Protein AF-0000000079456625 (afdb_homodimer)

Solvent-accessible surface area (backbone atoms only — not comparable to full-atom values): 26636 Å² total; per-residue (Å²): 117,60,45,57,27,48,70,64,16,75,39,22,35,48,51,42,49,51,48,19,64,70,66,73,43,62,55,61,53,44,72,55,70,43,52,71,72,56,46,63,36,53,63,43,32,47,42,50,47,46,52,52,39,74,46,69,61,66,36,60,27,72,75,76,33,35,52,49,25,33,34,73,30,51,20,27,50,67,66,59,39,49,49,50,40,38,49,42,23,48,32,45,49,52,29,21,72,74,46,73,23,23,32,31,41,36,40,84,46,70,61,59,65,57,54,51,50,55,27,66,68,44,76,92,39,49,37,39,67,15,31,39,50,24,84,21,35,37,30,32,12,18,31,52,68,24,44,53,52,43,47,52,51,39,44,74,71,64,48,83,38,67,41,77,52,98,57,71,27,21,61,20,16,73,72,25,47,69,20,31,57,57,42,34,55,55,56,70,73,48,80,61,38,65,18,38,23,35,37,38,39,40,61,74,27,43,75,39,60,46,42,69,59,48,49,53,46,59,43,47,32,45,46,26,36,32,32,47,37,57,26,52,51,42,42,40,74,72,61,51,53,70,40,58,39,63,25,85,74,61,66,64,42,58,30,47,36,64,60,34,75,81,47,44,61,15,40,71,118,59,45,56,28,47,70,67,18,74,40,22,37,48,52,44,50,52,48,20,64,71,68,72,44,65,55,62,52,42,73,54,71,43,51,71,74,57,46,63,37,52,64,42,33,47,42,50,47,47,52,52,40,73,46,69,63,66,36,60,27,73,74,75,35,35,52,48,25,33,33,73,31,50,21,28,50,67,69,59,40,48,50,50,39,39,49,42,23,47,31,46,50,52,29,22,70,76,46,72,23,21,33,30,40,35,41,82,45,72,60,58,65,58,53,50,49,54,28,65,66,45,78,92,40,50,37,39,69,15,32,41,50,22,83,22,34,38,28,34,11,17,31,52,69,25,47,51,52,43,47,53,52,37,44,75,71,64,49,83,38,67,42,76,50,98,56,71,27,21,60,21,16,74,72,24,47,68,20,31,58,59,44,34,56,54,55,71,74,47,80,62,37,63,18,39,24,36,37,40,38,39,61,72,27,42,76,40,60,45,43,70,59,48,49,53,46,59,43,47,32,44,46,26,35,32,31,48,36,56,26,52,50,44,42,40,74,74,62,53,55,71,39,58,38,64,25,85,74,60,64,65,42,58,29,46,37,64,62,34,75,82,46,43,61,15,39,73

Structure (mmCIF, N/CA/C/O backbone):
data_AF-0000000079456625-model_v1
#
loop_
_entity.id
_entity.type
_entity.pdbx_description
1 polymer 'Malonyl-CoA:ACP transacylase (MAT) domain-containing protein'
#
loop_
_atom_site.group_PDB
_atom_site.id
_atom_site.type_symbol
_atom_site.label_atom_id
_atom_site.label_alt_id
_atom_site.label_comp_id
_atom_site.label_asym_id
_atom_site.label_entity_id
_atom_site.label_seq_id
_atom_site.pdbx_PDB_ins_code
_atom_site.Cartn_x
_atom_site.Cartn_y
_atom_site.Cartn_z
_atom_site.occupancy
_atom_site.B_iso_or_equiv
_atom_site.auth_seq_id
_atom_site.auth_comp_id
_atom_site.auth_asym_id
_atom_site.auth_atom_id
_atom_site.pdbx_PDB_model_num
ATOM 1 N N . MET A 1 1 ? 2.395 -11.305 13.055 1 36.78 1 MET A N 1
ATOM 2 C CA . MET A 1 1 ? 1.818 -10.086 12.492 1 36.78 1 MET A CA 1
ATOM 3 C C . MET A 1 1 ? 0.295 -10.117 12.555 1 36.78 1 MET A C 1
ATOM 5 O O . MET A 1 1 ? -0.342 -9.117 12.891 1 36.78 1 MET A O 1
ATOM 9 N N . GLY A 1 2 ? -0.293 -11.281 12.305 1 46.41 2 GLY A N 1
ATOM 10 C CA . GLY A 1 2 ? -1.729 -11.516 12.312 1 46.41 2 GLY A CA 1
ATOM 11 C C . GLY A 1 2 ? -2.326 -11.539 13.703 1 46.41 2 GLY A C 1
ATOM 12 O O . GLY A 1 2 ? -3.527 -11.32 13.875 1 46.41 2 GLY A O 1
ATOM 13 N N . LYS A 1 3 ? -1.415 -11.82 14.602 1 50.12 3 LYS A N 1
ATOM 14 C CA . LYS A 1 3 ? -1.952 -12.023 15.945 1 50.12 3 LYS A CA 1
ATOM 15 C C . LYS A 1 3 ? -2.506 -10.719 16.516 1 50.12 3 LYS A C 1
ATOM 17 O O . LYS A 1 3 ? -3.564 -10.711 17.141 1 50.12 3 LYS A O 1
ATOM 22 N N . ASP A 1 4 ? -1.736 -9.789 16.219 1 48.97 4 ASP A N 1
ATOM 23 C CA . ASP A 1 4 ? -2.129 -8.531 16.844 1 48.97 4 ASP A CA 1
ATOM 24 C C . ASP A 1 4 ? -3.406 -7.98 16.203 1 48.97 4 ASP A C 1
ATOM 26 O O . ASP A 1 4 ? -4.234 -7.379 16.891 1 48.97 4 ASP A O 1
ATOM 30 N N . LEU A 1 5 ? -3.588 -8.211 14.977 1 51.62 5 LEU A N 1
ATOM 31 C CA . LEU A 1 5 ? -4.84 -7.812 14.336 1 51.62 5 LEU A CA 1
ATOM 32 C C . LEU A 1 5 ? -6.023 -8.523 14.977 1 51.62 5 LEU A C 1
ATOM 34 O O . LEU A 1 5 ? -7.086 -7.926 15.164 1 51.62 5 LEU A O 1
ATOM 38 N N . TYR A 1 6 ? -5.715 -9.805 15.281 1 54.44 6 TYR A N 1
ATOM 39 C CA . TYR A 1 6 ? -6.766 -10.625 15.867 1 54.44 6 TYR A CA 1
ATOM 40 C C . TYR A 1 6 ? -7.137 -10.133 17.25 1 54.44 6 TYR A C 1
ATOM 42 O O . TYR A 1 6 ? -8.32 -10.086 17.609 1 54.44 6 TYR A O 1
ATOM 50 N N . ASP A 1 7 ? -6.168 -9.734 17.844 1 53.56 7 ASP A N 1
ATOM 51 C CA . ASP A 1 7 ? -6.43 -9.352 19.234 1 53.56 7 ASP A CA 1
ATOM 52 C C . ASP A 1 7 ? -6.953 -7.918 19.328 1 53.56 7 ASP A C 1
ATOM 54 O O . ASP A 1 7 ? -7.652 -7.566 20.266 1 53.56 7 ASP A O 1
ATOM 58 N N . ALA A 1 8 ? -6.562 -7.168 18.328 1 48.84 8 ALA A N 1
ATOM 59 C CA . ALA A 1 8 ? -6.691 -5.742 18.609 1 48.84 8 ALA A CA 1
ATOM 60 C C . ALA A 1 8 ? -8.078 -5.227 18.219 1 48.84 8 ALA A C 1
ATOM 62 O O . ALA A 1 8 ? -8.586 -4.277 18.828 1 48.84 8 ALA A O 1
ATOM 63 N N . SER A 1 9 ? -8.758 -5.777 17.078 1 57.72 9 SER A N 1
ATOM 64 C CA . SER A 1 9 ? -9.977 -5.062 16.703 1 57.72 9 SER A CA 1
ATOM 65 C C . SER A 1 9 ? -11.125 -6.035 16.438 1 57.72 9 SER A C 1
ATOM 67 O O . SER A 1 9 ? -10.898 -7.168 16.016 1 57.72 9 SER A O 1
ATOM 69 N N . ALA A 1 10 ? -12.266 -5.684 16.969 1 59.28 10 ALA A N 1
ATOM 70 C CA . ALA A 1 10 ? -13.492 -6.426 16.688 1 59.28 10 ALA A CA 1
ATOM 71 C C . ALA A 1 10 ? -13.633 -6.738 15.203 1 59.28 10 ALA A C 1
ATOM 73 O O . ALA A 1 10 ? -14.008 -7.852 14.828 1 59.28 10 ALA A O 1
ATOM 74 N N . LEU A 1 11 ? -13.234 -5.836 14.406 1 59.5 11 LEU A N 1
ATOM 75 C CA . LEU A 1 11 ? -13.375 -6.004 12.961 1 59.5 11 LEU A CA 1
ATOM 76 C C . LEU A 1 11 ? -12.336 -6.988 12.43 1 59.5 11 LEU A C 1
ATOM 78 O O . LEU A 1 11 ? -12.633 -7.789 11.539 1 59.5 11 LEU A O 1
ATOM 82 N N . GLY A 1 12 ? -11.211 -6.812 13.062 1 66 12 GLY A N 1
ATOM 83 C CA . GLY A 1 12 ? -10.234 -7.836 12.711 1 66 12 GLY A CA 1
ATOM 84 C C . GLY A 1 12 ? -10.703 -9.242 13.039 1 66 12 GLY A C 1
ATOM 85 O O . GLY A 1 12 ? -10.539 -10.164 12.234 1 66 12 GLY A O 1
ATOM 86 N N . GLN A 1 13 ? -11.344 -9.242 14.109 1 71.5 13 GLN A N 1
ATOM 87 C CA . GLN A 1 13 ? -11.883 -10.531 14.531 1 71.5 13 GLN A CA 1
ATOM 88 C C . GLN A 1 13 ? -12.984 -11.008 13.578 1 71.5 13 GLN A C 1
ATOM 90 O O . GLN A 1 13 ? -13.047 -12.188 13.242 1 71.5 13 GLN A O 1
ATOM 95 N N . GLU A 1 14 ? -13.781 -10.078 13.18 1 75.69 14 GLU A N 1
ATOM 96 C CA . GLU A 1 14 ? -14.867 -10.414 12.258 1 75.69 14 GLU A CA 1
ATOM 97 C C . GLU A 1 14 ? -14.32 -10.891 10.914 1 75.69 14 GLU A C 1
ATOM 99 O O . GLU A 1 14 ? -14.859 -11.82 10.312 1 75.69 14 GLU A O 1
ATOM 104 N N . LEU A 1 15 ? -13.328 -10.234 10.547 1 76.06 15 LEU A N 1
ATOM 105 C CA . LEU A 1 15 ? -12.703 -10.609 9.281 1 76.06 15 LEU A CA 1
ATOM 106 C C . LEU A 1 15 ? -12.164 -12.039 9.352 1 76.06 15 LEU A C 1
ATOM 108 O O . LEU A 1 15 ? -12.383 -12.828 8.43 1 76.06 15 LEU A O 1
ATOM 112 N N . PHE A 1 16 ? -11.539 -12.32 10.43 1 81.25 16 PHE A N 1
ATOM 113 C CA . PHE A 1 16 ? -10.969 -13.656 10.555 1 81.25 16 PHE A CA 1
ATOM 114 C C . PHE A 1 16 ? -12.062 -14.695 10.781 1 81.25 16 PHE A C 1
ATOM 116 O O . PHE A 1 16 ? -11.945 -15.836 10.328 1 81.25 16 PHE A O 1
ATOM 123 N N . GLN A 1 17 ? -13.062 -14.273 11.453 1 84.31 17 GLN A N 1
ATOM 124 C CA . GLN A 1 17 ? -14.188 -15.188 11.617 1 84.31 17 GLN A CA 1
ATOM 125 C C . GLN A 1 17 ? -14.82 -15.531 10.266 1 84.31 17 GLN A C 1
ATOM 127 O O . GLN A 1 17 ? -15.102 -16.703 9.992 1 84.31 17 GLN A O 1
ATOM 132 N N . LYS A 1 18 ? -15.008 -14.547 9.516 1 84.75 18 LYS A N 1
ATOM 133 C CA . LYS A 1 18 ? -15.531 -14.773 8.172 1 84.75 18 LYS A CA 1
ATOM 134 C C . LYS A 1 18 ? -14.578 -15.633 7.348 1 84.75 18 LYS A C 1
ATOM 136 O O . LYS A 1 18 ? -15.023 -16.516 6.605 1 84.75 18 LYS A O 1
ATOM 141 N N . ALA A 1 19 ? -13.312 -15.305 7.496 1 88.62 19 ALA A N 1
ATOM 142 C CA . ALA A 1 19 ? -12.305 -16.094 6.793 1 88.62 19 ALA A CA 1
ATOM 143 C C . ALA A 1 19 ? -12.359 -17.562 7.223 1 88.62 19 ALA A C 1
ATOM 145 O O . ALA A 1 19 ? -12.305 -18.453 6.383 1 88.62 19 ALA A O 1
ATOM 146 N N . ASN A 1 20 ? -12.523 -17.75 8.477 1 90.06 20 ASN A N 1
ATOM 147 C CA . ASN A 1 20 ? -12.617 -19.109 9.008 1 90.06 20 ASN A CA 1
ATOM 148 C C . ASN A 1 20 ? -13.844 -19.828 8.461 1 90.06 20 ASN A C 1
ATOM 150 O O . ASN A 1 20 ? -13.781 -21.016 8.148 1 90.06 20 ASN A O 1
ATOM 154 N N . GLU A 1 21 ? -14.891 -19.172 8.352 1 90.88 21 GLU A N 1
ATOM 155 C CA . GLU A 1 21 ? -16.109 -19.734 7.801 1 90.88 21 GLU A CA 1
ATOM 156 C C . GLU A 1 21 ? -15.922 -20.141 6.34 1 90.88 21 GLU A C 1
ATOM 158 O O . GLU A 1 21 ? -16.344 -21.219 5.926 1 90.88 21 GLU A O 1
ATOM 163 N N . ILE A 1 22 ? -15.32 -19.328 5.672 1 89.75 22 ILE A N 1
ATOM 164 C CA . ILE A 1 22 ? -15.086 -19.562 4.25 1 89.75 22 ILE A CA 1
ATOM 165 C C . ILE A 1 22 ? -14.133 -20.734 4.074 1 89.75 22 ILE A C 1
ATOM 167 O O . ILE A 1 22 ? -14.344 -21.594 3.219 1 89.75 22 ILE A O 1
ATOM 171 N N . LEU A 1 23 ? -13.078 -20.797 4.891 1 91.56 23 LEU A N 1
ATOM 172 C CA . LEU A 1 23 ? -11.992 -21.766 4.711 1 91.56 23 LEU A CA 1
ATOM 173 C C . LEU A 1 23 ? -12.336 -23.094 5.355 1 91.56 23 LEU A C 1
ATOM 175 O O . LEU A 1 23 ? -11.789 -24.141 4.969 1 91.56 23 LEU A O 1
ATOM 179 N N . GLY A 1 24 ? -13.164 -23.078 6.355 1 90.5 24 GLY A N 1
ATOM 180 C CA . GLY A 1 24 ? -13.547 -24.297 7.051 1 90.5 24 GLY A CA 1
ATOM 181 C C . GLY A 1 24 ? -12.555 -24.703 8.125 1 90.5 24 GLY A C 1
ATOM 182 O O . GLY A 1 24 ? -12.609 -25.828 8.641 1 90.5 24 GLY A O 1
ATOM 183 N N . PHE A 1 25 ? -11.578 -23.891 8.336 1 89.81 25 PHE A N 1
ATOM 184 C CA . PHE A 1 25 ? -10.641 -24.078 9.438 1 89.81 25 PHE A CA 1
ATOM 185 C C . PHE A 1 25 ? -10.195 -22.734 10.016 1 89.81 25 PHE A C 1
ATOM 187 O O . PHE A 1 25 ? -10.461 -21.688 9.438 1 89.81 25 PHE A O 1
ATOM 194 N N . ASP A 1 26 ? -9.578 -22.828 11.133 1 89.06 26 ASP A N 1
ATOM 195 C CA . ASP A 1 26 ? -9.18 -21.609 11.836 1 89.06 26 ASP A CA 1
ATOM 196 C C . ASP A 1 26 ? -7.852 -21.078 11.297 1 89.06 26 ASP A C 1
ATOM 198 O O . ASP A 1 26 ? -6.789 -21.359 11.852 1 89.06 26 ASP A O 1
ATOM 202 N N . ILE A 1 27 ? -7.953 -20.219 10.359 1 89.38 27 ILE A N 1
ATOM 203 C CA . ILE A 1 27 ? -6.766 -19.688 9.711 1 89.38 27 ILE A CA 1
ATOM 204 C C . ILE A 1 27 ? -6.039 -18.734 10.664 1 89.38 27 ILE A C 1
ATOM 206 O O . ILE A 1 27 ? -4.809 -18.656 10.641 1 89.38 27 ILE A O 1
ATOM 210 N N . ALA A 1 28 ? -6.82 -18.094 11.477 1 82.5 28 ALA A N 1
ATOM 211 C CA . ALA A 1 28 ? -6.215 -17.172 12.43 1 82.5 28 ALA A CA 1
ATOM 212 C C . ALA A 1 28 ? -5.277 -17.922 13.391 1 82.5 28 ALA A C 1
ATOM 214 O O . ALA A 1 28 ? -4.148 -17.484 13.617 1 82.5 28 ALA A O 1
ATOM 215 N N . ASP A 1 29 ? -5.715 -19.016 13.82 1 85.38 29 ASP A N 1
ATOM 216 C CA . ASP A 1 29 ? -4.91 -19.828 14.734 1 85.38 29 ASP A CA 1
ATOM 217 C C . ASP A 1 29 ? -3.631 -20.312 14.062 1 85.38 29 ASP A C 1
ATOM 219 O O . ASP A 1 29 ? -2.557 -20.281 14.664 1 85.38 29 ASP A O 1
ATOM 223 N N . ILE A 1 30 ? -3.754 -20.703 12.875 1 85.62 30 ILE A N 1
ATOM 224 C CA . ILE A 1 30 ? -2.605 -21.234 12.148 1 85.62 30 ILE A CA 1
ATOM 225 C C . ILE A 1 30 ? -1.615 -20.109 11.852 1 85.62 30 ILE A C 1
ATOM 227 O O . ILE A 1 30 ? -0.406 -20.281 12.023 1 85.62 30 ILE A O 1
ATOM 231 N N . MET A 1 31 ? -2.1 -18.969 11.445 1 80.38 31 MET A N 1
ATOM 232 C CA . MET A 1 31 ? -1.248 -17.828 11.094 1 80.38 31 MET A CA 1
ATOM 233 C C . MET A 1 31 ? -0.504 -17.312 12.32 1 80.38 31 MET A C 1
ATOM 235 O O . MET A 1 31 ? 0.641 -16.859 12.211 1 80.38 31 MET A O 1
ATOM 239 N N . PHE A 1 32 ? -1.131 -17.469 13.453 1 75.25 32 PHE A N 1
ATOM 240 C CA . PHE A 1 32 ? -0.565 -16.797 14.617 1 75.25 32 PHE A CA 1
ATOM 241 C C . PHE A 1 32 ? 0.108 -17.797 15.547 1 75.25 32 PHE A C 1
ATOM 243 O O . PHE A 1 32 ? 1.044 -17.453 16.266 1 75.25 32 PHE A O 1
ATOM 250 N N . ASN A 1 33 ? -0.355 -19.031 15.539 1 79.62 33 ASN A N 1
ATOM 251 C CA . ASN A 1 33 ? 0.141 -20.016 16.5 1 79.62 33 ASN A CA 1
ATOM 252 C C . ASN A 1 33 ? 0.655 -21.281 15.805 1 79.62 33 ASN A C 1
ATOM 254 O O . ASN A 1 33 ? 1.167 -22.188 16.453 1 79.62 33 ASN A O 1
ATOM 258 N N . GLY A 1 34 ? 0.507 -21.281 14.523 1 82.31 34 GLY A N 1
ATOM 259 C CA . GLY A 1 34 ? 0.875 -22.5 13.797 1 82.31 34 GLY A CA 1
ATOM 260 C C . GLY A 1 34 ? 2.371 -22.625 13.586 1 82.31 34 GLY A C 1
ATOM 261 O O . GLY A 1 34 ? 3.121 -21.672 13.789 1 82.31 34 GLY A O 1
ATOM 262 N N . THR A 1 35 ? 2.793 -23.797 13.258 1 85.62 35 THR A N 1
ATOM 263 C CA . THR A 1 35 ? 4.191 -24.078 12.945 1 85.62 35 THR A CA 1
ATOM 264 C C . THR A 1 35 ? 4.504 -23.703 11.5 1 85.62 35 THR A C 1
ATOM 266 O O . THR A 1 35 ? 3.594 -23.5 10.695 1 85.62 35 THR A O 1
ATOM 269 N N . ASP A 1 36 ? 5.73 -23.641 11.18 1 81.81 36 ASP A N 1
ATOM 270 C CA . ASP A 1 36 ? 6.16 -23.406 9.805 1 81.81 36 ASP A CA 1
ATOM 271 C C . ASP A 1 36 ? 5.625 -24.484 8.875 1 81.81 36 ASP A C 1
ATOM 273 O O . ASP A 1 36 ? 5.289 -24.219 7.723 1 81.81 36 ASP A O 1
ATOM 277 N N . GLU A 1 37 ? 5.617 -25.641 9.414 1 84.5 37 GLU A N 1
ATOM 278 C CA . GLU A 1 37 ? 5.125 -26.766 8.617 1 84.5 37 GLU A CA 1
ATOM 279 C C . GLU A 1 37 ? 3.645 -26.594 8.281 1 84.5 37 GLU A C 1
ATOM 281 O O . GLU A 1 37 ? 3.217 -26.906 7.168 1 84.5 37 GLU A O 1
ATOM 286 N N . ASP A 1 38 ? 2.904 -26.062 9.242 1 85.81 38 ASP A N 1
ATOM 287 C CA . ASP A 1 38 ? 1.486 -25.797 9.016 1 85.81 38 ASP A CA 1
ATOM 288 C C . ASP A 1 38 ? 1.289 -24.734 7.945 1 85.81 38 ASP A C 1
ATOM 290 O O . ASP A 1 38 ? 0.388 -24.844 7.113 1 85.81 38 ASP A O 1
ATOM 294 N N . LEU A 1 39 ? 2.172 -23.781 7.996 1 83.44 39 LEU A N 1
ATOM 295 C CA . LEU A 1 39 ? 2.039 -22.625 7.113 1 83.44 39 LEU A CA 1
ATOM 296 C C . LEU A 1 39 ? 2.498 -22.969 5.699 1 83.44 39 LEU A C 1
ATOM 298 O O . LEU A 1 39 ? 2.133 -22.281 4.738 1 83.44 39 LEU A O 1
ATOM 302 N N . LYS A 1 40 ? 3.199 -24.078 5.582 1 81.38 40 LYS A N 1
ATOM 303 C CA . LYS A 1 40 ? 3.746 -24.438 4.277 1 81.38 40 LYS A CA 1
ATOM 304 C C . LYS A 1 40 ? 2.719 -25.203 3.443 1 81.38 40 LYS A C 1
ATOM 306 O O . LYS A 1 40 ? 2.861 -25.312 2.223 1 81.38 40 LYS A O 1
ATOM 311 N N . LYS A 1 41 ? 1.712 -25.703 4.145 1 84.44 41 LYS A N 1
ATOM 312 C CA . LYS A 1 41 ? 0.647 -26.359 3.389 1 84.44 41 LYS A CA 1
ATOM 313 C C . LYS A 1 41 ? -0.035 -25.375 2.439 1 84.44 41 LYS A C 1
ATOM 315 O O . LYS A 1 41 ? -0.425 -24.281 2.846 1 84.44 41 LYS A O 1
ATOM 320 N N . THR A 1 42 ? -0.191 -25.812 1.197 1 82.69 42 THR A N 1
ATOM 321 C CA . THR A 1 42 ? -0.708 -24.938 0.151 1 82.69 42 THR A CA 1
ATOM 322 C C . THR A 1 42 ? -2.102 -24.422 0.511 1 82.69 42 THR A C 1
ATOM 324 O O . THR A 1 42 ? -2.42 -23.25 0.282 1 82.69 42 THR A O 1
ATOM 327 N N . GLU A 1 43 ? -2.875 -25.281 1.151 1 87.75 43 GLU A N 1
ATOM 328 C CA . GLU A 1 43 ? -4.246 -24.922 1.502 1 87.75 43 GLU A CA 1
ATOM 329 C C . GLU A 1 43 ? -4.273 -23.844 2.576 1 87.75 43 GLU A C 1
ATOM 331 O O . GLU A 1 43 ? -5.273 -23.141 2.732 1 87.75 43 GLU A O 1
ATOM 336 N N . VAL A 1 44 ? -3.141 -23.656 3.26 1 87.62 44 VAL A N 1
ATOM 337 C CA . VAL A 1 44 ? -3.029 -22.672 4.316 1 87.62 44 VAL A CA 1
ATOM 338 C C . VAL A 1 44 ? -2.266 -21.453 3.803 1 87.62 44 VAL A C 1
ATOM 340 O O . VAL A 1 44 ? -2.682 -20.312 4.023 1 87.62 44 VAL A O 1
ATOM 343 N N . THR A 1 45 ? -1.208 -21.672 3.068 1 87.44 45 THR A N 1
ATOM 344 C CA . THR A 1 45 ? -0.286 -20.625 2.654 1 87.44 45 THR A CA 1
ATOM 345 C C . THR A 1 45 ? -0.983 -19.625 1.738 1 87.44 45 THR A C 1
ATOM 347 O O . THR A 1 45 ? -0.836 -18.406 1.907 1 87.44 45 THR A O 1
ATOM 350 N N . GLN A 1 46 ? -1.717 -20.125 0.854 1 91.25 46 GLN A N 1
ATOM 351 C CA . GLN A 1 46 ? -2.299 -19.219 -0.129 1 91.25 46 GLN A CA 1
ATOM 352 C C . GLN A 1 46 ? -3.326 -18.281 0.516 1 91.25 46 GLN A C 1
ATOM 354 O O . GLN A 1 46 ? -3.211 -17.062 0.424 1 91.25 46 GLN A O 1
ATOM 359 N N . PRO A 1 47 ? -4.289 -18.812 1.327 1 92 47 PRO A N 1
ATOM 360 C CA . PRO A 1 47 ? -5.211 -17.906 2.016 1 92 47 PRO A CA 1
ATOM 361 C C . PRO A 1 47 ? -4.504 -16.984 2.998 1 92 47 PRO A C 1
ATOM 363 O O . PRO A 1 47 ? -4.883 -15.82 3.135 1 92 47 PRO A O 1
ATOM 366 N N . ALA A 1 48 ? -3.506 -17.5 3.619 1 86.12 48 ALA A N 1
ATOM 367 C CA . ALA A 1 48 ? -2.779 -16.672 4.586 1 86.12 48 ALA A CA 1
ATOM 368 C C . ALA A 1 48 ? -2.1 -15.492 3.898 1 86.12 48 ALA A C 1
ATOM 370 O O . ALA A 1 48 ? -2.193 -14.359 4.371 1 86.12 48 ALA A O 1
ATOM 371 N N . VAL A 1 49 ? -1.459 -15.766 2.816 1 84.62 49 VAL A N 1
ATOM 372 C CA . VAL A 1 49 ? -0.784 -14.727 2.049 1 84.62 49 VAL A CA 1
ATOM 373 C C . VAL A 1 49 ? -1.811 -13.734 1.506 1 84.62 49 VAL A C 1
ATOM 375 O O . VAL A 1 49 ? -1.586 -12.523 1.53 1 84.62 49 VAL A O 1
ATOM 378 N N . PHE A 1 50 ? -2.922 -14.195 1.073 1 89.38 50 PHE A N 1
ATOM 379 C CA . PHE A 1 50 ? -3.99 -13.352 0.555 1 89.38 50 PHE A CA 1
ATOM 380 C C . PHE A 1 50 ? -4.516 -12.414 1.638 1 89.38 50 PHE A C 1
ATOM 382 O O . PHE A 1 50 ? -4.641 -11.203 1.415 1 89.38 50 PHE A O 1
ATOM 389 N N . ILE A 1 51 ? -4.797 -12.992 2.803 1 82.56 51 ILE A N 1
ATOM 390 C CA . ILE A 1 51 ? -5.328 -12.203 3.91 1 82.56 51 ILE A CA 1
ATOM 391 C C . ILE A 1 51 ? -4.301 -11.156 4.336 1 82.56 51 ILE A C 1
ATOM 393 O O . ILE A 1 51 ? -4.637 -9.984 4.5 1 82.56 51 ILE A O 1
ATOM 397 N N . HIS A 1 52 ? -3.141 -11.562 4.391 1 76.38 52 HIS A N 1
ATOM 398 C CA . HIS A 1 52 ? -2.068 -10.672 4.805 1 76.38 52 HIS A CA 1
ATOM 399 C C . HIS A 1 52 ? -1.868 -9.539 3.797 1 76.38 52 HIS A C 1
ATOM 401 O O . HIS A 1 52 ? -1.566 -8.406 4.176 1 76.38 52 HIS A O 1
ATOM 407 N N . SER A 1 53 ? -1.993 -9.875 2.598 1 78.06 53 SER A N 1
ATOM 408 C CA . SER A 1 53 ? -1.751 -8.914 1.524 1 78.06 53 SER A CA 1
ATOM 409 C C . SER A 1 53 ? -2.859 -7.871 1.455 1 78.06 53 SER A C 1
ATOM 411 O O . SER A 1 53 ? -2.67 -6.793 0.89 1 78.06 53 SER A O 1
ATOM 413 N N . ASN A 1 54 ? -3.951 -8.117 2.074 1 77.69 54 ASN A N 1
ATOM 414 C CA . ASN A 1 54 ? -5.102 -7.234 1.901 1 77.69 54 ASN A CA 1
ATOM 415 C C . ASN A 1 54 ? -5.508 -6.574 3.217 1 77.69 54 ASN A C 1
ATOM 417 O O . ASN A 1 54 ? -6.465 -5.801 3.262 1 77.69 54 ASN A O 1
ATOM 421 N N . THR A 1 55 ? -4.738 -6.867 4.223 1 75.12 55 THR A N 1
ATOM 422 C CA . THR A 1 55 ? -5.137 -6.348 5.523 1 75.12 55 THR A CA 1
ATOM 423 C C . THR A 1 55 ? -3.971 -5.633 6.199 1 75.12 55 THR A C 1
ATOM 425 O O . THR A 1 55 ? -3.064 -6.281 6.73 1 75.12 55 THR A O 1
ATOM 428 N N . PRO A 1 56 ? -4.066 -4.242 6.195 1 79.19 56 PRO A N 1
ATOM 429 C CA . PRO A 1 56 ? -3.027 -3.561 6.969 1 79.19 56 PRO A CA 1
ATOM 430 C C . PRO A 1 56 ? -3.08 -3.904 8.453 1 79.19 56 PRO A C 1
ATOM 432 O O . PRO A 1 56 ? -4.16 -4.137 9 1 79.19 56 PRO A O 1
ATOM 435 N N . GLN A 1 57 ? -1.863 -3.895 9.039 1 78.12 57 GLN A N 1
ATOM 436 C CA . GLN A 1 57 ? -1.803 -4.219 10.461 1 78.12 57 GLN A CA 1
ATOM 437 C C . GLN A 1 57 ? -1.842 -2.955 11.312 1 78.12 57 GLN A C 1
ATOM 439 O O . GLN A 1 57 ? -2.305 -2.984 12.453 1 78.12 57 GLN A O 1
ATOM 444 N N . MET A 1 58 ? -1.233 -1.903 10.789 1 85.56 58 MET A N 1
ATOM 445 C CA . MET A 1 58 ? -1.189 -0.572 11.391 1 85.56 58 MET A CA 1
ATOM 446 C C . MET A 1 58 ? -1.305 0.51 10.32 1 85.56 58 MET A C 1
ATOM 448 O O . MET A 1 58 ? -0.844 0.326 9.188 1 85.56 58 MET A O 1
ATOM 452 N N . VAL A 1 59 ? -1.994 1.556 10.695 1 90.75 59 VAL A N 1
ATOM 453 C CA . VAL A 1 59 ? -2.012 2.668 9.75 1 90.75 59 VAL A CA 1
ATOM 454 C C . VAL A 1 59 ? -1.705 3.973 10.484 1 90.75 59 VAL A C 1
ATOM 456 O O . VAL A 1 59 ? -1.94 4.086 11.688 1 90.75 59 VAL A O 1
ATOM 459 N N . ALA A 1 60 ? -1.1 4.848 9.805 1 93.25 60 ALA A N 1
ATOM 460 C CA . ALA A 1 60 ? -0.856 6.219 10.242 1 93.25 60 ALA A CA 1
ATOM 461 C C . ALA A 1 60 ? -0.797 7.172 9.055 1 93.25 60 ALA A C 1
ATOM 463 O O . ALA A 1 60 ? -0.577 6.746 7.918 1 93.25 60 ALA A O 1
ATOM 464 N N . GLY A 1 61 ? -1.088 8.422 9.336 1 93.38 61 GLY A N 1
ATOM 465 C CA . GLY A 1 61 ? -1 9.453 8.312 1 93.38 61 GLY A CA 1
ATOM 466 C C . GLY A 1 61 ? -0.582 10.805 8.867 1 93.38 61 GLY A C 1
ATOM 467 O O . GLY A 1 61 ? -1.054 11.219 9.93 1 93.38 61 GLY A O 1
ATOM 468 N N . HIS A 1 62 ? 0.318 11.453 8.148 1 93 62 HIS A N 1
ATOM 469 C CA . HIS A 1 62 ? 0.82 12.766 8.539 1 93 62 HIS A CA 1
ATOM 470 C C . HIS A 1 62 ? -0.19 13.859 8.219 1 93 62 HIS A C 1
ATOM 472 O O . HIS A 1 62 ? -0.473 14.125 7.047 1 93 62 HIS A O 1
ATOM 478 N N . SER A 1 63 ? -0.623 14.523 9.25 1 94.88 63 SER A N 1
ATOM 479 C CA . SER A 1 63 ? -1.552 15.641 9.094 1 94.88 63 SER A CA 1
ATOM 480 C C . SER A 1 63 ? -2.756 15.242 8.25 1 94.88 63 SER A C 1
ATOM 482 O O . SER A 1 63 ? -3.584 14.43 8.68 1 94.88 63 SER A O 1
ATOM 484 N N . LEU A 1 64 ? -2.799 15.695 6.988 1 92.62 64 LEU A N 1
ATOM 485 C CA . LEU A 1 64 ? -3.879 15.367 6.062 1 92.62 64 LEU A CA 1
ATOM 486 C C . LEU A 1 64 ? -3.977 13.859 5.852 1 92.62 64 LEU A C 1
ATOM 488 O O . LEU A 1 64 ? -5.074 13.32 5.695 1 92.62 64 LEU A O 1
ATOM 492 N N . GLY A 1 65 ? -2.877 13.172 5.93 1 93.62 65 GLY A N 1
ATOM 493 C CA . GLY A 1 65 ? -2.795 11.742 5.668 1 93.62 65 GLY A CA 1
ATOM 494 C C . GLY A 1 65 ? -3.566 10.906 6.668 1 93.62 65 GLY A C 1
ATOM 495 O O . GLY A 1 65 ? -3.859 9.734 6.414 1 93.62 65 GLY A O 1
ATOM 496 N N . GLU A 1 66 ? -3.844 11.492 7.785 1 95.62 66 GLU A N 1
ATOM 497 C CA . GLU A 1 66 ? -4.59 10.75 8.797 1 95.62 66 GLU A CA 1
ATOM 498 C C . GLU A 1 66 ? -5.969 10.352 8.281 1 95.62 66 GLU A C 1
ATOM 500 O O . GLU A 1 66 ? -6.484 9.281 8.625 1 95.62 66 GLU A O 1
ATOM 505 N N . PHE A 1 67 ? -6.562 11.18 7.426 1 96.12 67 PHE A N 1
ATOM 506 C CA . PHE A 1 67 ? -7.844 10.836 6.812 1 96.12 67 PHE A CA 1
ATOM 507 C C . PHE A 1 67 ? -7.695 9.648 5.871 1 96.12 67 PHE A C 1
ATOM 509 O O . PHE A 1 67 ? -8.555 8.766 5.844 1 96.12 67 PHE A O 1
ATOM 516 N N . SER A 1 68 ? -6.621 9.648 5.152 1 92.25 68 SER A N 1
ATOM 517 C CA . SER A 1 68 ? -6.352 8.516 4.281 1 92.25 68 SER A CA 1
ATOM 518 C C . SER A 1 68 ? -6.129 7.238 5.086 1 92.25 68 SER A C 1
ATOM 520 O O . SER A 1 68 ? -6.566 6.16 4.688 1 92.25 68 SER A O 1
ATOM 522 N N . ALA A 1 69 ? -5.449 7.391 6.176 1 93.5 69 ALA A N 1
ATOM 523 C CA . ALA A 1 69 ? -5.211 6.246 7.051 1 93.5 69 ALA A CA 1
ATOM 524 C C . ALA A 1 69 ? -6.523 5.668 7.57 1 93.5 69 ALA A C 1
ATOM 526 O O . ALA A 1 69 ? -6.688 4.449 7.652 1 93.5 69 ALA A O 1
ATOM 527 N N . LEU A 1 70 ? -7.453 6.527 7.855 1 95.56 70 LEU A N 1
ATOM 528 C CA . LEU A 1 70 ? -8.734 6.102 8.406 1 95.56 70 LEU A CA 1
ATOM 529 C C . LEU A 1 70 ? -9.578 5.414 7.34 1 95.56 70 LEU A C 1
ATOM 531 O O . LEU A 1 70 ? -10.375 4.52 7.652 1 95.56 70 LEU A O 1
ATOM 535 N N . VAL A 1 71 ? -9.406 5.797 6.102 1 90.62 71 VAL A N 1
ATOM 536 C CA . VAL A 1 71 ? -10.07 5.09 5.012 1 90.62 71 VAL A CA 1
ATOM 537 C C . VAL A 1 71 ? -9.422 3.717 4.82 1 90.62 71 VAL A C 1
ATOM 539 O O . VAL A 1 71 ? -10.125 2.715 4.652 1 90.62 71 VAL A O 1
ATOM 542 N N . ALA A 1 72 ? -8.141 3.67 4.922 1 85.62 72 ALA A N 1
ATOM 543 C CA . ALA A 1 72 ? -7.391 2.438 4.699 1 85.62 72 ALA A CA 1
ATOM 544 C C . ALA A 1 72 ? -7.758 1.375 5.73 1 85.62 72 ALA A C 1
ATOM 546 O O . ALA A 1 72 ? -7.781 0.181 5.418 1 85.62 72 ALA A O 1
ATOM 547 N N . ASN A 1 73 ? -7.992 1.814 6.93 1 87.88 73 ASN A N 1
ATOM 548 C CA . ASN A 1 73 ? -8.352 0.819 7.934 1 87.88 73 ASN A CA 1
ATOM 549 C C . ASN A 1 73 ? -9.867 0.684 8.07 1 87.88 73 ASN A C 1
ATOM 551 O O . ASN A 1 73 ? -10.359 0.194 9.086 1 87.88 73 ASN A O 1
ATOM 555 N N . GLU A 1 74 ? -10.594 1.366 7.168 1 84.38 74 GLU A N 1
ATOM 556 C CA . GLU A 1 74 ? -12.023 1.194 6.965 1 84.38 74 GLU A CA 1
ATOM 557 C C . GLU A 1 74 ? -12.828 1.863 8.078 1 84.38 74 GLU A C 1
ATOM 559 O O . GLU A 1 74 ? -14.016 1.572 8.258 1 84.38 74 GLU A O 1
ATOM 564 N N . CYS A 1 75 ? -12.195 2.668 8.836 1 92.44 75 CYS A N 1
ATOM 565 C CA . CYS A 1 75 ? -12.891 3.436 9.859 1 92.44 75 CYS A CA 1
ATOM 566 C C . CYS A 1 75 ? -13.781 4.5 9.234 1 92.44 75 CYS A C 1
ATOM 568 O O . CYS A 1 75 ? -14.836 4.828 9.781 1 92.44 75 CYS A O 1
ATOM 570 N N . LEU A 1 76 ? -13.352 5.004 8.133 1 94.38 76 LEU A N 1
ATOM 571 C CA . LEU A 1 76 ? -14.047 6.008 7.336 1 94.38 76 LEU A CA 1
ATOM 572 C C . LEU A 1 76 ? -14.242 5.527 5.902 1 94.38 76 LEU A C 1
ATOM 574 O O . LEU A 1 76 ? -13.336 4.926 5.316 1 94.38 76 LEU A O 1
ATOM 578 N N . SER A 1 77 ? -15.453 5.816 5.355 1 89.75 77 SER A N 1
ATOM 579 C CA . SER A 1 77 ? -15.625 5.543 3.934 1 89.75 77 SER A CA 1
ATOM 580 C C . SER A 1 77 ? -14.852 6.551 3.086 1 89.75 77 SER A C 1
ATOM 582 O O . SER A 1 77 ? -14.555 7.656 3.545 1 89.75 77 SER A O 1
ATOM 584 N N . PHE A 1 78 ? -14.57 6.156 1.889 1 87.62 78 PHE A N 1
ATOM 585 C CA . PHE A 1 78 ? -13.906 7.07 0.968 1 87.62 78 PHE A CA 1
ATOM 586 C C . PHE A 1 78 ? -14.727 8.344 0.78 1 87.62 78 PHE A C 1
ATOM 588 O O . PHE A 1 78 ? -14.188 9.445 0.827 1 87.62 78 PHE A O 1
ATOM 595 N N . GLU A 1 79 ? -15.977 8.219 0.618 1 89 79 GLU A N 1
ATOM 596 C CA . GLU A 1 79 ? -16.859 9.352 0.376 1 89 79 GLU A CA 1
ATOM 597 C C . GLU A 1 79 ? -16.891 10.297 1.576 1 89 79 GLU A C 1
ATOM 599 O O . GLU A 1 79 ? -16.766 11.516 1.421 1 89 79 GLU A O 1
ATOM 604 N N . ASP A 1 80 ? -17.062 9.719 2.725 1 94.69 80 ASP A N 1
ATOM 605 C CA . ASP A 1 80 ? -17.078 10.547 3.93 1 94.69 80 ASP A CA 1
ATOM 606 C C . ASP A 1 80 ? -15.727 11.219 4.16 1 94.69 80 ASP A C 1
ATOM 608 O O . ASP A 1 80 ? -15.672 12.375 4.574 1 94.69 80 ASP A O 1
ATOM 612 N N . GLY A 1 81 ? -14.641 10.43 3.877 1 96 81 GLY A N 1
ATOM 613 C CA . GLY A 1 81 ? -13.312 11.016 3.969 1 96 81 GLY A CA 1
ATOM 614 C C . GLY A 1 81 ? -13.125 12.211 3.049 1 96 81 GLY A C 1
ATOM 615 O O . GLY A 1 81 ? -12.602 13.242 3.465 1 96 81 GLY A O 1
ATOM 616 N N . LEU A 1 82 ? -13.609 12.055 1.889 1 94.19 82 LEU A N 1
ATOM 617 C CA . LEU A 1 82 ? -13.469 13.125 0.913 1 94.19 82 LEU A CA 1
ATOM 618 C C . LEU A 1 82 ? -14.266 14.359 1.342 1 94.19 82 LEU A C 1
ATOM 620 O O . LEU A 1 82 ? -13.789 15.484 1.204 1 94.19 82 LEU A O 1
ATOM 624 N N . LYS A 1 83 ? -15.438 14.172 1.842 1 95.69 83 LYS A N 1
ATOM 625 C CA . LYS A 1 83 ? -16.25 15.273 2.34 1 95.69 83 LYS A CA 1
ATOM 626 C C . LYS A 1 83 ? -15.547 16.016 3.471 1 95.69 83 LYS A C 1
ATOM 628 O O . LYS A 1 83 ? -15.5 17.25 3.48 1 95.69 83 LYS A O 1
ATOM 633 N N . LEU A 1 84 ? -15 15.273 4.355 1 97.19 84 LEU A N 1
ATOM 634 C CA . LEU A 1 84 ? -14.328 15.867 5.504 1 97.19 84 LEU A CA 1
ATOM 635 C C . LEU A 1 84 ? -13.07 16.609 5.07 1 97.19 84 LEU A C 1
ATOM 637 O O . LEU A 1 84 ? -12.789 17.703 5.57 1 97.19 84 LEU A O 1
ATOM 641 N N . VAL A 1 85 ? -12.336 16 4.141 1 96.56 85 VAL A N 1
ATOM 642 C CA . VAL A 1 85 ? -11.109 16.625 3.65 1 96.56 85 VAL A CA 1
ATOM 643 C C . VAL A 1 85 ? -11.438 17.922 2.912 1 96.56 85 VAL A C 1
ATOM 645 O O . VAL A 1 85 ? -10.711 18.906 3.021 1 96.56 85 VAL A O 1
ATOM 648 N N . SER A 1 86 ? -12.516 17.906 2.191 1 95.31 86 SER A N 1
ATOM 649 C CA . SER A 1 86 ? -12.977 19.109 1.503 1 95.31 86 SER A CA 1
ATOM 650 C C . SER A 1 86 ? -13.328 20.203 2.494 1 95.31 86 SER A C 1
ATOM 652 O O . SER A 1 86 ? -12.914 21.359 2.324 1 95.31 86 SER A O 1
ATOM 654 N N . LEU A 1 87 ? -14.047 19.891 3.453 1 95.88 87 LEU A N 1
ATOM 655 C CA . LEU A 1 87 ? -14.43 20.859 4.484 1 95.88 87 LEU A CA 1
ATOM 656 C C . LEU A 1 87 ? -13.203 21.344 5.246 1 95.88 87 LEU A C 1
ATOM 658 O O . LEU A 1 87 ? -13.109 22.531 5.586 1 95.88 87 LEU A O 1
ATOM 662 N N . ARG A 1 88 ? -12.328 20.438 5.52 1 96.5 88 ARG A N 1
ATOM 663 C CA . ARG A 1 88 ? -11.078 20.797 6.184 1 96.5 88 ARG A CA 1
ATOM 664 C C . ARG A 1 88 ? -10.312 21.844 5.395 1 96.5 88 ARG A C 1
ATOM 666 O O . ARG A 1 88 ? -9.852 22.844 5.961 1 96.5 88 ARG A O 1
ATOM 673 N N . ALA A 1 89 ? -10.195 21.578 4.156 1 93.75 89 ALA A N 1
ATOM 674 C CA . ALA A 1 89 ? -9.461 22.5 3.287 1 93.75 89 ALA A CA 1
ATOM 675 C C . ALA A 1 89 ? -10.094 23.891 3.301 1 93.75 89 ALA A C 1
ATOM 677 O O . ALA A 1 89 ? -9.383 24.891 3.428 1 93.75 89 ALA A O 1
ATOM 678 N N . LYS A 1 90 ? -11.344 23.953 3.182 1 93.94 90 LYS A N 1
ATOM 679 C CA . LYS A 1 90 ? -12.07 25.219 3.158 1 93.94 90 LYS A CA 1
ATOM 680 C C . LYS A 1 90 ? -11.969 25.938 4.504 1 93.94 90 LYS A C 1
ATOM 682 O O . LYS A 1 90 ? -11.742 27.141 4.555 1 93.94 90 LYS A O 1
ATOM 687 N N . ALA A 1 91 ? -12.156 25.219 5.543 1 95.5 91 ALA A N 1
ATOM 688 C CA . ALA A 1 91 ? -12.086 25.781 6.887 1 95.5 91 ALA A CA 1
ATOM 689 C C . ALA A 1 91 ? -10.688 26.344 7.172 1 95.5 91 ALA A C 1
ATOM 691 O O . ALA A 1 91 ? -10.555 27.422 7.75 1 95.5 91 ALA A O 1
ATOM 692 N N . MET A 1 92 ? -9.68 25.625 6.785 1 94.75 92 MET A N 1
ATOM 693 C CA . MET A 1 92 ? -8.305 26.062 7 1 94.75 92 MET A CA 1
ATOM 694 C C . MET A 1 92 ? -8.008 27.328 6.195 1 94.75 92 MET A C 1
ATOM 696 O O . MET A 1 92 ? -7.355 28.25 6.695 1 94.75 92 MET A O 1
ATOM 700 N N . GLN A 1 93 ? -8.484 27.312 5.004 1 92.06 93 GLN A N 1
ATOM 701 C CA . GLN A 1 93 ? -8.281 28.5 4.176 1 92.06 93 GLN A CA 1
ATOM 702 C C . GLN A 1 93 ? -8.945 29.734 4.797 1 92.06 93 GLN A C 1
ATOM 704 O O . GLN A 1 93 ? -8.359 30.812 4.82 1 92.06 93 GLN A O 1
ATOM 709 N N . LYS A 1 94 ? -10.125 29.562 5.238 1 94 94 LYS A N 1
ATOM 710 C CA . LYS A 1 94 ? -10.836 30.656 5.898 1 94 94 LYS A CA 1
ATOM 711 C C . LYS A 1 94 ? -10.062 31.172 7.105 1 94 94 LYS A C 1
ATOM 713 O O . LYS A 1 94 ? -9.984 32.375 7.332 1 94 94 LYS A O 1
ATOM 718 N N . ALA A 1 95 ? -9.547 30.281 7.875 1 94.25 95 ALA A N 1
ATOM 719 C CA . ALA A 1 95 ? -8.75 30.656 9.039 1 94.25 95 ALA A CA 1
ATOM 720 C C . ALA A 1 95 ? -7.516 31.453 8.633 1 94.25 95 ALA A C 1
ATOM 722 O O . ALA A 1 95 ? -7.141 32.438 9.297 1 94.25 95 ALA A O 1
ATOM 723 N N . CYS A 1 96 ? -6.887 31.047 7.555 1 92.56 96 CYS A N 1
ATOM 724 C CA . CYS A 1 96 ? -5.707 31.734 7.051 1 92.56 96 CYS A CA 1
ATOM 725 C C . CYS A 1 96 ? -6.055 33.125 6.578 1 92.56 96 CYS A C 1
ATOM 727 O O . CYS A 1 96 ? -5.262 34.062 6.738 1 92.56 96 CYS A O 1
ATOM 729 N N . ASP A 1 97 ? -7.215 33.25 6.023 1 92.94 97 ASP A N 1
ATOM 730 C CA . ASP A 1 97 ? -7.664 34.562 5.527 1 92.94 97 ASP A CA 1
ATOM 731 C C . ASP A 1 97 ? -7.992 35.5 6.684 1 92.94 97 ASP A C 1
ATOM 733 O O . ASP A 1 97 ? -7.801 36.719 6.574 1 92.94 97 ASP A O 1
ATOM 737 N N . LEU A 1 98 ? -8.492 34.969 7.695 1 92.88 98 LEU A N 1
ATOM 738 C CA . LEU A 1 98 ? -8.898 35.75 8.859 1 92.88 98 LEU A CA 1
ATOM 739 C C . LEU A 1 98 ? -7.684 36.312 9.586 1 92.88 98 LEU A C 1
ATOM 741 O O . LEU A 1 98 ? -7.719 37.438 10.07 1 92.88 98 LEU A O 1
ATOM 745 N N . GLN A 1 99 ? -6.688 35.469 9.727 1 92.69 99 GLN A N 1
ATOM 746 C CA . GLN A 1 99 ? -5.492 35.875 10.453 1 92.69 99 GLN A CA 1
ATOM 747 C C . GLN A 1 99 ? -4.227 35.406 9.734 1 92.69 99 GLN A C 1
ATOM 749 O O . GLN A 1 99 ? -3.842 34.25 9.828 1 92.69 99 GLN A O 1
ATOM 754 N N . PRO A 1 100 ? -3.555 36.375 9.109 1 93.31 100 PRO A N 1
ATOM 755 C CA . PRO A 1 100 ? -2.297 36 8.461 1 93.31 100 PRO A CA 1
ATOM 756 C C . PRO A 1 100 ? -1.312 35.344 9.422 1 93.31 100 PRO A C 1
ATOM 758 O O . PRO A 1 100 ? -1.118 35.812 10.547 1 93.31 100 PRO A O 1
ATOM 761 N N . SER A 1 101 ? -0.781 34.25 9.078 1 97.12 101 SER A N 1
ATOM 762 C CA . SER A 1 101 ? 0.124 33.438 9.875 1 97.12 101 SER A CA 1
ATOM 763 C C . SER A 1 101 ? 0.999 32.562 8.992 1 97.12 101 SER A C 1
ATOM 765 O O . SER A 1 101 ? 0.866 32.562 7.77 1 97.12 101 SER A O 1
ATOM 767 N N . THR A 1 102 ? 2.025 31.859 9.625 1 97.38 102 THR A N 1
ATOM 768 C CA . THR A 1 102 ? 2.955 31.078 8.805 1 97.38 102 THR A CA 1
ATOM 769 C C . THR A 1 102 ? 3.656 30.016 9.648 1 97.38 102 THR A C 1
ATOM 771 O O . THR A 1 102 ? 3.287 29.797 10.797 1 97.38 102 THR A O 1
ATOM 774 N N . MET A 1 103 ? 4.574 29.344 8.969 1 97.31 103 MET A N 1
ATOM 775 C CA . MET A 1 103 ? 5.355 28.297 9.609 1 97.31 103 MET A CA 1
ATOM 776 C C . MET A 1 103 ? 6.836 28.438 9.258 1 97.31 103 MET A C 1
ATOM 778 O O . MET A 1 103 ? 7.191 29.109 8.297 1 97.31 103 MET A O 1
ATOM 782 N N . ALA A 1 104 ? 7.629 27.797 10.023 1 97.81 104 ALA A N 1
ATOM 783 C CA . ALA A 1 104 ? 9.062 27.734 9.766 1 97.81 104 ALA A CA 1
ATOM 784 C C . ALA A 1 104 ? 9.641 26.375 10.148 1 97.81 104 ALA A C 1
ATOM 786 O O . ALA A 1 104 ? 9.242 25.797 11.156 1 97.81 104 ALA A O 1
ATOM 787 N N . ALA A 1 105 ? 10.57 25.922 9.328 1 96.62 105 ALA A N 1
ATOM 788 C CA . ALA A 1 105 ? 11.266 24.672 9.609 1 96.62 105 ALA A CA 1
ATOM 789 C C . ALA A 1 105 ? 12.578 24.922 10.344 1 96.62 105 ALA A C 1
ATOM 791 O O . ALA A 1 105 ? 13.391 25.734 9.906 1 96.62 105 ALA A O 1
ATOM 792 N N . VAL A 1 106 ? 12.734 24.359 11.461 1 96.94 106 VAL A N 1
ATOM 793 C CA . VAL A 1 106 ? 14 24.328 12.18 1 96.94 106 VAL A CA 1
ATOM 794 C C . VAL A 1 106 ? 14.758 23.047 11.828 1 96.94 106 VAL A C 1
ATOM 796 O O . VAL A 1 106 ? 14.336 21.953 12.195 1 96.94 106 VAL A O 1
ATOM 799 N N . LEU A 1 107 ? 15.875 23.188 11.195 1 93.44 107 LEU A N 1
ATOM 800 C CA . LEU A 1 107 ? 16.562 22.047 10.594 1 93.44 107 LEU A CA 1
ATOM 801 C C . LEU A 1 107 ? 17.891 21.797 11.289 1 93.44 107 LEU A C 1
ATOM 803 O O . LEU A 1 107 ? 18.531 22.719 11.797 1 93.44 107 LEU A O 1
ATOM 807 N N . ARG A 1 108 ? 18.281 20.547 11.281 1 90.94 108 ARG A N 1
ATOM 808 C CA . ARG A 1 108 ? 19.578 20.094 11.742 1 90.94 108 ARG A CA 1
ATOM 809 C C . ARG A 1 108 ? 19.828 20.516 13.188 1 90.94 108 ARG A C 1
ATOM 811 O O . ARG A 1 108 ? 20.922 20.969 13.531 1 90.94 108 ARG A O 1
ATOM 818 N N . TYR A 1 109 ? 18.812 20.531 13.953 1 90.88 109 TYR A N 1
ATOM 819 C CA . TYR A 1 109 ? 18.906 20.859 15.367 1 90.88 109 TYR A CA 1
ATOM 820 C C . TYR A 1 109 ? 18.188 19.812 16.219 1 90.88 109 TYR A C 1
ATOM 822 O O . TYR A 1 109 ? 16.984 19.594 16.062 1 90.88 109 TYR A O 1
ATOM 830 N N . GLN A 1 110 ? 18.859 19.312 17.188 1 88.88 110 GLN A N 1
ATOM 831 C CA . GLN A 1 110 ? 18.391 18.109 17.875 1 88.88 110 GLN A CA 1
ATOM 832 C C . GLN A 1 110 ? 17.672 18.469 19.172 1 88.88 110 GLN A C 1
ATOM 834 O O . GLN A 1 110 ? 16.859 17.672 19.656 1 88.88 110 GLN A O 1
ATOM 839 N N . ASP A 1 111 ? 17.953 19.531 19.688 1 93.5 111 ASP A N 1
ATOM 840 C CA . ASP A 1 111 ? 17.391 19.875 20.984 1 93.5 111 ASP A CA 1
ATOM 841 C C . ASP A 1 111 ? 15.977 20.438 20.844 1 93.5 111 ASP A C 1
ATOM 843 O O . ASP A 1 111 ? 15.766 21.656 20.938 1 93.5 111 ASP A O 1
ATOM 847 N N . GLU A 1 112 ? 15.016 19.594 20.719 1 95.12 112 GLU A N 1
ATOM 848 C CA . GLU A 1 112 ? 13.617 19.984 20.547 1 95.12 112 GLU A CA 1
ATOM 849 C C . GLU A 1 112 ? 13.109 20.75 21.766 1 95.12 112 GLU A C 1
ATOM 851 O O . GLU A 1 112 ? 12.289 21.656 21.625 1 95.12 112 GLU A O 1
ATOM 856 N N . LYS A 1 113 ? 13.602 20.391 22.922 1 96.12 113 LYS A N 1
ATOM 857 C CA . LYS A 1 113 ? 13.195 21.062 24.156 1 96.12 113 LYS A CA 1
ATOM 858 C C . LYS A 1 113 ? 13.586 22.531 24.141 1 96.12 113 LYS A C 1
ATOM 860 O O . LYS A 1 113 ? 12.852 23.391 24.656 1 96.12 113 LYS A O 1
ATOM 865 N N . GLN A 1 114 ? 14.703 22.797 23.688 1 96.38 114 GLN A N 1
ATOM 866 C CA . GLN A 1 114 ? 15.125 24.188 23.578 1 96.38 114 GLN A CA 1
ATOM 867 C C . GLN A 1 114 ? 14.219 24.984 22.641 1 96.38 114 GLN A C 1
ATOM 869 O O . GLN A 1 114 ? 13.883 26.141 22.906 1 96.38 114 GLN A O 1
ATOM 874 N N . ILE A 1 115 ? 13.875 24.344 21.516 1 97.12 115 ILE A N 1
ATOM 875 C CA . ILE A 1 115 ? 12.969 24.984 20.578 1 97.12 115 ILE A CA 1
ATOM 876 C C . ILE A 1 115 ? 11.641 25.281 21.266 1 97.12 115 ILE A C 1
ATOM 878 O O . ILE A 1 115 ? 11.094 26.375 21.141 1 97.12 115 ILE A O 1
ATOM 882 N N . GLU A 1 116 ? 11.148 24.328 21.984 1 97.75 116 GLU A N 1
ATOM 883 C CA . GLU A 1 116 ? 9.906 24.5 22.734 1 97.75 116 GLU A CA 1
ATOM 884 C C . GLU A 1 116 ? 10 25.672 23.703 1 97.75 116 GLU A C 1
ATOM 886 O O . GLU A 1 116 ? 9.07 26.469 23.812 1 97.75 116 GLU A O 1
ATOM 891 N N . THR A 1 117 ? 11.109 25.734 24.375 1 97.56 117 THR A N 1
ATOM 892 C CA . THR A 1 117 ? 11.336 26.766 25.375 1 97.56 117 THR A CA 1
ATOM 893 C C . THR A 1 117 ? 11.344 28.156 24.719 1 97.56 117 THR A C 1
ATOM 895 O O . THR A 1 117 ? 10.711 29.078 25.219 1 97.56 117 THR A O 1
ATOM 898 N N . ILE A 1 118 ? 12.016 28.25 23.656 1 97.38 118 ILE A N 1
ATOM 899 C CA . ILE A 1 118 ? 12.109 29.516 22.938 1 97.38 118 ILE A CA 1
ATOM 900 C C . ILE A 1 118 ? 10.719 29.953 22.469 1 97.38 118 ILE A C 1
ATOM 902 O O . ILE A 1 118 ? 10.352 31.125 22.609 1 97.38 118 ILE A O 1
ATOM 906 N N . CYS A 1 119 ? 9.984 29.047 21.922 1 97.94 119 CYS A N 1
ATOM 907 C CA . CYS A 1 119 ? 8.625 29.359 21.5 1 97.94 119 CYS A CA 1
ATOM 908 C C . CYS A 1 119 ? 7.777 29.828 22.688 1 97.94 119 CYS A C 1
ATOM 910 O O . CYS A 1 119 ? 7.035 30.797 22.578 1 97.94 119 CYS A O 1
ATOM 912 N N . ALA A 1 120 ? 7.918 29.188 23.812 1 97.31 120 ALA A N 1
ATOM 913 C CA . ALA A 1 120 ? 7.113 29.469 25 1 97.31 120 ALA A CA 1
ATOM 914 C C . ALA A 1 120 ? 7.461 30.828 25.578 1 97.31 120 ALA A C 1
ATOM 916 O O . ALA A 1 120 ? 6.621 31.469 26.219 1 97.31 120 ALA A O 1
ATOM 917 N N . GLU A 1 121 ? 8.617 31.297 25.359 1 96.94 121 GLU A N 1
ATOM 918 C CA . GLU A 1 121 ? 9.086 32.562 25.906 1 96.94 121 GLU A CA 1
ATOM 919 C C . GLU A 1 121 ? 8.477 33.75 25.156 1 96.94 121 GLU A C 1
ATOM 921 O O . GLU A 1 121 ? 8.469 34.875 25.672 1 96.94 121 GLU A O 1
ATOM 926 N N . ILE A 1 122 ? 8.078 33.438 23.984 1 97.12 122 ILE A N 1
ATOM 927 C CA . ILE A 1 122 ? 7.441 34.5 23.203 1 97.12 122 ILE A CA 1
ATOM 928 C C . ILE A 1 122 ? 5.996 34.656 23.672 1 97.12 122 ILE A C 1
ATOM 930 O O . ILE A 1 122 ? 5.129 33.875 23.328 1 97.12 122 ILE A O 1
ATOM 934 N N . LYS A 1 123 ? 5.68 35.75 24.359 1 95.94 123 LYS A N 1
ATOM 935 C CA . LYS A 1 123 ? 4.383 35.906 25.016 1 95.94 123 LYS A CA 1
ATOM 936 C C . LYS A 1 123 ? 3.486 36.875 24.234 1 95.94 123 LYS A C 1
ATOM 938 O O . LYS A 1 123 ? 2.26 36.812 24.359 1 95.94 123 LYS A O 1
ATOM 943 N N . GLU A 1 124 ? 4.055 37.719 23.438 1 95.81 124 GLU A N 1
ATOM 944 C CA . GLU A 1 124 ? 3.303 38.75 22.734 1 95.81 124 GLU A CA 1
ATOM 945 C C . GLU A 1 124 ? 2.691 38.188 21.453 1 95.81 124 GLU A C 1
ATOM 947 O O . GLU A 1 124 ? 1.819 38.844 20.859 1 95.81 124 GLU A O 1
ATOM 952 N N . GLU A 1 125 ? 3.172 37.094 20.969 1 97.38 125 GLU A N 1
ATOM 953 C CA . GLU A 1 125 ? 2.723 36.438 19.734 1 97.38 125 GLU A CA 1
ATOM 954 C C . GLU A 1 125 ? 2.51 34.938 19.938 1 97.38 125 GLU A C 1
ATOM 956 O O . GLU A 1 125 ? 3.014 34.375 20.906 1 97.38 125 GLU A O 1
ATOM 961 N N . VAL A 1 126 ? 1.792 34.406 19.062 1 97.25 126 VAL A N 1
ATOM 962 C CA . VAL A 1 126 ? 1.59 32.969 19.094 1 97.25 126 VAL A CA 1
ATOM 963 C C . VAL A 1 126 ? 2.672 32.281 18.266 1 97.25 126 VAL A C 1
ATOM 965 O O . VAL A 1 126 ? 2.855 32.594 17.094 1 97.25 126 VAL A O 1
ATOM 968 N N . VAL A 1 127 ? 3.42 31.375 18.891 1 98.06 127 VAL A N 1
ATOM 969 C CA . VAL A 1 127 ? 4.371 30.484 18.234 1 98.06 127 VAL A CA 1
ATOM 970 C C . VAL A 1 127 ? 4.441 29.156 18.984 1 98.06 127 VAL A C 1
ATOM 972 O O . VAL A 1 127 ? 4.66 29.141 20.203 1 98.06 127 VAL A O 1
ATOM 975 N N . VAL A 1 128 ? 4.215 28.094 18.25 1 98.38 128 VAL A N 1
ATOM 976 C CA . VAL A 1 128 ? 4.227 26.781 18.891 1 98.38 128 VAL A CA 1
ATOM 977 C C . VAL A 1 128 ? 4.871 25.75 17.969 1 98.38 128 VAL A C 1
ATOM 979 O O . VAL A 1 128 ? 4.895 25.938 16.75 1 98.38 128 VAL A O 1
ATOM 982 N N . PRO A 1 129 ? 5.418 24.641 18.547 1 98.38 129 PRO A N 1
ATOM 983 C CA . PRO A 1 129 ? 5.766 23.516 17.672 1 98.38 129 PRO A CA 1
ATOM 984 C C . PRO A 1 129 ? 4.555 22.922 16.953 1 98.38 129 PRO A C 1
ATOM 986 O O . PRO A 1 129 ? 3.49 22.766 17.547 1 98.38 129 PRO A O 1
ATOM 989 N N . ALA A 1 130 ? 4.758 22.672 15.695 1 98.19 130 ALA A N 1
ATOM 990 C CA . ALA A 1 130 ? 3.643 22.219 14.875 1 98.19 130 ALA A CA 1
ATOM 991 C C . ALA A 1 130 ? 3.857 20.766 14.414 1 98.19 130 ALA A C 1
ATOM 993 O O . ALA A 1 130 ? 2.908 19.984 14.344 1 98.19 130 ALA A O 1
ATOM 994 N N . ASN A 1 131 ? 5.059 20.391 13.984 1 96.88 131 ASN A N 1
ATOM 995 C CA . ASN A 1 131 ? 5.375 19.062 13.484 1 96.88 131 ASN A CA 1
ATOM 996 C C . ASN A 1 131 ? 6.703 18.562 14.039 1 96.88 131 ASN A C 1
ATOM 998 O O . ASN A 1 131 ? 7.758 19.125 13.734 1 96.88 131 ASN A O 1
ATOM 1002 N N . TYR A 1 132 ? 6.625 17.594 14.828 1 97.12 132 TYR A N 1
ATOM 1003 C CA . TYR A 1 132 ? 7.816 16.812 15.172 1 97.12 132 TYR A CA 1
ATOM 1004 C C . TYR A 1 132 ? 8.102 15.758 14.117 1 97.12 132 TYR A C 1
ATOM 1006 O O . TYR A 1 132 ? 7.738 14.586 14.297 1 97.12 132 TYR A O 1
ATOM 1014 N N . ASN A 1 133 ? 8.797 16.109 13.102 1 93.81 133 ASN A N 1
ATOM 1015 C CA . ASN A 1 133 ? 8.875 15.273 11.906 1 93.81 133 ASN A CA 1
ATOM 1016 C C . ASN A 1 133 ? 9.891 14.148 12.086 1 93.81 133 ASN A C 1
ATOM 1018 O O . ASN A 1 133 ? 9.625 13.008 11.703 1 93.81 133 ASN A O 1
ATOM 1022 N N . CYS A 1 134 ? 11.055 14.398 12.516 1 91.38 134 CYS A N 1
ATOM 1023 C CA . CYS A 1 134 ? 12.141 13.484 12.844 1 91.38 134 CYS A CA 1
ATOM 1024 C C . CYS A 1 134 ? 13.211 14.18 13.68 1 91.38 134 CYS A C 1
ATOM 1026 O O . CYS A 1 134 ? 13.188 15.406 13.836 1 91.38 134 CYS A O 1
ATOM 1028 N N . PRO A 1 135 ? 14.094 13.32 14.273 1 89.56 135 PRO A N 1
ATOM 1029 C CA . PRO A 1 135 ? 15.195 13.984 14.969 1 89.56 135 PRO A CA 1
ATOM 1030 C C . PRO A 1 135 ? 15.93 14.992 14.078 1 89.56 135 PRO A C 1
ATOM 1032 O O . PRO A 1 135 ? 16.359 14.641 12.977 1 89.56 135 PRO A O 1
ATOM 1035 N N . GLY A 1 136 ? 15.93 16.25 14.516 1 91.31 136 GLY A N 1
ATOM 1036 C CA . GLY A 1 136 ? 16.656 17.25 13.773 1 91.31 136 GLY A CA 1
ATOM 1037 C C . GLY A 1 136 ? 15.773 18.094 12.883 1 91.31 136 GLY A C 1
ATOM 1038 O O . GLY A 1 136 ? 16.234 19.062 12.258 1 91.31 136 GLY A O 1
ATOM 1039 N N . GLN A 1 137 ? 14.531 17.781 12.805 1 93.06 137 GLN A N 1
ATOM 1040 C CA . GLN A 1 137 ? 13.602 18.547 11.984 1 93.06 137 GLN A CA 1
ATOM 1041 C C . GLN A 1 137 ? 12.297 18.812 12.727 1 93.06 137 GLN A C 1
ATOM 1043 O O . GLN A 1 137 ? 11.453 17.922 12.844 1 93.06 137 GLN A O 1
ATOM 1048 N N . LEU A 1 138 ? 12.148 20 13.141 1 96.88 138 LEU A N 1
ATOM 1049 C CA . LEU A 1 138 ? 10.945 20.484 13.812 1 96.88 138 LEU A CA 1
ATOM 1050 C C . LEU A 1 138 ? 10.359 21.688 13.086 1 96.88 138 LEU A C 1
ATOM 1052 O O . LEU A 1 138 ? 11.094 22.578 12.664 1 96.88 138 LEU A O 1
ATOM 1056 N N . VAL A 1 139 ? 9.07 21.656 12.836 1 97.56 139 VAL A N 1
ATOM 1057 C CA . VAL A 1 139 ? 8.391 22.797 12.25 1 97.56 139 VAL A CA 1
ATOM 1058 C C . VAL A 1 139 ? 7.637 23.562 13.328 1 97.56 139 VAL A C 1
ATOM 1060 O O . VAL A 1 139 ? 6.996 22.969 14.195 1 97.56 139 VAL A O 1
ATOM 1063 N N . ILE A 1 140 ? 7.742 24.844 13.305 1 98.38 140 ILE A N 1
ATOM 1064 C CA . ILE A 1 140 ? 6.988 25.703 14.211 1 98.38 140 ILE A CA 1
ATOM 1065 C C . ILE A 1 140 ? 5.965 26.516 13.422 1 98.38 140 ILE A C 1
ATOM 1067 O O . ILE A 1 140 ? 6.148 26.766 12.227 1 98.38 140 ILE A O 1
ATOM 1071 N N . SER A 1 141 ? 4.883 26.844 14.07 1 98.62 141 SER A N 1
ATOM 1072 C CA . SER A 1 141 ? 3.82 27.625 13.438 1 98.62 141 SER A CA 1
ATOM 1073 C C . SER A 1 141 ? 3.297 28.703 14.375 1 98.62 141 SER A C 1
ATOM 1075 O O . SER A 1 141 ? 3.373 28.562 15.602 1 98.62 141 SER A O 1
ATOM 1077 N N . GLY A 1 142 ? 2.82 29.859 13.758 1 98.25 142 GLY A N 1
ATOM 1078 C CA . GLY A 1 142 ? 2.322 30.984 14.531 1 98.25 142 GLY A CA 1
ATOM 1079 C C . GLY A 1 142 ? 2.086 32.219 13.688 1 98.25 142 GLY A C 1
ATOM 1080 O O . GLY A 1 142 ? 1.944 32.125 12.461 1 98.25 142 GLY A O 1
ATOM 1081 N N . SER A 1 143 ? 1.889 33.344 14.414 1 97.69 143 SER A N 1
ATOM 1082 C CA . SER A 1 143 ? 1.789 34.625 13.703 1 97.69 143 SER A CA 1
ATOM 1083 C C . SER A 1 143 ? 3.074 34.938 12.945 1 97.69 143 SER A C 1
ATOM 1085 O O . SER A 1 143 ? 4.148 34.438 13.305 1 97.69 143 SER A O 1
ATOM 1087 N N . VAL A 1 144 ? 2.906 35.719 11.914 1 97.5 144 VAL A N 1
ATOM 1088 C CA . VAL A 1 144 ? 4.078 36.094 11.125 1 97.5 144 VAL A CA 1
ATOM 1089 C C . VAL A 1 144 ? 5.117 36.75 12.031 1 97.5 144 VAL A C 1
ATOM 1091 O O . VAL A 1 144 ? 6.297 36.375 12 1 97.5 144 VAL A O 1
ATOM 1094 N N . ALA A 1 145 ? 4.688 37.656 12.828 1 97.44 145 ALA A N 1
ATOM 1095 C CA . ALA A 1 145 ? 5.578 38.344 13.758 1 97.44 145 ALA A CA 1
ATOM 1096 C C . ALA A 1 145 ? 6.199 37.344 14.742 1 97.44 145 ALA A C 1
ATOM 1098 O O . ALA A 1 145 ? 7.387 37.469 15.07 1 97.44 145 ALA A O 1
ATOM 1099 N N . GLY A 1 146 ? 5.395 36.469 15.227 1 97.69 146 GLY A N 1
ATOM 1100 C CA . GLY A 1 146 ? 5.891 35.469 16.156 1 97.69 146 GLY A CA 1
ATOM 1101 C C . GLY A 1 146 ? 6.969 34.594 15.547 1 97.69 146 GLY A C 1
ATOM 1102 O O . GLY A 1 146 ? 7.984 34.312 16.188 1 97.69 146 GLY A O 1
ATOM 1103 N N . ILE A 1 147 ? 6.758 34.156 14.359 1 98.31 147 ILE A N 1
ATOM 1104 C CA . ILE A 1 147 ? 7.715 33.312 13.664 1 98.31 147 ILE A CA 1
ATOM 1105 C C . ILE A 1 147 ? 9.016 34.062 13.438 1 98.31 147 ILE A C 1
ATOM 1107 O O . ILE A 1 147 ? 10.109 33.5 13.609 1 98.31 147 ILE A O 1
ATOM 1111 N N . ASP A 1 148 ? 8.922 35.312 13.086 1 97.69 148 ASP A N 1
ATOM 1112 C CA . ASP A 1 148 ? 10.117 36.125 12.891 1 97.69 148 ASP A CA 1
ATOM 1113 C C . ASP A 1 148 ? 10.914 36.25 14.188 1 97.69 148 ASP A C 1
ATOM 1115 O O . ASP A 1 148 ? 12.141 36.125 14.18 1 97.69 148 ASP A O 1
ATOM 1119 N N . ILE A 1 149 ? 10.258 36.531 15.25 1 97.88 149 ILE A N 1
ATOM 1120 C CA . ILE A 1 149 ? 10.906 36.625 16.547 1 97.88 149 ILE A CA 1
ATOM 1121 C C . ILE A 1 149 ? 11.562 35.312 16.922 1 97.88 149 ILE A C 1
ATOM 1123 O O . ILE A 1 149 ? 12.695 35.281 17.406 1 97.88 149 ILE A O 1
ATOM 1127 N N . ALA A 1 150 ? 10.852 34.219 16.688 1 98.12 150 ALA A N 1
ATOM 1128 C CA . ALA A 1 150 ? 11.359 32.906 17.016 1 98.12 150 ALA A CA 1
ATOM 1129 C C . ALA A 1 150 ? 12.633 32.594 16.219 1 98.12 150 ALA A C 1
ATOM 1131 O O . ALA A 1 150 ? 13.594 32.062 16.766 1 98.12 150 ALA A O 1
ATOM 1132 N N . ILE A 1 151 ? 12.578 32.875 14.945 1 97.75 151 ILE A N 1
ATOM 1133 C CA . ILE A 1 151 ? 13.727 32.625 14.094 1 97.75 151 ILE A CA 1
ATOM 1134 C C . ILE A 1 151 ? 14.945 33.375 14.617 1 97.75 151 ILE A C 1
ATOM 1136 O O . ILE A 1 151 ? 16.047 32.812 14.703 1 97.75 151 ILE A O 1
ATOM 1140 N N . ASP A 1 152 ? 14.781 34.562 14.984 1 97.12 152 ASP A N 1
ATOM 1141 C CA . ASP A 1 152 ? 15.867 35.375 15.523 1 97.12 152 ASP A CA 1
ATOM 1142 C C . ASP A 1 152 ? 16.406 34.781 16.828 1 97.12 152 ASP A C 1
ATOM 1144 O O . ASP A 1 152 ? 17.609 34.688 17.016 1 97.12 152 ASP A O 1
ATOM 1148 N N . LYS A 1 153 ? 15.523 34.469 17.688 1 97.12 153 LYS A N 1
ATOM 1149 C CA . LYS A 1 153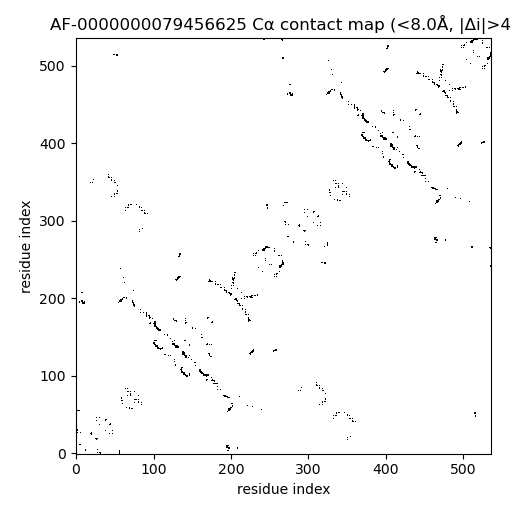 ? 15.922 33.875 18.969 1 97.12 153 LYS A CA 1
ATOM 1150 C C . LYS A 1 153 ? 16.641 32.562 18.766 1 97.12 153 LYS A C 1
ATOM 1152 O O . LYS A 1 153 ? 17.578 32.219 19.5 1 97.12 153 LYS A O 1
ATOM 1157 N N . LEU A 1 154 ? 16.109 31.75 17.875 1 97.06 154 LEU A N 1
ATOM 1158 C CA . LEU A 1 154 ? 16.734 30.469 17.578 1 97.06 154 LEU A CA 1
ATOM 1159 C C . LEU A 1 154 ? 18.156 30.672 17.047 1 97.06 154 LEU A C 1
ATOM 1161 O O . LEU A 1 154 ? 19.062 29.938 17.406 1 97.06 154 LEU A O 1
ATOM 1165 N N . LYS A 1 155 ? 18.281 31.625 16.203 1 95.44 155 LYS A N 1
ATOM 1166 C CA . LYS A 1 155 ? 19.609 31.953 15.695 1 95.44 155 LYS A CA 1
ATOM 1167 C C . LYS A 1 155 ? 20.547 32.344 16.828 1 95.44 155 LYS A C 1
ATOM 1169 O O . LYS A 1 155 ? 21.703 31.891 16.859 1 95.44 155 LYS A O 1
ATOM 1174 N N . GLU A 1 156 ? 20.094 33.094 17.656 1 95.56 156 GLU A N 1
ATOM 1175 C CA . GLU A 1 156 ? 20.891 33.5 18.812 1 95.56 156 GLU A CA 1
ATOM 1176 C C . GLU A 1 156 ? 21.266 32.312 19.688 1 95.56 156 GLU A C 1
ATOM 1178 O O . GLU A 1 156 ? 22.328 32.312 20.312 1 95.56 156 GLU A O 1
ATOM 1183 N N . ALA A 1 157 ? 20.375 31.391 19.688 1 93.75 157 ALA A N 1
ATOM 1184 C CA . ALA A 1 157 ? 20.578 30.203 20.531 1 93.75 157 ALA A CA 1
ATOM 1185 C C . ALA A 1 157 ? 21.484 29.188 19.844 1 93.75 157 ALA A C 1
ATOM 1187 O O . ALA A 1 157 ? 21.812 28.156 20.406 1 93.75 157 ALA A O 1
ATOM 1188 N N . GLY A 1 158 ? 21.812 29.406 18.594 1 91.88 158 GLY A N 1
ATOM 1189 C CA . GLY A 1 158 ? 22.781 28.562 17.922 1 91.88 158 GLY A CA 1
ATOM 1190 C C . GLY A 1 158 ? 22.156 27.641 16.891 1 91.88 158 GLY A C 1
ATOM 1191 O O . GLY A 1 158 ? 22.828 26.766 16.328 1 91.88 158 GLY A O 1
ATOM 1192 N N . VAL A 1 159 ? 20.891 27.859 16.734 1 88.62 159 VAL A N 1
ATOM 1193 C CA . VAL A 1 159 ? 20.25 27.109 15.672 1 88.62 159 VAL A CA 1
ATOM 1194 C C . VAL A 1 159 ? 20.734 27.625 14.312 1 88.62 159 VAL A C 1
ATOM 1196 O O . VAL A 1 159 ? 20.625 28.812 14.016 1 88.62 159 VAL A O 1
ATOM 1199 N N . GLY A 1 160 ? 21.219 26.766 13.508 1 83 160 GLY A N 1
ATOM 1200 C CA . GLY A 1 160 ? 21.844 27.156 12.25 1 83 160 GLY A CA 1
ATOM 1201 C C . GLY A 1 160 ? 20.828 27.391 11.141 1 83 160 GLY A C 1
ATOM 1202 O O . GLY A 1 160 ? 21.109 28.109 10.18 1 83 160 GLY A O 1
ATOM 1203 N N . ARG A 1 161 ? 19.766 26.672 11.203 1 89.75 161 ARG A N 1
ATOM 1204 C CA . ARG A 1 161 ? 18.891 26.781 10.039 1 89.75 161 ARG A CA 1
ATOM 1205 C C . ARG A 1 161 ? 17.422 26.766 10.461 1 89.75 161 ARG A C 1
ATOM 1207 O O . ARG A 1 161 ? 16.922 25.75 10.945 1 89.75 161 ARG A O 1
ATOM 1214 N N . ALA A 1 162 ? 16.875 27.891 10.375 1 94.69 162 ALA A N 1
ATOM 1215 C CA . ALA A 1 162 ? 15.43 28.078 10.508 1 94.69 162 ALA A CA 1
ATOM 1216 C C . ALA A 1 162 ? 14.859 28.828 9.305 1 94.69 162 ALA A C 1
ATOM 1218 O O . ALA A 1 162 ? 15.25 29.953 9.016 1 94.69 162 ALA A O 1
ATOM 1219 N N . LEU A 1 163 ? 13.883 28.188 8.602 1 95.88 163 LEU A N 1
ATOM 1220 C CA . LEU A 1 163 ? 13.422 28.719 7.324 1 95.88 163 LEU A CA 1
ATOM 1221 C C . LEU A 1 163 ? 11.906 28.828 7.297 1 95.88 163 LEU A C 1
ATOM 1223 O O . LEU A 1 163 ? 11.203 27.875 7.629 1 95.88 163 LEU A O 1
ATOM 1227 N N . LYS A 1 164 ? 11.469 30 6.883 1 95.94 164 LYS A N 1
ATOM 1228 C CA . LYS A 1 164 ? 10.031 30.172 6.68 1 95.94 164 LYS A CA 1
ATOM 1229 C C . LYS A 1 164 ? 9.539 29.297 5.523 1 95.94 164 LYS A C 1
ATOM 1231 O O . LYS A 1 164 ? 10.203 29.188 4.492 1 95.94 164 LYS A O 1
ATOM 1236 N N . LEU A 1 165 ? 8.461 28.656 5.746 1 92.69 165 LEU A N 1
ATOM 1237 C CA . LEU A 1 165 ? 7.879 27.797 4.727 1 92.69 165 LEU A CA 1
ATOM 1238 C C . LEU A 1 165 ? 6.887 28.562 3.861 1 92.69 165 LEU A C 1
ATOM 1240 O O . LEU A 1 165 ? 6.34 29.578 4.289 1 92.69 165 LEU A O 1
ATOM 1244 N N . GLN A 1 166 ? 6.742 28.078 2.674 1 87.12 166 GLN A N 1
ATOM 1245 C CA . GLN A 1 166 ? 5.762 28.656 1.763 1 87.12 166 GLN A CA 1
ATOM 1246 C C . GLN A 1 166 ? 4.383 28.031 1.968 1 87.12 166 GLN A C 1
ATOM 1248 O O . GLN A 1 166 ? 3.93 27.234 1.146 1 87.12 166 GLN A O 1
ATOM 1253 N N . VAL A 1 167 ? 3.74 28.438 3.004 1 88 167 VAL A N 1
ATOM 1254 C CA . VAL A 1 167 ? 2.424 27.906 3.352 1 88 167 VAL A CA 1
ATOM 1255 C C . VAL A 1 167 ? 1.46 29.062 3.613 1 88 167 VAL A C 1
ATOM 1257 O O . VAL A 1 167 ? 1.885 30.219 3.787 1 88 167 VAL A O 1
ATOM 1260 N N . GLY A 1 168 ? 0.212 28.719 3.652 1 85.44 168 GLY A N 1
ATOM 1261 C CA . GLY A 1 168 ? -0.806 29.766 3.732 1 85.44 168 GLY A CA 1
ATOM 1262 C C . GLY A 1 168 ? -1.171 30.125 5.156 1 85.44 168 GLY A C 1
ATOM 1263 O O . GLY A 1 168 ? -1.937 31.062 5.383 1 85.44 168 GLY A O 1
ATOM 1264 N N . GLY A 1 169 ? -0.604 29.406 6.113 1 93.12 169 GLY A N 1
ATOM 1265 C CA . GLY A 1 169 ? -0.998 29.703 7.48 1 93.12 169 GLY A CA 1
ATOM 1266 C C . GLY A 1 169 ? -0.265 28.859 8.508 1 93.12 169 GLY A C 1
ATOM 1267 O O . GLY A 1 169 ? 0.654 28.109 8.164 1 93.12 169 GLY A O 1
ATOM 1268 N N . ALA A 1 170 ? -0.7 29.141 9.781 1 96.56 170 ALA A N 1
ATOM 1269 C CA . ALA A 1 170 ? -0.089 28.453 10.922 1 96.56 170 ALA A CA 1
ATOM 1270 C C . ALA A 1 170 ? -0.816 27.156 11.234 1 96.56 170 ALA A C 1
ATOM 1272 O O . ALA A 1 170 ? -1.464 27.031 12.273 1 96.56 170 ALA A O 1
ATOM 1273 N N . PHE A 1 171 ? -0.592 26.188 10.398 1 95.12 171 PHE A N 1
ATOM 1274 C CA . PHE A 1 171 ? -1.228 24.891 10.602 1 95.12 171 PHE A CA 1
ATOM 1275 C C . PHE A 1 171 ? -0.716 24.219 11.867 1 95.12 171 PHE A C 1
ATOM 1277 O O . PHE A 1 171 ? 0.437 24.422 12.258 1 95.12 171 PHE A O 1
ATOM 1284 N N . HIS A 1 172 ? -1.683 23.438 12.516 1 97.31 172 HIS A N 1
ATOM 1285 C CA . HIS A 1 172 ? -1.365 22.719 13.742 1 97.31 172 HIS A CA 1
ATOM 1286 C C . HIS A 1 172 ? -0.941 23.672 14.852 1 97.31 172 HIS A C 1
ATOM 1288 O O . HIS A 1 172 ? 0.053 23.438 15.539 1 97.31 172 HIS A O 1
ATOM 1294 N N . SER A 1 173 ? -1.604 24.828 14.961 1 97.56 173 SER A N 1
ATOM 1295 C CA . SER A 1 173 ? -1.444 25.812 16.016 1 97.56 173 SER A CA 1
ATOM 1296 C C . SER A 1 173 ? -2.797 26.312 16.516 1 97.56 173 SER A C 1
ATOM 1298 O O . SER A 1 173 ? -3.83 26.047 15.898 1 97.56 173 SER A O 1
ATOM 1300 N N . PRO A 1 174 ? -2.76 27.047 17.656 1 96.75 174 PRO A N 1
ATOM 1301 C CA . PRO A 1 174 ? -4.008 27.625 18.172 1 96.75 174 PRO A CA 1
ATOM 1302 C C . PRO A 1 174 ? -4.699 28.547 17.172 1 96.75 174 PRO A C 1
ATOM 1304 O O . PRO A 1 174 ? -5.91 28.766 17.266 1 96.75 174 PRO A O 1
ATOM 1307 N N . LEU A 1 175 ? -4.051 29.062 16.203 1 96.94 175 LEU A N 1
ATOM 1308 C CA . LEU A 1 175 ? -4.617 29.984 15.242 1 96.94 175 LEU A CA 1
ATOM 1309 C C . LEU A 1 175 ? -5.551 29.266 14.273 1 96.94 175 LEU A C 1
ATOM 1311 O O . LEU A 1 175 ? -6.309 29.906 13.539 1 96.94 175 LEU A O 1
ATOM 1315 N N . MET A 1 176 ? -5.562 27.953 14.328 1 97.12 176 MET A N 1
ATOM 1316 C CA . MET A 1 176 ? -6.457 27.141 13.508 1 97.12 176 MET A CA 1
ATOM 1317 C C . MET A 1 176 ? -7.742 26.812 14.258 1 97.12 176 MET A C 1
ATOM 1319 O O . MET A 1 176 ? -8.562 26.031 13.781 1 97.12 176 MET A O 1
ATOM 1323 N N . ALA A 1 177 ? -8.008 27.453 15.391 1 97.06 177 ALA A N 1
ATOM 1324 C CA . ALA A 1 177 ? -9.164 27.172 16.234 1 97.06 177 ALA A CA 1
ATOM 1325 C C . ALA A 1 177 ? -10.469 27.359 15.461 1 97.06 177 ALA A C 1
ATOM 1327 O O . ALA A 1 177 ? -11.383 26.547 15.57 1 97.06 177 ALA A O 1
ATOM 1328 N N . PRO A 1 178 ? -10.617 28.438 14.656 1 96.69 178 PRO A N 1
ATOM 1329 C CA . PRO A 1 178 ? -11.852 28.562 13.883 1 96.69 178 PRO A CA 1
ATOM 1330 C C . PRO A 1 178 ? -12.078 27.391 12.938 1 96.69 178 PRO A C 1
ATOM 1332 O O . PRO A 1 178 ? -13.219 26.938 12.758 1 96.69 178 PRO A O 1
ATOM 1335 N N . ALA A 1 179 ? -11.047 26.906 12.297 1 96.44 179 ALA A N 1
ATOM 1336 C CA . ALA A 1 179 ? -11.148 25.766 11.398 1 96.44 179 ALA A CA 1
ATOM 1337 C C . ALA A 1 179 ? -11.531 24.5 12.164 1 96.44 179 ALA A C 1
ATOM 1339 O O . ALA A 1 179 ? -12.344 23.703 11.688 1 96.44 179 ALA A O 1
ATOM 1340 N N . ARG A 1 180 ? -10.953 24.328 13.289 1 97.62 180 ARG A N 1
ATOM 1341 C CA . ARG A 1 180 ? -11.25 23.172 14.125 1 97.62 180 ARG A CA 1
ATOM 1342 C C . ARG A 1 180 ? -12.734 23.125 14.492 1 97.62 180 ARG A C 1
ATOM 1344 O O . ARG A 1 180 ? -13.352 22.062 14.461 1 97.62 180 ARG A O 1
ATOM 1351 N N . GLU A 1 181 ? -13.258 24.234 14.867 1 96.81 181 GLU A N 1
ATOM 1352 C CA . GLU A 1 181 ? -14.656 24.297 15.273 1 96.81 181 GLU A CA 1
ATOM 1353 C C . GLU A 1 181 ? -15.586 23.875 14.141 1 96.81 181 GLU A C 1
ATOM 1355 O O . GLU A 1 181 ? -16.531 23.109 14.344 1 96.81 181 GLU A O 1
ATOM 1360 N N . GLU A 1 182 ? -15.305 24.344 13.008 1 95.75 182 GLU A N 1
ATOM 1361 C CA . GLU A 1 182 ? -16.109 23.984 11.836 1 95.75 182 GLU A CA 1
ATOM 1362 C C . GLU A 1 182 ? -15.969 22.5 11.508 1 95.75 182 GLU A C 1
ATOM 1364 O O . GLU A 1 182 ? -16.969 21.844 11.203 1 95.75 182 GLU A O 1
ATOM 1369 N N . LEU A 1 183 ? -14.781 22.031 11.516 1 97.38 183 LEU A N 1
ATOM 1370 C CA . LEU A 1 183 ? -14.523 20.641 11.18 1 97.38 183 LEU A CA 1
ATOM 1371 C C . LEU A 1 183 ? -15.094 19.703 12.242 1 97.38 183 LEU A C 1
ATOM 1373 O O . LEU A 1 183 ? -15.555 18.609 11.938 1 97.38 183 LEU A O 1
ATOM 1377 N N . ALA A 1 184 ? -15.102 20.203 13.484 1 97.81 184 ALA A N 1
ATOM 1378 C CA . ALA A 1 184 ? -15.602 19.391 14.602 1 97.81 184 ALA A CA 1
ATOM 1379 C C . ALA A 1 184 ? -17.062 19.016 14.391 1 97.81 184 ALA A C 1
ATOM 1381 O O . ALA A 1 184 ? -17.453 17.875 14.641 1 97.81 184 ALA A O 1
ATOM 1382 N N . LYS A 1 185 ? -17.812 19.891 13.977 1 96.56 185 LYS A N 1
ATOM 1383 C CA . LYS A 1 185 ? -19.234 19.625 13.711 1 96.56 185 LYS A CA 1
ATOM 1384 C C . LYS A 1 185 ? -19.406 18.562 12.633 1 96.56 185 LYS A C 1
ATOM 1386 O O . LYS A 1 185 ? -20.203 17.625 12.797 1 96.56 185 LYS A O 1
ATOM 1391 N N . ALA A 1 186 ? -18.672 18.688 11.594 1 96.94 186 ALA A N 1
ATOM 1392 C CA . ALA A 1 186 ? -18.766 17.75 10.477 1 96.94 186 ALA A CA 1
ATOM 1393 C C . ALA A 1 186 ? -18.312 16.359 10.898 1 96.94 186 ALA A C 1
ATOM 1395 O O . ALA A 1 186 ? -18.922 15.359 10.531 1 96.94 186 ALA A O 1
ATOM 1396 N N . ILE A 1 187 ? -17.234 16.281 11.633 1 98 187 ILE A N 1
ATOM 1397 C CA . ILE A 1 187 ? -16.688 15 12.086 1 98 187 ILE A CA 1
ATOM 1398 C C . ILE A 1 187 ? -17.703 14.32 13.008 1 98 187 ILE A C 1
ATOM 1400 O O . ILE A 1 187 ? -17.953 13.117 12.891 1 98 187 ILE A O 1
ATOM 1404 N N . THR A 1 188 ? -18.266 15.109 13.867 1 96.88 188 THR A N 1
ATOM 1405 C CA . THR A 1 188 ? -19.25 14.578 14.805 1 96.88 188 THR A CA 1
ATOM 1406 C C . THR A 1 188 ? -20.438 13.984 14.055 1 96.88 188 THR A C 1
ATOM 1408 O O . THR A 1 188 ? -21 12.961 14.461 1 96.88 188 THR A O 1
ATOM 1411 N N . ASP A 1 189 ? -20.812 14.523 12.961 1 96.75 189 ASP A N 1
ATOM 1412 C CA . ASP A 1 189 ? -22 14.125 12.211 1 96.75 189 ASP A CA 1
ATOM 1413 C C . ASP A 1 189 ? -21.672 12.977 11.25 1 96.75 189 ASP A C 1
ATOM 1415 O O . ASP A 1 189 ? -22.578 12.414 10.625 1 96.75 189 ASP A O 1
ATOM 1419 N N . THR A 1 190 ? -20.469 12.617 11.117 1 97.5 190 THR A N 1
ATOM 1420 C CA . THR A 1 190 ? -20.047 11.57 10.195 1 97.5 190 THR A CA 1
ATOM 1421 C C . THR A 1 190 ? -19.984 10.219 10.914 1 97.5 190 THR A C 1
ATOM 1423 O O . THR A 1 190 ? -19.562 10.141 12.07 1 97.5 190 THR A O 1
ATOM 1426 N N . THR A 1 191 ? -20.375 9.219 10.219 1 96.19 191 THR A N 1
ATOM 1427 C CA . THR A 1 191 ? -20.297 7.871 10.773 1 96.19 191 THR A CA 1
ATOM 1428 C C . THR A 1 191 ? -18.875 7.32 10.688 1 96.19 191 THR A C 1
ATOM 1430 O O . THR A 1 191 ? -18.281 7.316 9.617 1 96.19 191 THR A O 1
ATOM 1433 N N . PHE A 1 192 ? -18.359 6.895 11.805 1 96.12 192 PHE A N 1
ATOM 1434 C CA . PHE A 1 192 ? -17.109 6.148 11.906 1 96.12 192 PHE A CA 1
ATOM 1435 C C . PHE A 1 192 ? -17.375 4.707 12.336 1 96.12 192 PHE A C 1
ATOM 1437 O O . PHE A 1 192 ? -18.188 4.457 13.219 1 96.12 192 PHE A O 1
ATOM 1444 N N . SER A 1 193 ? -16.719 3.811 11.695 1 91.31 193 SER A N 1
ATOM 1445 C CA . SER A 1 193 ? -16.859 2.396 12.016 1 91.31 193 SER A CA 1
ATOM 1446 C C . SER A 1 193 ? -15.656 1.893 12.82 1 91.31 193 SER A C 1
ATOM 1448 O O . SER A 1 193 ? -14.625 2.561 12.883 1 91.31 193 SER A O 1
ATOM 1450 N N . ALA A 1 194 ? -15.883 0.714 13.406 1 88.06 194 ALA A N 1
ATOM 1451 C CA . ALA A 1 194 ? -14.734 0.059 14.031 1 88.06 194 ALA A CA 1
ATOM 1452 C C . ALA A 1 194 ? -13.656 -0.251 13 1 88.06 194 ALA A C 1
ATOM 1454 O O . ALA A 1 194 ? -13.93 -0.87 11.969 1 88.06 194 ALA A O 1
ATOM 1455 N N . PRO A 1 195 ? -12.422 0.206 13.297 1 90.19 195 PRO A N 1
ATOM 1456 C CA . PRO A 1 195 ? -11.359 -0.035 12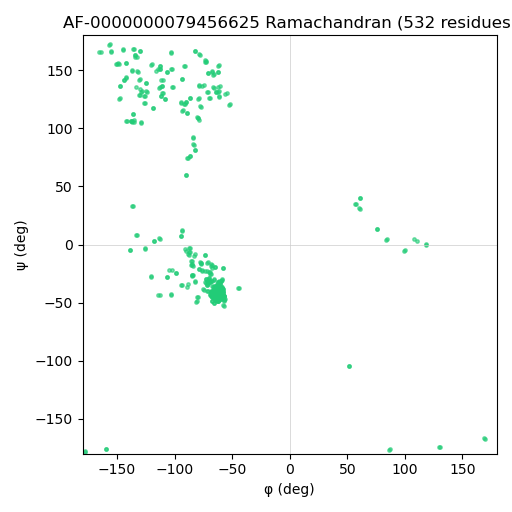.312 1 90.19 195 PRO A CA 1
ATOM 1457 C C . PRO A 1 195 ? -10.914 -1.493 12.281 1 90.19 195 PRO A C 1
ATOM 1459 O O . PRO A 1 195 ? -11.062 -2.215 13.266 1 90.19 195 PRO A O 1
ATOM 1462 N N . ILE A 1 196 ? -10.312 -1.923 11.188 1 80.06 196 ILE A N 1
ATOM 1463 C CA . ILE A 1 196 ? -9.859 -3.301 11.039 1 80.06 196 ILE A CA 1
ATOM 1464 C C . ILE A 1 196 ? -8.461 -3.451 11.641 1 80.06 196 ILE A C 1
ATOM 1466 O O . ILE A 1 196 ? -7.988 -4.57 11.852 1 80.06 196 ILE A O 1
ATOM 1470 N N . CYS A 1 197 ? -7.828 -2.355 11.898 1 84.31 197 CYS A N 1
ATOM 1471 C CA . CYS A 1 197 ? -6.539 -2.297 12.578 1 84.31 197 CYS A CA 1
ATOM 1472 C C . CYS A 1 197 ? -6.344 -0.949 13.266 1 84.31 197 CYS A C 1
ATOM 1474 O O . CYS A 1 197 ? -7.066 0.007 12.984 1 84.31 197 CYS A O 1
ATOM 1476 N N . PRO A 1 198 ? -5.391 -0.823 14.125 1 92.19 198 PRO A N 1
ATOM 1477 C CA . PRO A 1 198 ? -5.207 0.436 14.852 1 92.19 198 PRO A CA 1
ATOM 1478 C C . PRO A 1 198 ? -4.684 1.56 13.961 1 92.19 198 PRO A C 1
ATOM 1480 O O . PRO A 1 198 ? -3.898 1.309 13.039 1 92.19 198 PRO A O 1
ATOM 1483 N N . VAL A 1 199 ? -5.129 2.717 14.336 1 95.69 199 VAL A N 1
ATOM 1484 C CA . VAL A 1 199 ? -4.578 3.93 13.742 1 95.69 199 VAL A CA 1
ATOM 1485 C C . VAL A 1 199 ? -3.756 4.688 14.781 1 95.69 199 VAL A C 1
ATOM 1487 O O . VAL A 1 199 ? -4.18 4.824 15.93 1 95.69 199 VAL A O 1
ATOM 1490 N N . TYR A 1 200 ? -2.562 5.07 14.422 1 95.69 200 TYR A N 1
ATOM 1491 C CA . TYR A 1 200 ? -1.745 5.93 15.273 1 95.69 200 TYR A CA 1
ATOM 1492 C C . TYR A 1 200 ? -1.967 7.398 14.938 1 95.69 200 TYR A C 1
ATOM 1494 O O . TYR A 1 200 ? -1.708 7.832 13.812 1 95.69 200 TYR A O 1
ATOM 1502 N N . GLN A 1 201 ? -2.398 8.109 15.906 1 97.69 201 GLN A N 1
ATOM 1503 C CA . GLN A 1 201 ? -2.916 9.43 15.578 1 97.69 201 GLN A CA 1
ATOM 1504 C C . GLN A 1 201 ? -1.905 10.523 15.938 1 97.69 201 GLN A C 1
ATOM 1506 O O . GLN A 1 201 ? -1.149 10.383 16.891 1 97.69 201 GLN A O 1
ATOM 1511 N N . ASN A 1 202 ? -1.947 11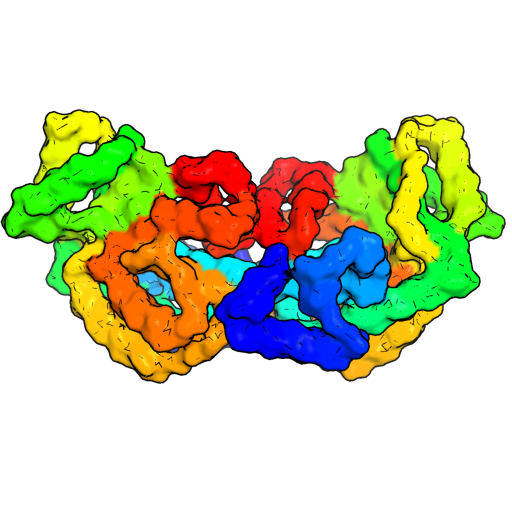.578 15.227 1 97.56 202 ASN A N 1
ATOM 1512 C CA . ASN A 1 202 ? -0.965 12.656 15.266 1 97.56 202 ASN A CA 1
ATOM 1513 C C . ASN A 1 202 ? -0.912 13.32 16.641 1 97.56 202 ASN A C 1
ATOM 1515 O O . ASN A 1 202 ? 0.168 13.648 17.125 1 97.56 202 ASN A O 1
ATOM 1519 N N . CYS A 1 203 ? -2.047 13.477 17.297 1 97.69 203 CYS A N 1
ATOM 1520 C CA . CYS A 1 203 ? -2.166 14.391 18.422 1 97.69 203 CYS A CA 1
ATOM 1521 C C . CYS A 1 203 ? -1.576 13.773 19.688 1 97.69 203 CYS A C 1
ATOM 1523 O O . CYS A 1 203 ? -1.197 14.484 20.625 1 97.69 203 CYS A O 1
ATOM 1525 N N . ASN A 1 204 ? -1.468 12.406 19.688 1 97.62 204 ASN A N 1
ATOM 1526 C CA . ASN A 1 204 ? -1.014 11.797 20.922 1 97.62 204 ASN A CA 1
ATOM 1527 C C . ASN A 1 204 ? -0.027 10.664 20.672 1 97.62 204 ASN A C 1
ATOM 1529 O O . ASN A 1 204 ? 0.518 10.078 21.609 1 97.62 204 ASN A O 1
ATOM 1533 N N . ALA A 1 205 ? 0.189 10.336 19.422 1 97 205 ALA A N 1
ATOM 1534 C CA . ALA A 1 205 ? 1.148 9.32 19 1 97 205 ALA A CA 1
ATOM 1535 C C . ALA A 1 205 ? 0.793 7.957 19.578 1 97 205 ALA A C 1
ATOM 1537 O O . ALA A 1 205 ? 1.679 7.148 19.875 1 97 205 ALA A O 1
ATOM 1538 N N . LYS A 1 206 ? -0.499 7.746 19.766 1 95.94 206 LYS A N 1
ATOM 1539 C CA . LYS A 1 206 ? -0.954 6.48 20.344 1 95.94 206 LYS A CA 1
ATOM 1540 C C . LYS A 1 206 ? -1.875 5.738 19.375 1 95.94 206 LYS A C 1
ATOM 1542 O O . LYS A 1 206 ? -2.531 6.359 18.547 1 95.94 206 LYS A O 1
ATOM 1547 N N . ALA A 1 207 ? -1.899 4.438 19.578 1 95.06 207 ALA A N 1
ATOM 1548 C CA . ALA A 1 207 ? -2.816 3.605 18.797 1 95.06 207 ALA A CA 1
ATOM 1549 C C . ALA A 1 207 ? -4.25 3.75 19.312 1 95.06 207 ALA A C 1
ATOM 1551 O O . ALA A 1 207 ? -4.48 3.824 20.516 1 95.06 207 ALA A O 1
ATOM 1552 N N . SER A 1 208 ? -5.113 3.867 18.406 1 95.06 208 SER A N 1
ATOM 1553 C CA . SER A 1 208 ? -6.531 3.879 18.75 1 95.06 208 SER A CA 1
ATOM 1554 C C . SER A 1 208 ? -7.316 2.893 17.891 1 95.06 208 SER A C 1
ATOM 1556 O O . SER A 1 208 ? -7.051 2.758 16.688 1 95.06 208 SER A O 1
ATOM 1558 N N . SER A 1 209 ? -8.32 2.221 18.5 1 92.5 209 SER A N 1
ATOM 1559 C CA . SER A 1 209 ? -9.172 1.28 17.781 1 92.5 209 SER A CA 1
ATOM 1560 C C . SER A 1 209 ? -10.648 1.518 18.109 1 92.5 209 SER A C 1
ATOM 1562 O O . SER A 1 209 ? -11.508 0.706 17.75 1 92.5 209 SER A O 1
ATOM 1564 N N . VAL A 1 210 ? -10.898 2.592 18.812 1 93.38 210 VAL A N 1
ATOM 1565 C CA . VAL A 1 210 ? -12.258 2.957 19.188 1 93.38 210 VAL A CA 1
ATOM 1566 C C . VAL A 1 210 ? -12.703 4.18 18.391 1 93.38 210 VAL A C 1
ATOM 1568 O O . VAL A 1 210 ? -12.062 5.23 18.438 1 93.38 210 VAL A O 1
ATOM 1571 N N . ALA A 1 211 ? -13.82 4.008 17.734 1 94.69 211 ALA A N 1
ATOM 1572 C CA . ALA A 1 211 ? -14.297 5.031 16.812 1 94.69 211 ALA A CA 1
ATOM 1573 C C . ALA A 1 211 ? -14.477 6.371 17.516 1 94.69 211 ALA A C 1
ATOM 1575 O O . ALA A 1 211 ? -14.094 7.414 16.984 1 94.69 211 ALA A O 1
ATOM 1576 N N . ALA A 1 212 ? -15.008 6.359 18.703 1 95.62 212 ALA A N 1
ATOM 1577 C CA . ALA A 1 212 ? -15.258 7.602 19.438 1 95.62 212 ALA A CA 1
ATOM 1578 C C . ALA A 1 212 ? -13.953 8.312 19.766 1 95.62 212 ALA A C 1
ATOM 1580 O O . ALA A 1 212 ? -13.859 9.539 19.688 1 95.62 212 ALA A O 1
ATOM 1581 N N . THR A 1 213 ? -12.992 7.559 20.188 1 96.88 213 THR A N 1
ATOM 1582 C CA . THR A 1 213 ? -11.672 8.109 20.5 1 96.88 213 THR A CA 1
ATOM 1583 C C . THR A 1 213 ? -11.016 8.672 19.234 1 96.88 213 THR A C 1
ATOM 1585 O O . THR A 1 213 ? -10.445 9.766 19.25 1 96.88 213 THR A O 1
ATOM 1588 N N . ILE A 1 214 ? -11.125 7.875 18.203 1 97.5 214 ILE A N 1
ATOM 1589 C CA . ILE A 1 214 ? -10.547 8.273 16.922 1 97.5 214 ILE A CA 1
ATOM 1590 C C . ILE A 1 214 ? -11.156 9.602 16.469 1 97.5 214 ILE A C 1
ATOM 1592 O O . ILE A 1 214 ? -10.438 10.5 16.031 1 97.5 214 ILE A O 1
ATOM 1596 N N . LYS A 1 215 ? -12.414 9.797 16.688 1 96.94 215 LYS A N 1
ATOM 1597 C CA . LYS A 1 215 ? -13.133 11.016 16.312 1 96.94 215 LYS A CA 1
ATOM 1598 C C . LYS A 1 215 ? -12.617 12.219 17.109 1 96.94 215 LYS A C 1
ATOM 1600 O O . LYS A 1 215 ? -12.328 13.273 16.531 1 96.94 215 LYS A O 1
ATOM 1605 N N . GLN A 1 216 ? -12.57 12.031 18.312 1 97.19 216 GLN A N 1
ATOM 1606 C CA . GLN A 1 216 ? -12.141 13.125 19.172 1 97.19 216 GLN A CA 1
ATOM 1607 C C . GLN A 1 216 ? -10.711 13.555 18.859 1 97.19 216 GLN A C 1
ATOM 1609 O O . GLN A 1 216 ? -10.414 14.742 18.828 1 97.19 216 GLN A O 1
ATOM 1614 N N . ASN A 1 217 ? -9.875 12.578 18.703 1 98 217 ASN A N 1
ATOM 1615 C CA . ASN A 1 217 ? -8.492 12.883 18.375 1 98 217 ASN A CA 1
ATOM 1616 C C . ASN A 1 217 ? -8.383 13.602 17.031 1 98 217 ASN A C 1
ATOM 1618 O O . ASN A 1 217 ? -7.562 14.508 16.875 1 98 217 ASN A O 1
ATOM 1622 N N . LEU A 1 218 ? -9.188 13.125 16.094 1 98.19 218 LEU A N 1
ATOM 1623 C CA . LEU A 1 218 ? -9.172 13.734 14.773 1 98.19 218 LEU A CA 1
ATOM 1624 C C . LEU A 1 218 ? -9.609 15.195 14.844 1 98.19 218 LEU A C 1
ATOM 1626 O O . LEU A 1 218 ? -9.078 16.047 14.117 1 98.19 218 LEU A O 1
ATOM 1630 N N . ILE A 1 219 ? -10.531 15.531 15.727 1 97.19 219 ILE A N 1
ATOM 1631 C CA . ILE A 1 219 ? -11.016 16.891 15.93 1 97.19 219 ILE A CA 1
ATOM 1632 C C . ILE A 1 219 ? -9.898 17.766 16.484 1 97.19 219 ILE A C 1
ATOM 1634 O O . ILE A 1 219 ? -9.719 18.906 16.047 1 97.19 219 ILE A O 1
ATOM 1638 N N . THR A 1 220 ? -9.109 17.234 17.359 1 96.94 220 THR A N 1
ATOM 1639 C CA . THR A 1 220 ? -8.062 17.984 18.031 1 96.94 220 THR A CA 1
ATOM 1640 C C . THR A 1 220 ? -6.863 18.188 17.109 1 96.94 220 THR A C 1
ATOM 1642 O O . THR A 1 220 ? -6.062 19.109 17.312 1 96.94 220 THR A O 1
ATOM 1645 N N . GLN A 1 221 ? -6.777 17.469 16.094 1 96.75 221 GLN A N 1
ATOM 1646 C CA . GLN A 1 221 ? -5.578 17.344 15.258 1 96.75 221 GLN A CA 1
ATOM 1647 C C . GLN A 1 221 ? -5.16 18.719 14.711 1 96.75 221 GLN A C 1
ATOM 1649 O O . GLN A 1 221 ? -3.973 19.031 14.672 1 96.75 221 GLN A O 1
ATOM 1654 N N . LEU A 1 222 ? -6.082 19.578 14.289 1 95.25 222 LEU A N 1
ATOM 1655 C CA . LEU A 1 222 ? -5.789 20.797 13.539 1 95.25 222 LEU A CA 1
ATOM 1656 C C . LEU A 1 222 ? -5.094 21.828 14.43 1 95.25 222 LEU A C 1
ATOM 1658 O O . LEU A 1 222 ? -4.43 22.734 13.93 1 95.25 222 LEU A O 1
ATOM 1662 N N . THR A 1 223 ? -5.297 21.703 15.703 1 97.38 223 THR A N 1
ATOM 1663 C CA . THR A 1 223 ? -4.719 22.703 16.609 1 97.38 223 THR A CA 1
ATOM 1664 C C . THR A 1 223 ? -3.639 22.062 17.484 1 97.38 223 THR A C 1
ATOM 1666 O O . THR A 1 223 ? -3.164 22.688 18.438 1 97.38 223 THR A O 1
ATOM 1669 N N . ALA A 1 224 ? -3.34 20.859 17.234 1 97.56 224 ALA A N 1
ATOM 1670 C CA . ALA A 1 224 ? -2.314 20.125 17.969 1 97.56 224 ALA A CA 1
ATOM 1671 C C . ALA A 1 224 ? -1.118 19.797 17.078 1 97.56 224 ALA A C 1
ATOM 1673 O O . ALA A 1 224 ? -1.258 19.688 15.852 1 97.56 224 ALA A O 1
ATOM 1674 N N . PRO A 1 225 ? 0.011 19.641 17.688 1 98 225 PRO A N 1
ATOM 1675 C CA . PRO A 1 225 ? 1.171 19.266 16.875 1 98 225 PRO A CA 1
ATOM 1676 C C . PRO A 1 225 ? 1.059 17.859 16.297 1 98 225 PRO A C 1
ATOM 1678 O O . PRO A 1 225 ? 0.404 17 16.891 1 98 225 PRO A O 1
ATOM 1681 N N . VAL A 1 226 ? 1.659 17.672 15.117 1 97.69 226 VAL A N 1
ATOM 1682 C CA . VAL A 1 226 ? 1.858 16.328 14.57 1 97.69 226 VAL A CA 1
ATOM 1683 C C . VAL A 1 226 ? 3.076 15.688 15.227 1 97.69 226 VAL A C 1
ATOM 1685 O O . VAL A 1 226 ? 4.215 16.078 14.953 1 97.69 226 VAL A O 1
ATOM 1688 N N . LEU A 1 227 ? 2.824 14.719 16.031 1 97.69 227 LEU A N 1
ATOM 1689 C CA . LEU A 1 227 ? 3.887 14.031 16.766 1 97.69 227 LEU A CA 1
ATOM 1690 C C . LEU A 1 227 ? 4.406 12.844 15.961 1 97.69 227 LEU A C 1
ATOM 1692 O O . LEU A 1 227 ? 4.449 11.719 16.469 1 97.69 227 LEU A O 1
ATOM 1696 N N . TRP A 1 228 ? 4.91 13.07 14.797 1 95.5 228 TRP A N 1
ATOM 1697 C CA . TRP A 1 228 ? 5.273 12.023 13.844 1 95.5 228 TRP A CA 1
ATOM 1698 C C . TRP A 1 228 ? 6.426 11.18 14.375 1 95.5 228 TRP A C 1
ATOM 1700 O O . TRP A 1 228 ? 6.41 9.953 14.266 1 95.5 228 TRP A O 1
ATOM 1710 N N . THR A 1 229 ? 7.445 11.844 14.961 1 93.19 229 THR A N 1
ATOM 1711 C CA . THR A 1 229 ? 8.57 11.109 15.531 1 93.19 229 THR A CA 1
ATOM 1712 C C . THR A 1 229 ? 8.094 10.109 16.578 1 93.19 229 THR A C 1
ATOM 1714 O O . THR A 1 229 ? 8.43 8.922 16.516 1 93.19 229 THR A O 1
ATOM 1717 N N . GLN A 1 230 ? 7.348 10.586 17.516 1 94.69 230 GLN A N 1
ATOM 1718 C CA . GLN A 1 230 ? 6.855 9.766 18.609 1 94.69 230 GLN A CA 1
ATOM 1719 C C . GLN A 1 230 ? 5.926 8.664 18.094 1 94.69 230 GLN A C 1
ATOM 1721 O O . GLN A 1 230 ? 5.953 7.539 18.594 1 94.69 230 GLN A O 1
ATOM 1726 N N . LEU A 1 231 ? 5.16 9.055 17.125 1 95 231 LEU A N 1
ATOM 1727 C CA . LEU A 1 231 ? 4.191 8.133 16.531 1 95 231 LEU A CA 1
ATOM 1728 C C . LEU A 1 231 ? 4.898 6.961 15.867 1 95 231 LEU A C 1
ATOM 1730 O O . LEU A 1 231 ? 4.531 5.805 16.078 1 95 231 LEU A O 1
ATOM 1734 N N . VAL A 1 232 ? 5.867 7.207 15.102 1 91.38 232 VAL A N 1
ATOM 1735 C CA . VAL A 1 232 ? 6.629 6.168 14.414 1 91.38 232 VAL A CA 1
ATOM 1736 C C . VAL A 1 232 ? 7.363 5.309 15.438 1 91.38 232 VAL A C 1
ATOM 1738 O O . VAL A 1 232 ? 7.402 4.082 15.312 1 91.38 232 VAL A O 1
ATOM 1741 N N . GLN A 1 233 ? 7.891 5.949 16.422 1 91.06 233 GLN A N 1
ATOM 1742 C CA . GLN A 1 233 ? 8.555 5.211 17.484 1 91.06 233 GLN A CA 1
ATOM 1743 C C . GLN A 1 233 ? 7.594 4.246 18.172 1 91.06 233 GLN A C 1
ATOM 1745 O O . GLN A 1 233 ? 7.961 3.111 18.484 1 91.06 233 GLN A O 1
ATOM 1750 N N . GLN A 1 234 ? 6.395 4.734 18.391 1 92.19 234 GLN A N 1
ATOM 1751 C CA . GLN A 1 234 ? 5.395 3.881 19.016 1 92.19 234 GLN A CA 1
ATOM 1752 C C . GLN A 1 234 ? 5.023 2.709 18.109 1 92.19 234 GLN A C 1
ATOM 1754 O O . GLN A 1 234 ? 4.836 1.588 18.594 1 92.19 234 GLN A O 1
ATOM 1759 N N . MET A 1 235 ? 4.91 2.936 16.812 1 88.62 235 MET A N 1
ATOM 1760 C CA . MET A 1 235 ? 4.617 1.865 15.867 1 88.62 235 MET A CA 1
ATOM 1761 C C . MET A 1 235 ? 5.703 0.795 15.898 1 88.62 235 MET A C 1
ATOM 1763 O O . MET A 1 235 ? 5.402 -0.4 15.914 1 88.62 235 MET A O 1
ATOM 1767 N N . VAL A 1 236 ? 6.879 1.229 15.922 1 84.44 236 VAL A N 1
ATOM 1768 C CA . VAL A 1 236 ? 8.008 0.311 15.969 1 84.44 236 VAL A CA 1
ATOM 1769 C C . VAL A 1 236 ? 7.98 -0.481 17.281 1 84.44 236 VAL A C 1
ATOM 1771 O O . VAL A 1 236 ? 8.164 -1.7 17.266 1 84.44 236 VAL A O 1
ATOM 1774 N N . ALA A 1 237 ? 7.742 0.243 18.328 1 87.25 237 ALA A N 1
ATOM 1775 C CA . ALA A 1 237 ? 7.66 -0.406 19.641 1 87.25 237 ALA A CA 1
ATOM 1776 C C . ALA A 1 237 ? 6.555 -1.461 19.656 1 87.25 237 ALA A C 1
ATOM 1778 O O . ALA A 1 237 ? 6.684 -2.488 20.328 1 87.25 237 ALA A O 1
ATOM 1779 N N . ASP A 1 238 ? 5.551 -1.18 18.844 1 86.31 238 ASP A N 1
ATOM 1780 C CA . ASP A 1 238 ? 4.41 -2.092 18.797 1 86.31 238 ASP A CA 1
ATOM 1781 C C . ASP A 1 238 ? 4.656 -3.215 17.781 1 86.31 238 ASP A C 1
ATOM 1783 O O . ASP A 1 238 ? 3.781 -4.051 17.562 1 86.31 238 ASP A O 1
ATOM 1787 N N . GLY A 1 239 ? 5.805 -3.135 17.094 1 80.94 239 GLY A N 1
ATOM 1788 C CA . GLY A 1 239 ? 6.199 -4.289 16.297 1 80.94 239 GLY A CA 1
ATOM 1789 C C . GLY A 1 239 ? 6.297 -3.992 14.812 1 80.94 239 GLY A C 1
ATOM 1790 O O . GLY A 1 239 ? 6.582 -4.887 14.016 1 80.94 239 GLY A O 1
ATOM 1791 N N . ALA A 1 240 ? 6.027 -2.76 14.438 1 77.69 240 ALA A N 1
ATOM 1792 C CA . ALA A 1 240 ? 6.148 -2.424 13.023 1 77.69 240 ALA A CA 1
ATOM 1793 C C . ALA A 1 240 ? 7.594 -2.553 12.547 1 77.69 240 ALA A C 1
ATOM 1795 O O . ALA A 1 240 ? 8.508 -2.037 13.195 1 77.69 240 ALA A O 1
ATOM 1796 N N . GLN A 1 241 ? 7.723 -3.217 11.469 1 72.19 241 GLN A N 1
ATOM 1797 C CA . GLN A 1 241 ? 9.055 -3.369 10.883 1 72.19 241 GLN A CA 1
ATOM 1798 C C . GLN A 1 241 ? 9.102 -2.783 9.477 1 72.19 241 GLN A C 1
ATOM 1800 O O . GLN A 1 241 ? 10.156 -2.312 9.031 1 72.19 241 GLN A O 1
ATOM 1805 N N . GLU A 1 242 ? 7.98 -2.799 8.875 1 70 242 GLU A N 1
ATOM 1806 C CA . GLU A 1 242 ? 7.895 -2.328 7.492 1 70 242 GLU A CA 1
ATOM 1807 C C . GLU A 1 242 ? 6.82 -1.255 7.344 1 70 242 GLU A C 1
ATOM 1809 O O . GLU A 1 242 ? 5.707 -1.409 7.848 1 70 242 GLU A O 1
ATOM 1814 N N . PHE A 1 243 ? 7.289 -0.158 6.758 1 74.44 243 PHE A N 1
ATOM 1815 C CA . PHE A 1 243 ? 6.383 0.962 6.531 1 74.44 243 PHE A CA 1
ATOM 1816 C C . PHE A 1 243 ? 6.148 1.174 5.043 1 74.44 243 PHE A C 1
ATOM 1818 O O . PHE A 1 243 ? 7.094 1.157 4.25 1 74.44 243 PHE A O 1
ATOM 1825 N N . ILE A 1 244 ? 4.816 1.384 4.734 1 70.44 244 ILE A N 1
ATOM 1826 C CA . ILE A 1 244 ? 4.453 1.678 3.352 1 70.44 244 ILE A CA 1
ATOM 1827 C C . ILE A 1 244 ? 3.797 3.055 3.273 1 70.44 244 ILE A C 1
ATOM 1829 O O . ILE A 1 244 ? 2.777 3.301 3.922 1 70.44 244 ILE A O 1
ATOM 1833 N N . GLU A 1 245 ? 4.484 3.91 2.537 1 75.38 245 GLU A N 1
ATOM 1834 C CA . GLU A 1 245 ? 3.922 5.242 2.336 1 75.38 245 GLU A CA 1
ATOM 1835 C C . GLU A 1 245 ? 2.971 5.266 1.143 1 75.38 245 GLU A C 1
ATOM 1837 O O . GLU A 1 245 ? 3.301 4.762 0.068 1 75.38 245 GLU A O 1
ATOM 1842 N N . CYS A 1 246 ? 1.789 5.727 1.385 1 71.88 246 CYS A N 1
ATOM 1843 C CA . CYS A 1 246 ? 0.788 5.895 0.337 1 71.88 246 CYS A CA 1
ATOM 1844 C C . CYS A 1 246 ? 0.509 7.371 0.083 1 71.88 246 CYS A C 1
ATOM 1846 O O . CYS A 1 246 ? 0.348 8.148 1.025 1 71.88 246 CYS A O 1
ATOM 1848 N N . GLY A 1 247 ? 0.591 7.801 -1.213 1 64.94 247 GLY A N 1
ATOM 1849 C CA . GLY A 1 247 ? 0.381 9.195 -1.555 1 64.94 247 GLY A CA 1
ATOM 1850 C C . GLY A 1 247 ? 1.477 9.773 -2.434 1 64.94 247 GLY A C 1
ATOM 1851 O O . GLY A 1 247 ? 2.377 9.047 -2.863 1 64.94 247 GLY A O 1
ATOM 1852 N N . PRO A 1 248 ? 1.312 11.047 -2.611 1 62.75 248 PRO A N 1
ATOM 1853 C CA . PRO A 1 248 ? 2.314 11.68 -3.477 1 62.75 248 PRO A CA 1
ATOM 1854 C C . PRO A 1 248 ? 3.633 11.945 -2.754 1 62.75 248 PRO A C 1
ATOM 1856 O O . PRO A 1 248 ? 3.635 12.297 -1.571 1 62.75 248 PRO A O 1
ATOM 1859 N N . GLY A 1 249 ? 4.785 11.633 -3.457 1 63.88 249 GLY A N 1
ATOM 1860 C CA . GLY A 1 249 ? 6.098 11.922 -2.908 1 63.88 249 GLY A CA 1
ATOM 1861 C C . GLY A 1 249 ? 6.633 10.82 -2.018 1 63.88 249 GLY A C 1
ATOM 1862 O O . GLY A 1 249 ? 6.082 9.719 -1.986 1 63.88 249 GLY A O 1
ATOM 1863 N N . ASN A 1 250 ? 7.793 11.062 -1.43 1 68.19 250 ASN A N 1
ATOM 1864 C CA . ASN A 1 250 ? 8.43 10.086 -0.549 1 68.19 250 ASN A CA 1
ATOM 1865 C C . ASN A 1 250 ? 9 10.75 0.698 1 68.19 250 ASN A C 1
ATOM 1867 O O . ASN A 1 250 ? 10 10.281 1.253 1 68.19 250 ASN A O 1
ATOM 1871 N N . VAL A 1 251 ? 8.375 11.703 1.105 1 72.56 251 VAL A N 1
ATOM 1872 C CA . VAL A 1 251 ? 8.875 12.5 2.219 1 72.56 251 VAL A CA 1
ATOM 1873 C C . VAL A 1 251 ? 8.836 11.68 3.506 1 72.56 251 VAL A C 1
ATOM 1875 O O . VAL A 1 251 ? 9.766 11.727 4.312 1 72.56 251 VAL A O 1
ATOM 1878 N N . LEU A 1 252 ? 7.809 10.906 3.721 1 79 252 LEU A N 1
ATOM 1879 C CA . LEU A 1 252 ? 7.621 10.18 4.977 1 79 252 LEU A CA 1
ATOM 1880 C C . LEU A 1 252 ? 8.633 9.047 5.109 1 79 252 LEU A C 1
ATOM 1882 O O . LEU A 1 252 ? 9.031 8.695 6.219 1 79 252 LEU A O 1
ATOM 1886 N N . GLN A 1 253 ? 9.023 8.508 3.965 1 74 253 GLN A N 1
ATOM 1887 C CA . GLN A 1 253 ? 10.07 7.496 4.012 1 74 253 GLN A CA 1
ATOM 1888 C C . GLN A 1 253 ? 11.352 8.055 4.625 1 74 253 GLN A C 1
ATOM 1890 O O . GLN A 1 253 ? 11.953 7.422 5.496 1 74 253 GLN A O 1
ATOM 1895 N N . GLY A 1 254 ? 11.734 9.234 4.148 1 72.94 254 GLY A N 1
ATOM 1896 C CA . GLY A 1 254 ? 12.914 9.883 4.695 1 72.94 254 GLY A CA 1
ATOM 1897 C C . GLY A 1 254 ? 12.812 10.164 6.18 1 72.94 254 GLY A C 1
ATOM 1898 O O . GLY A 1 254 ? 13.766 9.953 6.93 1 72.94 254 GLY A O 1
ATOM 1899 N N . LEU A 1 255 ? 11.672 10.555 6.59 1 80.19 255 LEU A N 1
ATOM 1900 C CA . LEU A 1 255 ? 11.453 10.867 8 1 80.19 255 LEU A CA 1
ATOM 1901 C C . LEU A 1 255 ? 11.531 9.609 8.852 1 80.19 255 LEU A C 1
ATOM 1903 O O . LEU A 1 255 ? 12.172 9.602 9.906 1 80.19 255 LEU A O 1
ATOM 1907 N N . ILE A 1 256 ? 10.906 8.547 8.414 1 78.12 256 ILE A N 1
ATOM 1908 C CA . ILE A 1 256 ? 10.852 7.301 9.164 1 78.12 256 ILE A CA 1
ATOM 1909 C C . ILE A 1 256 ? 12.258 6.738 9.336 1 78.12 256 ILE A C 1
ATOM 1911 O O . ILE A 1 256 ? 12.625 6.285 10.43 1 78.12 256 ILE A O 1
ATOM 1915 N N . THR A 1 257 ? 13.039 6.816 8.273 1 77.81 257 THR A N 1
ATOM 1916 C CA . THR A 1 257 ? 14.398 6.297 8.32 1 77.81 257 THR A CA 1
ATOM 1917 C C . THR A 1 257 ? 15.25 7.082 9.312 1 77.81 257 THR A C 1
ATOM 1919 O O . THR A 1 257 ? 16.109 6.52 9.984 1 77.81 257 THR A O 1
ATOM 1922 N N . LYS A 1 258 ? 15.023 8.32 9.391 1 77.75 258 LYS A N 1
ATOM 1923 C CA . LYS A 1 258 ? 15.742 9.164 10.344 1 77.75 258 LYS A CA 1
ATOM 1924 C C . LYS A 1 258 ? 15.32 8.867 11.781 1 77.75 258 LYS A C 1
ATOM 1926 O O . LYS A 1 258 ? 16.125 8.992 12.711 1 77.75 258 LYS A O 1
ATOM 1931 N N . ILE A 1 259 ? 14.117 8.43 11.938 1 80.06 259 ILE A N 1
ATOM 1932 C CA . ILE A 1 259 ? 13.578 8.117 13.258 1 80.06 259 ILE A CA 1
ATOM 1933 C C . ILE A 1 259 ? 14.055 6.73 13.695 1 80.06 259 ILE A C 1
ATOM 1935 O O . ILE A 1 259 ? 14.43 6.535 14.852 1 80.06 259 ILE A O 1
ATOM 1939 N N . ASP A 1 260 ? 13.961 5.828 12.773 1 75.5 260 ASP A N 1
ATOM 1940 C CA . ASP A 1 260 ? 14.398 4.453 13.008 1 75.5 260 ASP A CA 1
ATOM 1941 C C . ASP A 1 260 ? 15.156 3.906 11.805 1 75.5 260 ASP A C 1
ATOM 1943 O O . ASP A 1 260 ? 14.547 3.488 10.812 1 75.5 260 ASP A O 1
ATOM 1947 N N . ALA A 1 261 ? 16.406 3.811 11.984 1 70.44 261 ALA A N 1
ATOM 1948 C CA . ALA A 1 261 ? 17.266 3.418 10.883 1 70.44 261 ALA A CA 1
ATOM 1949 C C . ALA A 1 261 ? 17.031 1.965 10.484 1 70.44 261 ALA A C 1
ATOM 1951 O O . ALA A 1 261 ? 17.375 1.553 9.375 1 70.44 261 ALA A O 1
ATOM 1952 N N . SER A 1 262 ? 16.438 1.254 11.367 1 66.75 262 SER A N 1
ATOM 1953 C CA . SER A 1 262 ? 16.219 -0.16 11.078 1 66.75 262 SER A CA 1
ATOM 1954 C C . SER A 1 262 ? 14.898 -0.374 10.344 1 66.75 262 SER A C 1
ATOM 1956 O O . SER A 1 262 ? 14.641 -1.461 9.82 1 66.75 262 SER A O 1
ATOM 1958 N N . ALA A 1 263 ? 14.148 0.724 10.281 1 59.81 263 ALA A N 1
ATOM 1959 C CA . ALA A 1 263 ? 12.844 0.611 9.633 1 59.81 263 ALA A CA 1
ATOM 1960 C C . ALA A 1 263 ? 12.992 0.452 8.125 1 59.81 263 ALA A C 1
ATOM 1962 O O . ALA A 1 263 ? 13.82 1.123 7.504 1 59.81 263 ALA A O 1
ATOM 1963 N N . ILE A 1 264 ? 12.359 -0.455 7.602 1 57.28 264 ILE A N 1
ATOM 1964 C CA . ILE A 1 264 ? 12.297 -0.623 6.156 1 57.28 264 ILE A CA 1
ATOM 1965 C C . ILE A 1 264 ? 11.125 0.177 5.594 1 57.28 264 ILE A C 1
ATOM 1967 O O . ILE A 1 264 ? 10 0.067 6.082 1 57.28 264 ILE A O 1
ATOM 1971 N N . THR A 1 265 ? 11.43 1.227 4.805 1 50.72 265 THR A N 1
ATOM 1972 C CA . THR A 1 265 ? 10.375 2.074 4.262 1 50.72 265 THR A CA 1
ATOM 1973 C C . THR A 1 265 ? 10.188 1.817 2.768 1 50.72 265 THR A C 1
ATOM 1975 O O . THR A 1 265 ? 11.125 1.398 2.084 1 50.72 265 THR A O 1
ATOM 1978 N N . SER A 1 266 ? 8.891 1.995 2.326 1 51.25 266 SER A N 1
ATOM 1979 C CA . SER A 1 266 ? 8.57 1.962 0.904 1 51.25 266 SER A CA 1
ATOM 1980 C C . SER A 1 266 ? 7.391 2.875 0.583 1 51.25 266 SER A C 1
ATOM 1982 O O . SER A 1 266 ? 6.836 3.518 1.478 1 51.25 266 SER A O 1
ATOM 1984 N N . LYS A 1 267 ? 7.07 3.449 -0.587 1 49.75 267 LYS A N 1
ATOM 1985 C CA . LYS A 1 267 ? 6.02 4.391 -0.963 1 49.75 267 LYS A CA 1
ATOM 1986 C C . LYS A 1 267 ? 4.988 3.73 -1.87 1 49.75 267 LYS A C 1
ATOM 1988 O O . LYS A 1 267 ? 5.324 2.852 -2.666 1 49.75 267 LYS A O 1
ATOM 1993 N N . LEU A 1 268 ? 3.611 4.074 -1.675 1 47.94 268 LEU A N 1
ATOM 1994 C CA . LEU A 1 268 ? 2.516 3.738 -2.578 1 47.94 268 LEU A CA 1
ATOM 1995 C C . LEU A 1 268 ? 2.318 4.836 -3.621 1 47.94 268 LEU A C 1
ATOM 1997 O O . LEU A 1 268 ? 2.219 6.016 -3.275 1 47.94 268 LEU A O 1
ATOM 2001 N N . MET B 1 1 ? -0.791 11.477 -13.484 1 36.66 1 MET B N 1
ATOM 2002 C CA . MET B 1 1 ? -1.106 10.18 -12.891 1 36.66 1 MET B CA 1
ATOM 2003 C C . MET B 1 1 ? -2.613 9.945 -12.859 1 36.66 1 MET B C 1
ATOM 2005 O O . MET B 1 1 ? -3.082 8.844 -13.148 1 36.66 1 MET B O 1
ATOM 2009 N N . GLY B 1 2 ? -3.377 10.992 -12.547 1 46.19 2 GLY B N 1
ATOM 2010 C CA . GLY B 1 2 ? -4.828 10.969 -12.453 1 46.19 2 GLY B CA 1
ATOM 2011 C C . GLY B 1 2 ? -5.508 10.867 -13.805 1 46.19 2 GLY B C 1
ATOM 2012 O O . GLY B 1 2 ? -6.648 10.406 -13.898 1 46.19 2 GLY B O 1
ATOM 2013 N N . LYS B 1 3 ? -4.703 11.297 -14.742 1 49.75 3 LYS B N 1
ATOM 2014 C CA . LYS B 1 3 ? -5.355 11.375 -16.047 1 49.75 3 LYS B CA 1
ATOM 2015 C C . LYS B 1 3 ? -5.695 9.984 -16.578 1 49.75 3 LYS B C 1
ATOM 2017 O O . LYS B 1 3 ? -6.777 9.766 -17.125 1 49.75 3 LYS B O 1
ATOM 2022 N N . ASP B 1 4 ? -4.754 9.203 -16.344 1 49.16 4 ASP B N 1
ATOM 2023 C CA . ASP B 1 4 ? -4.941 7.887 -16.938 1 49.16 4 ASP B CA 1
ATOM 2024 C C . ASP B 1 4 ? -6.047 7.109 -16.219 1 49.16 4 ASP B C 1
ATOM 2026 O O . ASP B 1 4 ? -6.797 6.363 -16.844 1 49.16 4 ASP B O 1
ATOM 2030 N N . LEU B 1 5 ? -6.156 7.305 -14.969 1 51.69 5 LEU B N 1
ATOM 2031 C CA . LEU B 1 5 ? -7.258 6.672 -14.25 1 51.69 5 LEU B CA 1
ATOM 2032 C C . LEU B 1 5 ? -8.602 7.141 -14.797 1 51.69 5 LEU B C 1
ATOM 2034 O O . LEU B 1 5 ? -9.539 6.348 -14.914 1 51.69 5 LEU B O 1
ATOM 2038 N N . TYR B 1 6 ? -8.555 8.453 -15.102 1 54.34 6 TYR B N 1
ATOM 2039 C CA . TYR B 1 6 ? -9.789 9.07 -15.586 1 54.34 6 TYR B CA 1
ATOM 2040 C C . TYR B 1 6 ? -10.172 8.516 -16.953 1 54.34 6 TYR B C 1
ATOM 2042 O O . TYR B 1 6 ? -11.344 8.258 -17.219 1 54.34 6 TYR B O 1
ATOM 2050 N N . ASP B 1 7 ? -9.211 8.297 -17.625 1 53.53 7 ASP B N 1
ATOM 2051 C CA . ASP B 1 7 ? -9.508 7.883 -18.984 1 53.53 7 ASP B CA 1
ATOM 2052 C C . ASP B 1 7 ? -9.766 6.383 -19.062 1 53.53 7 ASP B C 1
ATOM 2054 O O . ASP B 1 7 ? -10.469 5.91 -19.953 1 53.53 7 ASP B O 1
ATOM 2058 N N . ALA B 1 8 ? -9.164 5.707 -18.125 1 48.72 8 ALA B N 1
ATOM 2059 C CA . ALA B 1 8 ? -9.047 4.285 -18.438 1 48.72 8 ALA B CA 1
ATOM 2060 C C . ALA B 1 8 ? -10.273 3.518 -17.938 1 48.72 8 ALA B C 1
ATOM 2062 O O . ALA B 1 8 ? -10.664 2.508 -18.516 1 48.72 8 ALA B O 1
ATOM 2063 N N . SER B 1 9 ? -10.906 3.896 -16.703 1 57.34 9 SER B N 1
ATOM 2064 C CA . SER B 1 9 ? -11.938 2.971 -16.234 1 57.34 9 SER B CA 1
ATOM 2065 C C . SER B 1 9 ? -13.227 3.709 -15.875 1 57.34 9 SER B C 1
ATOM 2067 O O . SER B 1 9 ? -13.18 4.871 -15.461 1 57.34 9 SER B O 1
ATOM 2069 N N . ALA B 1 10 ? -14.32 3.154 -16.344 1 59.38 10 ALA B N 1
ATOM 2070 C CA . ALA B 1 10 ? -15.641 3.652 -15.977 1 59.38 10 ALA B CA 1
ATOM 2071 C C . ALA B 1 10 ? -15.727 3.939 -14.477 1 59.38 10 ALA B C 1
ATOM 2073 O O . ALA B 1 10 ? -16.281 4.961 -14.07 1 59.38 10 ALA B O 1
ATOM 2074 N N . LEU B 1 11 ? -15.117 3.131 -13.719 1 59.25 11 LEU B N 1
ATOM 2075 C CA . LEU B 1 11 ? -15.172 3.277 -12.266 1 59.25 11 LEU B CA 1
ATOM 2076 C C . LEU B 1 11 ? -14.305 4.445 -11.805 1 59.25 11 LEU B C 1
ATOM 2078 O O . LEU B 1 11 ? -14.688 5.18 -10.891 1 59.25 11 LEU B O 1
ATOM 2082 N N . GLY B 1 12 ? -13.203 4.48 -12.5 1 66.25 12 GLY B N 1
ATOM 2083 C CA . GLY B 1 12 ? -12.422 5.676 -12.219 1 66.25 12 GLY B CA 1
ATOM 2084 C C . GLY B 1 12 ? -13.18 6.961 -12.5 1 66.25 12 GLY B C 1
ATOM 2085 O O . GLY B 1 12 ? -13.133 7.902 -11.703 1 66.25 12 GLY B O 1
ATOM 2086 N N . GLN B 1 13 ? -13.883 6.836 -13.523 1 71.44 13 GLN B N 1
ATOM 2087 C CA . GLN B 1 13 ? -14.688 7.996 -13.891 1 71.44 13 GLN B CA 1
ATOM 2088 C C . GLN B 1 13 ? -15.789 8.25 -12.867 1 71.44 13 GLN B C 1
ATOM 2090 O O . GLN B 1 13 ? -16.062 9.406 -12.516 1 71.44 13 GLN B O 1
ATOM 2095 N N . GLU B 1 14 ? -16.359 7.188 -12.414 1 75.81 14 GLU B N 1
ATOM 2096 C CA . GLU B 1 14 ? -17.422 7.316 -11.414 1 75.81 14 GLU B CA 1
ATOM 2097 C C . GLU B 1 14 ? -16.891 7.898 -10.109 1 75.81 14 GLU B C 1
ATOM 2099 O O . GLU B 1 14 ? -17.547 8.703 -9.461 1 75.81 14 GLU B O 1
ATOM 2104 N N . LEU B 1 15 ? -15.766 7.434 -9.82 1 76.31 15 LEU B N 1
ATOM 2105 C CA . LEU B 1 15 ? -15.141 7.934 -8.602 1 76.31 15 LEU B CA 1
ATOM 2106 C C . LEU B 1 15 ? -14.891 9.438 -8.695 1 76.31 15 LEU B C 1
ATOM 2108 O O . LEU B 1 15 ? -15.188 10.18 -7.754 1 76.31 15 LEU B O 1
ATOM 2112 N N . PHE B 1 16 ? -14.414 9.836 -9.805 1 81.44 16 PHE B N 1
ATOM 2113 C CA . PHE B 1 16 ? -14.117 11.258 -9.961 1 81.44 16 PHE B CA 1
ATOM 2114 C C . PHE B 1 16 ? -15.398 12.062 -10.102 1 81.44 16 PHE B C 1
ATOM 2116 O O . PHE B 1 16 ? -15.469 13.211 -9.641 1 81.44 16 PHE B O 1
ATOM 2123 N N . GLN B 1 17 ? -16.344 11.445 -10.695 1 84.44 17 GLN B N 1
ATOM 2124 C CA . GLN B 1 17 ? -17.641 12.133 -10.773 1 84.44 17 GLN B CA 1
ATOM 2125 C C . GLN B 1 17 ? -18.219 12.352 -9.375 1 84.44 17 GLN B C 1
ATOM 2127 O O . GLN B 1 17 ? -18.703 13.445 -9.07 1 84.44 17 GLN B O 1
ATOM 2132 N N . LYS B 1 18 ? -18.172 11.352 -8.633 1 84.88 18 LYS B N 1
ATOM 2133 C CA . LYS B 1 18 ? -18.625 11.477 -7.25 1 84.88 18 LYS B CA 1
ATOM 2134 C C . LYS B 1 18 ? -17.812 12.508 -6.484 1 84.88 18 LYS B C 1
ATOM 2136 O O . LYS B 1 18 ? -18.359 13.297 -5.707 1 84.88 18 LYS B O 1
ATOM 2141 N N . ALA B 1 19 ? -16.516 12.422 -6.719 1 88.75 19 ALA B N 1
ATOM 2142 C CA . ALA B 1 19 ? -15.633 13.398 -6.082 1 88.75 19 ALA B CA 1
ATOM 2143 C C . ALA B 1 19 ? -16 14.82 -6.492 1 88.75 19 ALA B C 1
ATOM 2145 O O . ALA B 1 19 ? -16.062 15.727 -5.656 1 88.75 19 ALA B O 1
ATOM 2146 N N . ASN B 1 20 ? -16.281 14.977 -7.73 1 90.19 20 ASN B N 1
ATOM 2147 C CA . ASN B 1 20 ? -16.672 16.281 -8.242 1 90.19 20 ASN B CA 1
ATOM 2148 C C . ASN B 1 20 ? -17.969 16.766 -7.605 1 90.19 20 ASN B C 1
ATOM 2150 O O . ASN B 1 20 ? -18.109 17.953 -7.289 1 90.19 20 ASN B O 1
ATOM 2154 N N . GLU B 1 21 ? -18.859 15.914 -7.434 1 91 21 GLU B N 1
ATOM 2155 C CA . GLU B 1 21 ? -20.125 16.25 -6.789 1 91 21 GLU B CA 1
ATOM 2156 C C . GLU B 1 21 ? -19.906 16.688 -5.344 1 91 21 GLU B C 1
ATOM 2158 O O . GLU B 1 21 ? -20.5 17.656 -4.891 1 91 21 GLU B O 1
ATOM 2163 N N . ILE B 1 22 ? -19.125 16 -4.727 1 89.81 22 ILE B N 1
ATOM 2164 C CA . ILE B 1 22 ? -18.828 16.281 -3.324 1 89.81 22 ILE B CA 1
ATOM 2165 C C . ILE B 1 22 ? -18.109 17.625 -3.207 1 89.81 22 ILE B C 1
ATOM 2167 O O . ILE B 1 22 ? -18.422 18.438 -2.332 1 89.81 22 ILE B O 1
ATOM 2171 N N . LEU B 1 23 ? -17.141 17.891 -4.094 1 91.62 23 LEU B N 1
ATOM 2172 C CA . LEU B 1 23 ? -16.25 19.031 -3.982 1 91.62 23 LEU B CA 1
ATOM 2173 C C . LEU B 1 23 ? -16.891 20.281 -4.586 1 91.62 23 LEU B C 1
ATOM 2175 O O . LEU B 1 23 ? -16.516 21.406 -4.23 1 91.62 23 LEU B O 1
ATOM 2179 N N . GLY B 1 24 ? -17.781 20.094 -5.523 1 90.56 24 GLY B N 1
ATOM 2180 C CA . GLY B 1 24 ? -18.438 21.219 -6.18 1 90.56 24 GLY B CA 1
ATOM 2181 C C . GLY B 1 24 ? -17.625 21.797 -7.324 1 90.56 24 GLY B C 1
ATOM 2182 O O . GLY B 1 24 ? -17.938 22.875 -7.82 1 90.56 24 GLY B O 1
ATOM 2183 N N . PHE B 1 25 ? -16.516 21.188 -7.617 1 90 25 PHE B N 1
ATOM 2184 C CA . PHE B 1 25 ? -15.727 21.547 -8.781 1 90 25 PHE B CA 1
ATOM 2185 C C . PHE B 1 25 ? -15.07 20.312 -9.398 1 90 25 PHE B C 1
ATOM 2187 O O . PHE B 1 25 ? -15.094 19.234 -8.805 1 90 25 PHE B O 1
ATOM 2194 N N . ASP B 1 26 ? -14.562 20.516 -10.562 1 89.25 26 ASP B N 1
ATOM 2195 C CA . ASP B 1 26 ? -13.992 19.391 -11.305 1 89.25 26 ASP B CA 1
ATOM 2196 C C . ASP B 1 26 ? -12.555 19.125 -10.867 1 89.25 26 ASP B C 1
ATOM 2198 O O . ASP B 1 26 ? -11.609 19.594 -11.5 1 89.25 26 ASP B O 1
ATOM 2202 N N . ILE B 1 27 ? -12.422 18.266 -9.922 1 89.56 27 ILE B N 1
ATOM 2203 C CA . ILE B 1 27 ? -11.102 17.969 -9.367 1 89.56 27 ILE B CA 1
ATOM 2204 C C . ILE B 1 27 ? -10.281 17.188 -10.375 1 89.56 27 ILE B C 1
ATOM 2206 O O . ILE B 1 27 ? -9.055 17.328 -10.438 1 89.56 27 ILE B O 1
ATOM 2210 N N . ALA B 1 28 ? -10.984 16.406 -11.141 1 82.81 28 ALA B N 1
ATOM 2211 C CA . ALA B 1 28 ? -10.281 15.609 -12.148 1 82.81 28 ALA B CA 1
ATOM 2212 C C . ALA B 1 28 ? -9.578 16.5 -13.164 1 82.81 28 ALA B C 1
ATOM 2214 O O . ALA B 1 28 ? -8.406 16.297 -13.484 1 82.81 28 ALA B O 1
ATOM 2215 N N . ASP B 1 29 ? -10.258 17.5 -13.562 1 85.62 29 ASP B N 1
ATOM 2216 C CA . ASP B 1 29 ? -9.688 18.438 -14.523 1 85.62 29 ASP B CA 1
ATOM 2217 C C . ASP B 1 29 ? -8.477 19.156 -13.938 1 85.62 29 ASP B C 1
ATOM 2219 O O . ASP B 1 29 ? -7.461 19.344 -14.617 1 85.62 29 ASP B O 1
ATOM 2223 N N . ILE B 1 30 ? -8.578 19.531 -12.742 1 85.81 30 ILE B N 1
ATOM 2224 C CA . ILE B 1 30 ? -7.5 20.266 -12.094 1 85.81 30 ILE B CA 1
ATOM 2225 C C . ILE B 1 30 ? -6.293 19.359 -11.891 1 85.81 30 ILE B C 1
ATOM 2227 O O . ILE B 1 30 ? -5.152 19.766 -12.141 1 85.81 30 ILE B O 1
ATOM 2231 N N . MET B 1 31 ? -6.523 18.156 -11.461 1 80.5 31 MET B N 1
ATOM 2232 C CA . MET B 1 31 ? -5.445 17.203 -11.18 1 80.5 31 MET B CA 1
ATOM 2233 C C . MET B 1 31 ? -4.711 16.828 -12.461 1 80.5 31 MET B C 1
ATOM 2235 O O . MET B 1 31 ? -3.496 16.609 -12.438 1 80.5 31 MET B O 1
ATOM 2239 N N . PHE B 1 32 ? -5.438 16.859 -13.547 1 75.69 32 PHE B N 1
ATOM 2240 C CA . PHE B 1 32 ? -4.836 16.297 -14.75 1 75.69 32 PHE B CA 1
ATOM 2241 C C . PHE B 1 32 ? -4.438 17.406 -15.719 1 75.69 32 PHE B C 1
ATOM 2243 O O . PHE B 1 32 ? -3.51 17.234 -16.516 1 75.69 32 PHE B O 1
ATOM 2250 N N . ASN B 1 33 ? -5.137 18.531 -15.664 1 79.94 33 ASN B N 1
ATOM 2251 C CA . ASN B 1 33 ? -4.91 19.578 -16.656 1 79.94 33 ASN B CA 1
ATOM 2252 C C . ASN B 1 33 ? -4.598 20.922 -15.977 1 79.94 33 ASN B C 1
ATOM 2254 O O . ASN B 1 33 ? -4.324 21.906 -16.656 1 79.94 33 ASN B O 1
ATOM 2258 N N . GLY B 1 34 ? -4.66 20.906 -14.68 1 82.44 34 GLY B N 1
ATOM 2259 C CA . GLY B 1 34 ? -4.477 22.172 -13.977 1 82.44 34 GLY B CA 1
ATOM 2260 C C . GLY B 1 34 ? -3.02 22.594 -13.875 1 82.44 34 GLY B C 1
ATOM 2261 O O . GLY B 1 34 ? -2.119 21.797 -14.141 1 82.44 34 GLY B O 1
ATOM 2262 N N . THR B 1 35 ? -2.805 23.812 -13.578 1 85.5 35 THR B N 1
ATOM 2263 C CA . THR B 1 35 ? -1.467 24.344 -13.367 1 85.5 35 THR B CA 1
ATOM 2264 C C . THR B 1 35 ? -0.98 24.047 -11.953 1 85.5 35 THR B C 1
ATOM 2266 O O . THR B 1 35 ? -1.772 23.672 -11.086 1 85.5 35 THR B O 1
ATOM 2269 N N . ASP B 1 36 ? 0.267 24.219 -11.727 1 81.75 36 ASP B N 1
ATOM 2270 C CA . ASP B 1 36 ? 0.832 24.078 -10.391 1 81.75 36 ASP B CA 1
ATOM 2271 C C . ASP B 1 36 ? 0.17 25.047 -9.414 1 81.75 36 ASP B C 1
ATOM 2273 O O . ASP B 1 36 ? -0.023 24.719 -8.242 1 81.75 36 ASP B O 1
ATOM 2277 N N . GLU B 1 37 ? -0.094 26.188 -9.938 1 84.5 37 GLU B N 1
ATOM 2278 C CA . GLU B 1 37 ? -0.73 27.203 -9.102 1 84.5 37 GLU B CA 1
ATOM 2279 C C . GLU B 1 37 ? -2.123 26.75 -8.664 1 84.5 37 GLU B C 1
ATOM 2281 O O . GLU B 1 37 ? -2.518 26.984 -7.516 1 84.5 37 GLU B O 1
ATOM 2286 N N . ASP B 1 38 ? -2.814 26.078 -9.57 1 85.56 38 ASP B N 1
ATOM 2287 C CA . ASP B 1 38 ? -4.137 25.562 -9.242 1 85.56 38 ASP B CA 1
ATOM 2288 C C . ASP B 1 38 ? -4.047 24.484 -8.164 1 85.56 38 ASP B C 1
ATOM 2290 O O . ASP B 1 38 ? -4.887 24.422 -7.266 1 85.56 38 ASP B O 1
ATOM 2294 N N . LEU B 1 39 ? -3.012 23.703 -8.281 1 83.44 39 LEU B N 1
ATOM 2295 C CA . LEU B 1 39 ? -2.859 22.547 -7.402 1 83.44 39 LEU B CA 1
ATOM 2296 C C . LEU B 1 39 ? -2.371 22.984 -6.023 1 83.44 39 LEU B C 1
ATOM 2298 O O . LEU B 1 39 ? -2.531 22.25 -5.043 1 83.44 39 LEU B O 1
ATOM 2302 N N . LYS B 1 40 ? -1.873 24.203 -5.941 1 81.38 40 LYS B N 1
ATOM 2303 C CA . LYS B 1 40 ? -1.312 24.672 -4.676 1 81.38 40 LYS B CA 1
ATOM 2304 C C . LYS B 1 40 ? -2.402 25.234 -3.768 1 81.38 40 LYS B C 1
ATOM 2306 O O . LYS B 1 40 ? -2.195 25.375 -2.561 1 81.38 40 LYS B O 1
ATOM 2311 N N . LYS B 1 41 ? -3.549 25.531 -4.387 1 84.38 41 LYS B N 1
ATOM 2312 C CA . LYS B 1 41 ? -4.66 25.984 -3.555 1 84.38 41 LYS B CA 1
ATOM 2313 C C . LYS B 1 41 ? -5.078 24.891 -2.566 1 84.38 41 LYS B C 1
ATOM 2315 O O . LYS B 1 41 ? -5.285 23.734 -2.953 1 84.38 41 LYS B O 1
ATOM 2320 N N . THR B 1 42 ? -5.211 25.281 -1.311 1 82.56 42 THR B N 1
ATOM 2321 C CA . THR B 1 42 ? -5.473 24.328 -0.236 1 82.56 42 THR B CA 1
ATOM 2322 C C . THR B 1 42 ? -6.77 23.562 -0.497 1 82.56 42 THR B C 1
ATOM 2324 O O . THR B 1 42 ? -6.84 22.359 -0.255 1 82.56 42 THR B O 1
ATOM 2327 N N . GLU B 1 43 ? -7.738 24.266 -1.062 1 87.75 43 GLU B N 1
ATOM 2328 C CA . GLU B 1 43 ? -9.039 23.656 -1.315 1 87.75 43 GLU B CA 1
ATOM 2329 C C . GLU B 1 43 ? -8.93 22.578 -2.393 1 87.75 43 GLU B C 1
ATOM 2331 O O . GLU B 1 43 ? -9.789 21.688 -2.479 1 87.75 43 GLU B O 1
ATOM 2336 N N . VAL B 1 44 ? -7.848 22.609 -3.16 1 87.69 44 VAL B N 1
ATOM 2337 C CA . VAL B 1 44 ? -7.625 21.656 -4.23 1 87.69 44 VAL B CA 1
ATOM 2338 C C . VAL B 1 44 ? -6.609 20.609 -3.783 1 87.69 44 VAL B C 1
ATOM 2340 O O . VAL B 1 44 ? -6.816 19.406 -3.982 1 87.69 44 VAL B O 1
ATOM 2343 N N . THR B 1 45 ? -5.559 21.031 -3.135 1 87.5 45 THR B N 1
ATOM 2344 C CA . THR B 1 45 ? -4.426 20.188 -2.799 1 87.5 45 THR B CA 1
ATOM 2345 C C . THR B 1 45 ? -4.852 19.078 -1.841 1 87.5 45 THR B C 1
ATOM 2347 O O . THR B 1 45 ? -4.492 17.906 -2.031 1 87.5 45 THR B O 1
ATOM 2350 N N . GLN B 1 46 ? -5.605 19.422 -0.88 1 91.25 46 GLN B N 1
ATOM 2351 C CA . GLN B 1 46 ? -5.934 18.422 0.134 1 91.25 46 GLN B CA 1
ATOM 2352 C C . GLN B 1 46 ? -6.812 17.312 -0.446 1 91.25 46 GLN B C 1
ATOM 2354 O O . GLN B 1 46 ? -6.461 16.125 -0.375 1 91.25 46 GLN B O 1
ATOM 2359 N N . PRO B 1 47 ? -7.91 17.641 -1.183 1 92.06 47 PRO B N 1
ATOM 2360 C CA . PRO B 1 47 ? -8.688 16.578 -1.808 1 92.06 47 PRO B CA 1
ATOM 2361 C C . PRO B 1 47 ? -7.891 15.797 -2.848 1 92.06 47 PRO B C 1
ATOM 2363 O O . PRO B 1 47 ? -8.055 14.578 -2.965 1 92.06 47 PRO B O 1
ATOM 2366 N N . ALA B 1 48 ? -7.062 16.484 -3.541 1 86.25 48 ALA B N 1
ATOM 2367 C CA . ALA B 1 48 ? -6.27 15.812 -4.566 1 86.25 48 ALA B CA 1
ATOM 2368 C C . ALA B 1 48 ? -5.328 14.789 -3.943 1 86.25 48 ALA B C 1
ATOM 2370 O O . ALA B 1 48 ? -5.238 13.648 -4.414 1 86.25 48 ALA B O 1
ATOM 2371 N N . VAL B 1 49 ? -4.668 15.18 -2.902 1 84.69 49 VAL B N 1
ATOM 2372 C CA . VAL B 1 49 ? -3.752 14.297 -2.193 1 84.69 49 VAL B CA 1
ATOM 2373 C C . VAL B 1 49 ? -4.531 13.125 -1.586 1 84.69 49 VAL B C 1
ATOM 2375 O O . VAL B 1 49 ? -4.082 11.984 -1.638 1 84.69 49 VAL B O 1
ATOM 2378 N N . PHE B 1 50 ? -5.672 13.375 -1.062 1 89.5 50 PHE B N 1
ATOM 2379 C CA . PHE B 1 50 ? -6.52 12.344 -0.471 1 89.5 50 PHE B CA 1
ATOM 2380 C C . PHE B 1 50 ? -6.934 11.32 -1.519 1 89.5 50 PHE B C 1
ATOM 2382 O O . PHE B 1 50 ? -6.809 10.109 -1.296 1 89.5 50 PHE B O 1
ATOM 2389 N N . ILE B 1 51 ? -7.398 11.836 -2.652 1 82.62 51 ILE B N 1
ATOM 2390 C CA . ILE B 1 51 ? -7.852 10.945 -3.723 1 82.62 51 ILE B CA 1
ATOM 2391 C C . ILE B 1 51 ? -6.68 10.109 -4.23 1 82.62 51 ILE B C 1
ATOM 2393 O O . ILE B 1 51 ? -6.793 8.891 -4.371 1 82.62 51 ILE B O 1
ATOM 2397 N N . HIS B 1 52 ? -5.625 10.727 -4.383 1 76.44 52 HIS B N 1
ATOM 2398 C CA . HIS B 1 52 ? -4.438 10.047 -4.887 1 76.44 52 HIS B CA 1
ATOM 2399 C C . HIS B 1 52 ? -3.949 8.984 -3.902 1 76.44 52 HIS B C 1
ATOM 2401 O O . HIS B 1 52 ? -3.473 7.926 -4.309 1 76.44 52 HIS B O 1
ATOM 2407 N N . SER B 1 53 ? -4.043 9.305 -2.695 1 78.12 53 SER B N 1
ATOM 2408 C CA . SER B 1 53 ? -3.543 8.414 -1.65 1 78.12 53 SER B CA 1
ATOM 2409 C C . SER B 1 53 ? -4.422 7.176 -1.509 1 78.12 53 SER B C 1
ATOM 2411 O O . SER B 1 53 ? -3.988 6.16 -0.963 1 78.12 53 SER B O 1
ATOM 2413 N N . ASN B 1 54 ? -5.586 7.199 -2.051 1 77.62 54 ASN B N 1
ATOM 2414 C CA . ASN B 1 54 ? -6.527 6.113 -1.806 1 77.62 54 ASN B CA 1
ATOM 2415 C C . ASN B 1 54 ? -6.891 5.383 -3.098 1 77.62 54 ASN B C 1
ATOM 2417 O O . ASN B 1 54 ? -7.691 4.449 -3.082 1 77.62 54 ASN B O 1
ATOM 2421 N N . THR B 1 55 ? -6.262 5.816 -4.148 1 75 55 THR B N 1
ATOM 2422 C CA . THR B 1 55 ? -6.645 5.227 -5.426 1 75 55 THR B CA 1
ATOM 2423 C C . THR B 1 55 ? -5.414 4.742 -6.191 1 75 55 THR B C 1
ATOM 2425 O O . THR B 1 55 ? -4.699 5.547 -6.793 1 75 55 THR B O 1
ATOM 2428 N N . PRO B 1 56 ? -5.238 3.354 -6.176 1 79 56 PRO B N 1
ATOM 2429 C CA . PRO B 1 56 ? -4.145 2.879 -7.031 1 79 56 PRO B CA 1
ATOM 2430 C C . PRO B 1 56 ? -4.371 3.189 -8.508 1 79 56 PRO B C 1
ATOM 2432 O O . PRO B 1 56 ? -5.516 3.205 -8.969 1 79 56 PRO B O 1
ATOM 2435 N N . GLN B 1 57 ? -3.219 3.41 -9.18 1 77.94 57 GLN B N 1
ATOM 2436 C CA . GLN B 1 57 ? -3.328 3.727 -10.602 1 77.94 57 GLN B CA 1
ATOM 2437 C C . GLN B 1 57 ? -3.189 2.469 -11.453 1 77.94 57 GLN B C 1
ATOM 2439 O O . GLN B 1 57 ? -3.732 2.4 -12.562 1 77.94 57 GLN B O 1
ATOM 2444 N N . MET B 1 58 ? -2.359 1.558 -10.992 1 85.38 58 MET B N 1
ATOM 2445 C CA . MET B 1 58 ? -2.109 0.254 -11.602 1 85.38 58 MET B CA 1
ATOM 2446 C C . MET B 1 58 ? -1.935 -0.82 -10.531 1 85.38 58 MET B C 1
ATOM 2448 O O . MET B 1 58 ? -1.44 -0.539 -9.438 1 85.38 58 MET B O 1
ATOM 2452 N N . VAL B 1 59 ? -2.43 -1.979 -10.867 1 90.56 59 VAL B N 1
ATOM 2453 C CA . VAL B 1 59 ? -2.164 -3.066 -9.93 1 90.56 59 VAL B CA 1
ATOM 2454 C C . VAL B 1 59 ? -1.667 -4.293 -10.695 1 90.56 59 VAL B C 1
ATOM 2456 O O . VAL B 1 59 ? -1.96 -4.457 -11.883 1 90.56 59 VAL B O 1
ATOM 2459 N N . ALA B 1 60 ? -0.866 -5.027 -10.062 1 93.06 60 ALA B N 1
ATOM 2460 C CA . ALA B 1 60 ? -0.401 -6.332 -10.523 1 93.06 60 ALA B CA 1
ATOM 2461 C C . ALA B 1 60 ? -0.075 -7.246 -9.344 1 93.06 60 ALA B C 1
ATOM 2463 O O . ALA B 1 60 ? 0.145 -6.777 -8.227 1 93.06 60 ALA B O 1
ATOM 2464 N N . GLY B 1 61 ? -0.145 -8.531 -9.617 1 93.25 61 GLY B N 1
ATOM 2465 C CA . GLY B 1 61 ? 0.215 -9.523 -8.617 1 93.25 61 GLY B CA 1
ATOM 2466 C C . GLY B 1 61 ? 0.834 -10.773 -9.211 1 93.25 61 GLY B C 1
ATOM 2467 O O . GLY B 1 61 ? 0.365 -11.281 -10.227 1 93.25 61 GLY B O 1
ATOM 2468 N N . HIS B 1 62 ? 1.894 -11.234 -8.562 1 92.81 62 HIS B N 1
ATOM 2469 C CA . HIS B 1 62 ? 2.604 -12.43 -9.008 1 92.81 62 HIS B CA 1
ATOM 2470 C C . HIS B 1 62 ? 1.848 -13.695 -8.617 1 92.81 62 HIS B C 1
ATOM 2472 O O . HIS B 1 62 ? 1.711 -14 -7.43 1 92.81 62 HIS B O 1
ATOM 2478 N N . SER B 1 63 ? 1.473 -14.43 -9.617 1 94.88 63 SER B N 1
ATOM 2479 C CA . SER B 1 63 ? 0.785 -15.703 -9.398 1 94.88 63 SER B CA 1
ATOM 2480 C C . SER B 1 63 ? -0.405 -15.531 -8.461 1 94.88 63 SER B C 1
ATOM 2482 O O . SER B 1 63 ? -1.404 -14.906 -8.828 1 94.88 63 SER B O 1
ATOM 2484 N N . LEU B 1 64 ? -0.263 -15.969 -7.207 1 92.5 64 LEU B N 1
ATOM 2485 C CA . LEU B 1 64 ? -1.312 -15.852 -6.199 1 92.5 64 LEU B CA 1
ATOM 2486 C C . LEU B 1 64 ? -1.681 -14.391 -5.969 1 92.5 64 LEU B C 1
ATOM 2488 O O . LEU B 1 64 ? -2.846 -14.07 -5.723 1 92.5 64 LEU B O 1
ATOM 2492 N N . GLY B 1 65 ? -0.735 -13.516 -6.117 1 93.5 65 GLY B N 1
ATOM 2493 C CA . GLY B 1 65 ? -0.908 -12.094 -5.852 1 93.5 65 GLY B CA 1
ATOM 2494 C C . GLY B 1 65 ? -1.895 -11.422 -6.789 1 93.5 65 GLY B C 1
ATOM 2495 O O . GLY B 1 65 ? -2.387 -10.328 -6.504 1 93.5 65 GLY B O 1
ATOM 2496 N N . GLU B 1 66 ? -2.139 -12.055 -7.883 1 95.56 66 GLU B N 1
ATOM 2497 C CA . GLU B 1 66 ? -3.086 -11.477 -8.828 1 95.56 66 GLU B CA 1
ATOM 2498 C C . GLU B 1 66 ? -4.477 -11.352 -8.219 1 95.56 66 GLU B C 1
ATOM 2500 O O . GLU B 1 66 ? -5.211 -10.406 -8.523 1 95.56 66 GLU B O 1
ATOM 2505 N N . PHE B 1 67 ? -4.832 -12.266 -7.328 1 96.06 67 PHE B N 1
ATOM 2506 C CA . PHE B 1 67 ? -6.105 -12.172 -6.625 1 96.06 67 PHE B CA 1
ATOM 2507 C C . PHE B 1 67 ? -6.117 -10.969 -5.688 1 96.06 67 PHE B C 1
ATOM 2509 O O . PHE B 1 67 ? -7.125 -10.266 -5.59 1 96.06 67 PHE B O 1
ATOM 2516 N N . SER B 1 68 ? -5.023 -10.773 -5.051 1 92.06 68 SER B N 1
ATOM 2517 C CA . SER B 1 68 ? -4.91 -9.594 -4.195 1 92.06 68 SER B CA 1
ATOM 2518 C C . SER B 1 68 ? -4.992 -8.305 -5.004 1 92.06 68 SER B C 1
ATOM 2520 O O . SER B 1 68 ? -5.598 -7.328 -4.566 1 92.06 68 SER B O 1
ATOM 2522 N N . ALA B 1 69 ? -4.375 -8.328 -6.137 1 93.44 69 ALA B N 1
ATOM 2523 C CA . ALA B 1 69 ? -4.422 -7.172 -7.023 1 93.44 69 ALA B CA 1
ATOM 2524 C C . ALA B 1 69 ? -5.859 -6.859 -7.441 1 93.44 69 ALA B C 1
ATOM 2526 O O . ALA B 1 69 ? -6.254 -5.691 -7.504 1 93.44 69 ALA B O 1
ATOM 2527 N N . LEU B 1 70 ? -6.617 -7.875 -7.66 1 95.44 70 LEU B N 1
ATOM 2528 C CA . LEU B 1 70 ? -7.996 -7.703 -8.109 1 95.44 70 LEU B CA 1
ATOM 2529 C C . LEU B 1 70 ? -8.875 -7.184 -6.98 1 95.44 70 LEU B C 1
ATOM 2531 O O . LEU B 1 70 ? -9.844 -6.461 -7.227 1 95.44 70 LEU B O 1
ATOM 2535 N N . VAL B 1 71 ? -8.539 -7.523 -5.762 1 90.44 71 VAL B N 1
ATOM 2536 C CA . VAL B 1 71 ? -9.242 -6.949 -4.617 1 90.44 71 VAL B CA 1
ATOM 2537 C C . VAL B 1 71 ? -8.859 -5.48 -4.461 1 90.44 71 VAL B C 1
ATOM 2539 O O . VAL B 1 71 ? -9.719 -4.629 -4.238 1 90.44 71 VAL B O 1
ATOM 2542 N N . ALA B 1 72 ? -7.629 -5.191 -4.668 1 85.5 72 ALA B N 1
ATOM 2543 C CA . ALA B 1 72 ? -7.109 -3.836 -4.492 1 85.5 72 ALA B CA 1
ATOM 2544 C C . ALA B 1 72 ? -7.746 -2.871 -5.484 1 85.5 72 ALA B C 1
ATOM 2546 O O . ALA B 1 72 ? -7.977 -1.701 -5.164 1 85.5 72 ALA B O 1
ATOM 2547 N N . ASN B 1 73 ? -7.977 -3.354 -6.664 1 87.62 73 ASN B N 1
ATOM 2548 C CA . ASN B 1 73 ? -8.594 -2.453 -7.633 1 87.62 73 ASN B CA 1
ATOM 2549 C C . ASN B 1 73 ? -10.109 -2.611 -7.664 1 87.62 73 ASN B C 1
ATOM 2551 O O . ASN B 1 73 ? -10.758 -2.232 -8.641 1 87.62 73 ASN B O 1
ATOM 2555 N N . GLU B 1 74 ? -10.625 -3.414 -6.711 1 84.19 74 GLU B N 1
ATOM 2556 C CA . GLU B 1 74 ? -12.047 -3.516 -6.398 1 84.19 74 GLU B CA 1
ATOM 2557 C C . GLU B 1 74 ? -12.781 -4.332 -7.457 1 84.19 74 GLU B C 1
ATOM 2559 O O . GLU B 1 74 ? -14.016 -4.27 -7.551 1 84.19 74 GLU B O 1
ATOM 2564 N N . CYS B 1 75 ? -12.07 -5 -8.266 1 92.38 75 CYS B N 1
ATOM 2565 C CA . CYS B 1 75 ? -12.68 -5.895 -9.242 1 92.38 75 CYS B CA 1
ATOM 2566 C C . CYS B 1 75 ? -13.305 -7.105 -8.555 1 92.38 75 CYS B C 1
ATOM 2568 O O . CYS B 1 75 ? -14.312 -7.633 -9.023 1 92.38 75 CYS B O 1
ATOM 2570 N N . LEU B 1 76 ? -12.711 -7.496 -7.496 1 94.25 76 LEU B N 1
ATOM 2571 C CA . LEU B 1 76 ? -13.141 -8.609 -6.656 1 94.25 76 LEU B CA 1
ATOM 2572 C C . LEU B 1 76 ? -13.312 -8.164 -5.211 1 94.25 76 LEU B C 1
ATOM 2574 O O . LEU B 1 76 ? -12.5 -7.406 -4.688 1 94.25 76 LEU B O 1
ATOM 2578 N N . SER B 1 77 ? -14.414 -8.68 -4.586 1 89.62 77 SER B N 1
ATOM 2579 C CA . SER B 1 77 ? -14.523 -8.438 -3.15 1 89.62 77 SER B CA 1
ATOM 2580 C C . SER B 1 77 ? -13.523 -9.273 -2.367 1 89.62 77 SER B C 1
ATOM 2582 O O . SER B 1 77 ? -13.047 -10.305 -2.854 1 89.62 77 SER B O 1
ATOM 2584 N N . PHE B 1 78 ? -13.227 -8.82 -1.198 1 87.38 78 PHE B N 1
ATOM 2585 C CA . PHE B 1 78 ? -12.336 -9.586 -0.334 1 87.38 78 PHE B CA 1
ATOM 2586 C C . PHE B 1 78 ? -12.883 -10.992 -0.095 1 87.38 78 PHE B C 1
ATOM 2588 O O . PHE B 1 78 ? -12.148 -11.977 -0.187 1 87.38 78 PHE B O 1
ATOM 2595 N N . GLU B 1 79 ? -14.125 -11.102 0.162 1 88.81 79 GLU B N 1
ATOM 2596 C CA . GLU B 1 79 ? -14.758 -12.375 0.462 1 88.81 79 GLU B CA 1
ATOM 2597 C C . GLU B 1 79 ? -14.695 -13.32 -0.738 1 88.81 79 GLU B C 1
ATOM 2599 O O . GLU B 1 79 ? -14.328 -14.484 -0.599 1 88.81 79 GLU B O 1
ATOM 2604 N N . ASP B 1 80 ? -15.047 -12.797 -1.869 1 94.56 80 ASP B N 1
ATOM 2605 C CA . ASP B 1 80 ? -15 -13.625 -3.074 1 94.56 80 ASP B CA 1
ATOM 2606 C C . ASP B 1 80 ? -13.562 -14.031 -3.406 1 94.56 80 ASP B C 1
ATOM 2608 O O . ASP B 1 80 ? -13.32 -15.156 -3.83 1 94.56 80 ASP B O 1
ATOM 2612 N N . GLY B 1 81 ? -12.625 -13.047 -3.199 1 95.94 81 GLY B N 1
ATOM 2613 C CA . GLY B 1 81 ? -11.219 -13.367 -3.389 1 95.94 81 GLY B CA 1
ATOM 2614 C C . GLY B 1 81 ? -10.742 -14.5 -2.492 1 95.94 81 GLY B C 1
ATOM 2615 O O . GLY B 1 81 ? -10.062 -15.414 -2.953 1 95.94 81 GLY B O 1
ATOM 2616 N N . LEU B 1 82 ? -11.164 -14.43 -1.298 1 94.12 82 LEU B N 1
ATOM 2617 C CA . LEU B 1 82 ? -10.75 -15.453 -0.343 1 94.12 82 LEU B CA 1
ATOM 2618 C C . LEU B 1 82 ? -11.328 -16.812 -0.719 1 94.12 82 LEU B C 1
ATOM 2620 O O . LEU B 1 82 ? -10.641 -17.828 -0.624 1 94.12 82 LEU B O 1
ATOM 2624 N N . LYS B 1 83 ? -12.547 -16.859 -1.132 1 95.62 83 LYS B N 1
ATOM 2625 C CA . LYS B 1 83 ? -13.172 -18.094 -1.575 1 95.62 83 LYS B CA 1
ATOM 2626 C C . LYS B 1 83 ? -12.422 -18.703 -2.76 1 95.62 83 LYS B C 1
ATOM 2628 O O . LYS B 1 83 ? -12.141 -19.906 -2.777 1 95.62 83 LYS B O 1
ATOM 2633 N N . LEU B 1 84 ? -12.102 -17.875 -3.672 1 97.19 84 LEU B N 1
ATOM 2634 C CA . LEU B 1 84 ? -11.414 -18.344 -4.871 1 97.19 84 LEU B CA 1
ATOM 2635 C C . LEU B 1 84 ? -10.008 -18.828 -4.539 1 97.19 84 LEU B C 1
ATOM 2637 O O . LEU B 1 84 ? -9.562 -19.859 -5.062 1 97.19 84 LEU B O 1
ATOM 2641 N N . VAL B 1 85 ? -9.32 -18.094 -3.668 1 96.5 85 VAL B N 1
ATOM 2642 C CA . VAL B 1 85 ? -7.969 -18.453 -3.275 1 96.5 85 VAL B CA 1
ATOM 2643 C C . VAL B 1 85 ? -7.992 -19.781 -2.523 1 96.5 85 VAL B C 1
ATOM 2645 O O . VAL B 1 85 ? -7.098 -20.625 -2.695 1 96.5 85 VAL B O 1
ATOM 2648 N N . SER B 1 86 ? -9.008 -19.969 -1.719 1 95.25 86 SER B N 1
ATOM 2649 C CA . SER B 1 86 ? -9.172 -21.234 -1.009 1 95.25 86 SER B CA 1
ATOM 2650 C C . SER B 1 86 ? -9.383 -22.391 -1.98 1 95.25 86 SER B C 1
ATOM 2652 O O . SER B 1 86 ? -8.742 -23.438 -1.853 1 95.25 86 SER B O 1
ATOM 2654 N N . LEU B 1 87 ? -10.227 -22.234 -2.895 1 95.94 87 LEU B N 1
ATOM 2655 C CA . LEU B 1 87 ? -10.484 -23.25 -3.9 1 95.94 87 LEU B CA 1
ATOM 2656 C C . LEU B 1 87 ? -9.25 -23.516 -4.75 1 95.94 87 LEU B C 1
ATOM 2658 O O . LEU B 1 87 ? -8.961 -24.656 -5.105 1 95.94 87 LEU B O 1
ATOM 2662 N N . ARG B 1 88 ? -8.586 -22.453 -5.078 1 96.56 88 ARG B N 1
ATOM 2663 C CA . ARG B 1 88 ? -7.34 -22.562 -5.836 1 96.56 88 ARG B CA 1
ATOM 2664 C C . ARG B 1 88 ? -6.328 -23.438 -5.109 1 96.56 88 ARG B C 1
ATOM 2666 O O . ARG B 1 88 ? -5.73 -24.328 -5.715 1 96.56 88 ARG B O 1
ATOM 2673 N N . ALA B 1 89 ? -6.18 -23.156 -3.881 1 93.75 89 ALA B N 1
ATOM 2674 C CA . ALA B 1 89 ? -5.223 -23.922 -3.074 1 93.75 89 ALA B CA 1
ATOM 2675 C C . ALA B 1 89 ? -5.574 -25.406 -3.051 1 93.75 89 ALA B C 1
ATOM 2677 O O . ALA B 1 89 ? -4.703 -26.25 -3.24 1 93.75 89 ALA B O 1
ATOM 2678 N N . LYS B 1 90 ? -6.781 -25.703 -2.844 1 93.88 90 LYS B N 1
ATOM 2679 C CA . LYS B 1 90 ? -7.246 -27.078 -2.777 1 93.88 90 LYS B CA 1
ATOM 2680 C C . LYS B 1 90 ? -7.109 -27.781 -4.129 1 93.88 90 LYS B C 1
ATOM 2682 O O . LYS B 1 90 ? -6.656 -28.922 -4.203 1 93.88 90 LYS B O 1
ATOM 2687 N N . ALA B 1 91 ? -7.516 -27.125 -5.148 1 95.56 91 ALA B N 1
ATOM 2688 C CA . ALA B 1 91 ? -7.434 -27.672 -6.496 1 95.56 91 ALA B CA 1
ATOM 2689 C C . ALA B 1 91 ? -5.984 -27.953 -6.891 1 95.56 91 ALA B C 1
ATOM 2691 O O . ALA B 1 91 ? -5.684 -29 -7.48 1 95.56 91 ALA B O 1
ATOM 2692 N N . MET B 1 92 ? -5.09 -27.062 -6.57 1 94.81 92 MET B N 1
ATOM 2693 C CA . MET B 1 92 ? -3.678 -27.234 -6.891 1 94.81 92 MET B CA 1
ATOM 2694 C C . MET B 1 92 ? -3.082 -28.406 -6.121 1 94.81 92 MET B C 1
ATOM 2696 O O . MET B 1 92 ? -2.307 -29.188 -6.676 1 94.81 92 MET B O 1
ATOM 2700 N N . GLN B 1 93 ? -3.473 -28.484 -4.895 1 92.12 93 GLN B N 1
ATOM 2701 C CA . GLN B 1 93 ? -2.982 -29.594 -4.094 1 92.12 93 GLN B CA 1
ATOM 2702 C C . GLN B 1 93 ? -3.447 -30.922 -4.672 1 92.12 93 GLN B C 1
ATOM 2704 O O . GLN B 1 93 ? -2.67 -31.891 -4.75 1 92.12 93 GLN B O 1
ATOM 2709 N N . LYS B 1 94 ? -4.66 -31 -5.035 1 94.06 94 LYS B N 1
ATOM 2710 C CA . LYS B 1 94 ? -5.199 -32.188 -5.652 1 94.06 94 LYS B CA 1
ATOM 2711 C C . LYS B 1 94 ? -4.426 -32.562 -6.918 1 94.06 94 LYS B C 1
ATOM 2713 O O . LYS B 1 94 ? -4.137 -33.75 -7.156 1 94.06 94 LYS B O 1
ATOM 2718 N N . ALA B 1 95 ? -4.148 -31.609 -7.707 1 94.38 95 ALA B N 1
ATOM 2719 C CA . ALA B 1 95 ? -3.385 -31.844 -8.93 1 94.38 95 ALA B CA 1
ATOM 2720 C C . ALA B 1 95 ? -1.993 -32.375 -8.617 1 94.38 95 ALA B C 1
ATOM 2722 O O . ALA B 1 95 ? -1.491 -33.25 -9.32 1 94.38 95 ALA B O 1
ATOM 2723 N N . CYS B 1 96 ? -1.382 -31.844 -7.598 1 92.62 96 CYS B N 1
ATOM 2724 C CA . CYS B 1 96 ? -0.057 -32.281 -7.184 1 92.62 96 CYS B CA 1
ATOM 2725 C C . CYS B 1 96 ? -0.095 -33.75 -6.699 1 92.62 96 CYS B C 1
ATOM 2727 O O . CYS B 1 96 ? 0.847 -34.5 -6.926 1 92.62 96 CYS B O 1
ATOM 2729 N N . ASP B 1 97 ? -1.169 -34.062 -6.066 1 93.06 97 ASP B N 1
ATOM 2730 C CA . ASP B 1 97 ? -1.322 -35.438 -5.551 1 93.06 97 ASP B CA 1
ATOM 2731 C C . ASP B 1 97 ? -1.553 -36.406 -6.684 1 93.06 97 ASP B C 1
ATOM 2733 O O . ASP B 1 97 ? -1.125 -37.562 -6.602 1 93.06 97 ASP B O 1
ATOM 2737 N N . LEU B 1 98 ? -2.221 -36 -7.656 1 92.94 98 LEU B N 1
ATOM 2738 C CA . LEU B 1 98 ? -2.553 -36.844 -8.797 1 92.94 98 LEU B CA 1
ATOM 2739 C C . LEU B 1 98 ? -1.308 -37.188 -9.609 1 92.94 98 LEU B C 1
ATOM 2741 O O . LEU B 1 98 ? -1.163 -38.312 -10.109 1 92.94 98 LEU B O 1
ATOM 2745 N N . GLN B 1 99 ? -0.509 -36.156 -9.812 1 92.88 99 GLN B N 1
ATOM 2746 C CA . GLN B 1 99 ? 0.686 -36.344 -10.633 1 92.88 99 GLN B CA 1
ATOM 2747 C C . GLN B 1 99 ? 1.89 -35.656 -10 1 92.88 99 GLN B C 1
ATOM 2749 O O . GLN B 1 99 ? 2.037 -34.438 -10.102 1 92.88 99 GLN B O 1
ATOM 2754 N N . PRO B 1 100 ? 2.77 -36.469 -9.414 1 93.44 100 PRO B N 1
ATOM 2755 C CA . PRO B 1 100 ? 3.979 -35.844 -8.859 1 93.44 100 PRO B CA 1
ATOM 2756 C C . PRO B 1 100 ? 4.75 -35 -9.883 1 93.44 100 PRO B C 1
ATOM 2758 O O . PRO B 1 100 ? 4.953 -35.469 -11.016 1 93.44 100 PRO B O 1
ATOM 2761 N N . SER B 1 101 ? 5.094 -33.844 -9.578 1 97.12 101 SER B N 1
ATOM 2762 C CA . SER B 1 101 ? 5.77 -32.875 -10.438 1 97.12 101 SER B CA 1
ATOM 2763 C C . SER B 1 101 ? 6.527 -31.828 -9.609 1 97.12 101 SER B C 1
ATOM 2765 O O . SER B 1 101 ? 6.496 -31.875 -8.383 1 97.12 101 SER B O 1
ATOM 2767 N N . THR B 1 102 ? 7.34 -30.969 -10.312 1 97.44 102 THR B N 1
ATOM 2768 C CA . THR B 1 102 ? 8.164 -30.016 -9.562 1 97.44 102 THR B CA 1
ATOM 2769 C C . THR B 1 102 ? 8.586 -28.844 -10.445 1 97.44 102 THR B C 1
ATOM 2771 O O . THR B 1 102 ? 8.094 -28.703 -11.57 1 97.44 102 THR B O 1
ATOM 2774 N N . MET B 1 103 ? 9.398 -28 -9.836 1 97.31 103 MET B N 1
ATOM 2775 C CA . MET B 1 103 ? 9.922 -26.828 -10.531 1 97.31 103 MET B CA 1
ATOM 2776 C C . MET B 1 103 ? 11.422 -26.672 -10.289 1 97.31 103 MET B C 1
ATOM 2778 O O . MET B 1 103 ? 11.969 -27.281 -9.359 1 97.31 103 MET B O 1
ATOM 2782 N N . ALA B 1 104 ? 12.023 -25.906 -11.109 1 97.88 104 ALA B N 1
ATOM 2783 C CA . ALA B 1 104 ? 13.438 -25.562 -10.953 1 97.88 104 ALA B CA 1
ATOM 2784 C C . ALA B 1 104 ? 13.711 -24.125 -11.375 1 97.88 104 ALA B C 1
ATOM 2786 O O . ALA B 1 104 ? 13.133 -23.641 -12.352 1 97.88 104 ALA B O 1
ATOM 2787 N N . ALA B 1 105 ? 14.586 -23.5 -10.625 1 96.81 105 ALA B N 1
ATOM 2788 C CA . ALA B 1 105 ? 15.008 -22.141 -10.945 1 96.81 105 ALA B CA 1
ATOM 2789 C C . ALA B 1 105 ? 16.281 -22.141 -11.766 1 96.81 105 ALA B C 1
ATOM 2791 O O . ALA B 1 105 ? 17.266 -22.797 -11.398 1 96.81 105 ALA B O 1
ATOM 2792 N N . VAL B 1 106 ? 16.25 -21.578 -12.891 1 96.94 106 VAL B N 1
ATOM 2793 C CA . VAL B 1 106 ? 17.438 -21.297 -13.703 1 96.94 106 VAL B CA 1
ATOM 2794 C C . VAL B 1 106 ? 17.953 -19.891 -13.398 1 96.94 106 VAL B C 1
ATOM 2796 O O . VAL B 1 106 ? 17.312 -18.906 -13.727 1 96.94 106 VAL B O 1
ATOM 2799 N N . LEU B 1 107 ? 19.125 -19.797 -12.859 1 93.56 107 LEU B N 1
ATOM 2800 C CA . LEU B 1 107 ? 19.609 -18.547 -12.297 1 93.56 107 LEU B CA 1
ATOM 2801 C C . LEU B 1 107 ? 20.828 -18.047 -13.086 1 93.56 107 LEU B C 1
ATOM 2803 O O . LEU B 1 107 ? 21.578 -18.844 -13.656 1 93.56 107 LEU B O 1
ATOM 2807 N N . ARG B 1 108 ? 20.938 -16.75 -13.102 1 90.19 108 ARG B N 1
ATOM 2808 C CA . ARG B 1 108 ? 22.109 -16.062 -13.656 1 90.19 108 ARG B CA 1
ATOM 2809 C C . ARG B 1 108 ? 22.328 -16.453 -15.117 1 90.19 108 ARG B C 1
ATOM 2811 O O . ARG B 1 108 ? 23.453 -16.688 -15.539 1 90.19 108 ARG B O 1
ATOM 2818 N N . TYR B 1 109 ? 21.266 -16.656 -15.789 1 91.19 109 TYR B N 1
ATOM 2819 C CA . TYR B 1 109 ? 21.328 -16.969 -17.203 1 91.19 109 TYR B CA 1
ATOM 2820 C C . TYR B 1 109 ? 20.359 -16.094 -18 1 91.19 109 TYR B C 1
ATOM 2822 O O . TYR B 1 109 ? 19.156 -16.094 -17.766 1 91.19 109 TYR B O 1
ATOM 2830 N N . GLN B 1 110 ? 20.859 -15.484 -19.016 1 88.94 110 GLN B N 1
ATOM 2831 C CA . GLN B 1 110 ? 20.125 -14.398 -19.656 1 88.94 110 GLN B CA 1
ATOM 2832 C C . GLN B 1 110 ? 19.3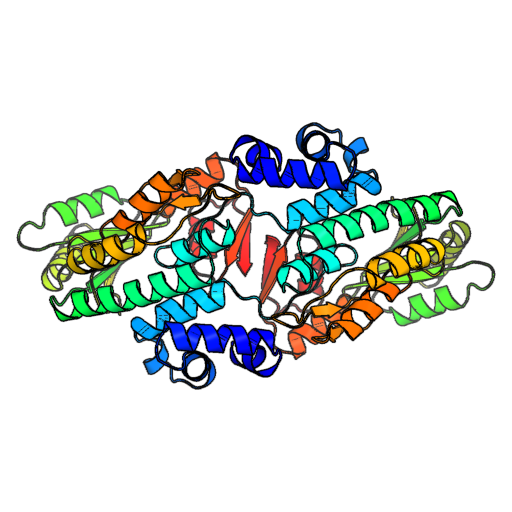91 -14.891 -20.891 1 88.94 110 GLN B C 1
ATOM 2834 O O . GLN B 1 110 ? 18.406 -14.273 -21.312 1 88.94 110 GLN B O 1
ATOM 2839 N N . ASP B 1 111 ? 19.828 -15.891 -21.453 1 93.69 111 ASP B N 1
ATOM 2840 C CA . ASP B 1 111 ? 19.25 -16.344 -22.703 1 93.69 111 ASP B CA 1
ATOM 2841 C C . ASP B 1 111 ? 17.984 -17.172 -22.453 1 93.69 111 ASP B C 1
ATOM 2843 O O . ASP B 1 111 ? 18 -18.391 -22.562 1 93.69 111 ASP B O 1
ATOM 2847 N N . GLU B 1 112 ? 16.906 -16.516 -22.25 1 95.25 112 GLU B N 1
ATOM 2848 C CA . GLU B 1 112 ? 15.617 -17.172 -21.984 1 95.25 112 GLU B CA 1
ATOM 2849 C C . GLU B 1 112 ? 15.18 -18.031 -23.172 1 95.25 112 GLU B C 1
ATOM 2851 O O . GLU B 1 112 ? 14.562 -19.078 -22.984 1 95.25 112 GLU B O 1
ATOM 2856 N N . LYS B 1 113 ? 15.492 -17.609 -24.359 1 96.25 113 LYS B N 1
ATOM 2857 C CA . LYS B 1 113 ? 15.125 -18.344 -25.562 1 96.25 113 LYS B CA 1
ATOM 2858 C C . LYS B 1 113 ? 15.789 -19.719 -25.594 1 96.25 113 LYS B C 1
ATOM 2860 O O . LYS B 1 113 ? 15.195 -20.688 -26.047 1 96.25 113 LYS B O 1
ATOM 2865 N N . GLN B 1 114 ? 16.969 -19.75 -25.219 1 96.44 114 GLN B N 1
ATOM 2866 C CA . GLN B 1 114 ? 17.672 -21.031 -25.156 1 96.44 114 GLN B CA 1
ATOM 2867 C C . GLN B 1 114 ? 17 -21.969 -24.156 1 96.44 114 GLN B C 1
ATOM 2869 O O . GLN B 1 114 ? 16.875 -23.172 -24.406 1 96.44 114 GLN B O 1
ATOM 2874 N N . ILE B 1 115 ? 16.625 -21.406 -23.016 1 97.19 115 ILE B N 1
ATOM 2875 C CA . ILE B 1 115 ? 15.93 -22.203 -22 1 97.19 115 ILE B CA 1
ATOM 2876 C C . ILE B 1 115 ? 14.633 -22.75 -22.594 1 97.19 115 ILE B C 1
ATOM 2878 O O . ILE B 1 115 ? 14.32 -23.938 -22.438 1 97.19 115 ILE B O 1
ATOM 2882 N N . GLU B 1 116 ? 13.922 -21.922 -23.266 1 97.81 116 GLU B N 1
ATOM 2883 C CA . GLU B 1 116 ? 12.68 -22.328 -23.922 1 97.81 116 GLU B CA 1
ATOM 2884 C C . GLU B 1 116 ? 12.922 -23.469 -24.906 1 97.81 116 GLU B C 1
ATOM 2886 O O . GLU B 1 116 ? 12.156 -24.438 -24.953 1 97.81 116 GLU B O 1
ATOM 2891 N N . THR B 1 117 ? 13.961 -23.312 -25.672 1 97.56 117 THR B N 1
ATOM 2892 C CA . THR B 1 117 ? 14.297 -24.312 -26.688 1 97.56 117 THR B CA 1
ATOM 2893 C C . THR B 1 117 ? 14.625 -25.656 -26.047 1 97.56 117 THR B C 1
ATOM 2895 O O . THR B 1 117 ? 14.148 -26.688 -26.5 1 97.56 117 THR B O 1
ATOM 2898 N N . ILE B 1 118 ? 15.383 -25.609 -25.031 1 97.38 118 ILE B N 1
ATOM 2899 C CA . ILE B 1 118 ? 15.773 -26.828 -24.328 1 97.38 118 ILE B CA 1
ATOM 2900 C C . ILE B 1 118 ? 14.531 -27.531 -23.766 1 97.38 118 ILE B C 1
ATOM 2902 O O . ILE B 1 118 ? 14.383 -28.75 -23.891 1 97.38 118 ILE B O 1
ATOM 2906 N N . CYS B 1 119 ? 13.68 -26.781 -23.156 1 97.94 119 CYS B N 1
ATOM 2907 C CA . CYS B 1 119 ? 12.445 -27.344 -22.641 1 97.94 119 CYS B CA 1
ATOM 2908 C C . CYS B 1 119 ? 11.617 -27.969 -23.75 1 97.94 119 CYS B C 1
ATOM 2910 O O . CYS B 1 119 ? 11.094 -29.062 -23.594 1 97.94 119 CYS B O 1
ATOM 2912 N N . ALA B 1 120 ? 11.539 -27.312 -24.891 1 97.25 120 ALA B N 1
ATOM 2913 C CA . ALA B 1 120 ? 10.719 -27.75 -26.016 1 97.25 120 ALA B CA 1
ATOM 2914 C C . ALA B 1 120 ? 11.273 -29.031 -26.641 1 97.25 120 ALA B C 1
ATOM 2916 O O . ALA B 1 120 ? 10.531 -29.812 -27.219 1 97.25 120 ALA B O 1
ATOM 2917 N N . GLU B 1 121 ? 12.5 -29.266 -26.5 1 96.94 121 GLU B N 1
ATOM 2918 C CA . GLU B 1 121 ? 13.164 -30.422 -27.094 1 96.94 121 GLU B CA 1
ATOM 2919 C C . GLU B 1 121 ? 12.852 -31.703 -26.312 1 96.94 121 GLU B C 1
ATOM 2921 O O . GLU B 1 121 ? 13.023 -32.812 -26.812 1 96.94 121 GLU B O 1
ATOM 2926 N N . ILE B 1 122 ? 12.5 -31.469 -25.109 1 97.12 122 ILE B N 1
ATOM 2927 C CA . ILE B 1 122 ? 12.133 -32.625 -24.297 1 97.12 122 ILE B CA 1
ATOM 2928 C C . ILE B 1 122 ? 10.719 -33.062 -24.641 1 97.12 122 ILE B C 1
ATOM 2930 O O . ILE B 1 122 ? 9.734 -32.438 -24.219 1 97.12 122 ILE B O 1
ATOM 2934 N N . LYS B 1 123 ? 10.57 -34.188 -25.344 1 95.94 123 LYS B N 1
ATOM 2935 C CA . LYS B 1 123 ? 9.289 -34.594 -25.906 1 95.94 123 LYS B CA 1
ATOM 2936 C C . LYS B 1 123 ? 8.648 -35.688 -25.062 1 95.94 123 LYS B C 1
ATOM 2938 O O . LYS B 1 123 ? 7.426 -35.875 -25.094 1 95.94 123 LYS B O 1
ATOM 2943 N N . GLU B 1 124 ? 9.398 -36.406 -24.297 1 95.88 124 GLU B N 1
ATOM 2944 C CA . GLU B 1 124 ? 8.914 -37.562 -23.547 1 95.88 124 GLU B CA 1
ATOM 2945 C C . GLU B 1 124 ? 8.305 -37.156 -22.219 1 95.88 124 GLU B C 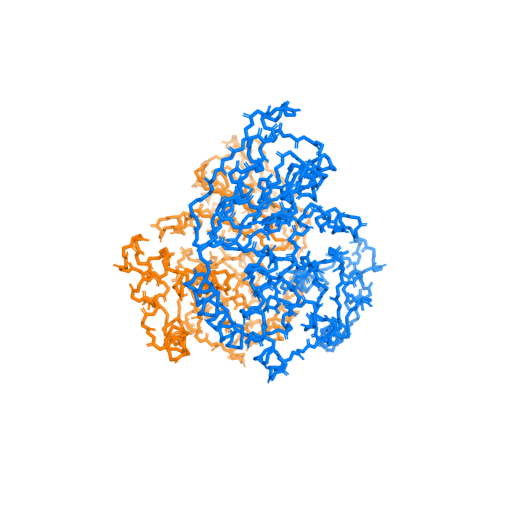1
ATOM 2947 O O . GLU B 1 124 ? 7.613 -37.938 -21.562 1 95.88 124 GLU B O 1
ATOM 2952 N N . GLU B 1 125 ? 8.609 -35.938 -21.766 1 97.44 125 GLU B N 1
ATOM 2953 C CA . GLU B 1 125 ? 8.133 -35.406 -20.5 1 97.44 125 GLU B CA 1
ATOM 2954 C C . GLU B 1 125 ? 7.621 -33.969 -20.672 1 97.44 125 GLU B C 1
ATOM 2956 O O . GLU B 1 125 ? 7.926 -33.312 -21.672 1 97.44 125 GLU B O 1
ATOM 2961 N N . VAL B 1 126 ? 6.883 -33.594 -19.734 1 97.25 126 VAL B N 1
ATOM 2962 C CA . VAL B 1 126 ? 6.402 -32.188 -19.75 1 97.25 126 VAL B CA 1
ATOM 2963 C C . VAL B 1 126 ? 7.391 -31.312 -19 1 97.25 126 VAL B C 1
ATOM 2965 O O . VAL B 1 126 ? 7.719 -31.562 -17.844 1 97.25 126 VAL B O 1
ATOM 2968 N N . VAL B 1 127 ? 7.91 -30.297 -19.672 1 98.06 127 VAL B N 1
ATOM 2969 C CA . VAL B 1 127 ? 8.719 -29.234 -19.078 1 98.06 127 VAL B CA 1
ATOM 2970 C C . VAL B 1 127 ? 8.484 -27.922 -19.828 1 98.06 127 VAL B C 1
ATOM 2972 O O . VAL B 1 127 ? 8.602 -27.875 -21.062 1 98.06 127 VAL B O 1
ATOM 2975 N N . VAL B 1 128 ? 8.117 -26.891 -19.062 1 98.44 128 VAL B N 1
ATOM 2976 C CA . VAL B 1 128 ? 7.828 -25.609 -19.703 1 98.44 128 VAL B CA 1
ATOM 2977 C C . VAL B 1 128 ? 8.336 -24.469 -18.828 1 98.44 128 VAL B C 1
ATOM 2979 O O . VAL B 1 128 ? 8.484 -24.641 -17.609 1 98.44 128 VAL B O 1
ATOM 2982 N N . PRO B 1 129 ? 8.617 -23.297 -19.422 1 98.44 129 PRO B N 1
ATOM 2983 C CA . PRO B 1 129 ? 8.812 -22.109 -18.578 1 98.44 129 PRO B CA 1
ATOM 2984 C C . PRO B 1 129 ? 7.57 -21.766 -17.75 1 98.44 129 PRO B C 1
ATOM 2986 O O . PRO B 1 129 ? 6.449 -21.812 -18.266 1 98.44 129 PRO B O 1
ATOM 2989 N N . ALA B 1 130 ? 7.809 -21.453 -16.516 1 98.25 130 ALA B N 1
ATOM 2990 C CA . ALA B 1 130 ? 6.691 -21.203 -15.609 1 98.25 130 ALA B CA 1
ATOM 2991 C C . ALA B 1 130 ? 6.664 -19.75 -15.156 1 98.25 130 ALA B C 1
ATOM 2993 O O . ALA B 1 130 ? 5.594 -19.156 -15.008 1 98.25 130 ALA B O 1
ATOM 2994 N N . ASN B 1 131 ? 7.801 -19.156 -14.812 1 96.94 131 ASN B N 1
ATOM 2995 C CA . ASN B 1 131 ? 7.895 -17.781 -14.328 1 96.94 131 ASN B CA 1
ATOM 2996 C C . ASN B 1 131 ? 9.062 -17.047 -14.969 1 96.94 131 ASN B C 1
ATOM 2998 O O . ASN B 1 131 ? 10.219 -17.391 -14.75 1 96.94 131 ASN B O 1
ATOM 3002 N N . TYR B 1 132 ? 8.734 -16.109 -15.75 1 97.12 132 TYR B N 1
ATOM 3003 C CA . TYR B 1 132 ? 9.734 -15.133 -16.172 1 97.12 132 TYR B CA 1
ATOM 3004 C C . TYR B 1 132 ? 9.883 -14.023 -15.133 1 97.12 132 TYR B C 1
ATOM 3006 O O . TYR B 1 132 ? 9.305 -12.945 -15.273 1 97.12 132 TYR B O 1
ATOM 3014 N N . ASN B 1 133 ? 10.703 -14.242 -14.164 1 93.69 133 ASN B N 1
ATOM 3015 C CA . ASN B 1 133 ? 10.719 -13.398 -12.977 1 93.69 133 ASN B CA 1
ATOM 3016 C C . ASN B 1 133 ? 11.484 -12.102 -13.211 1 93.69 133 ASN B C 1
ATOM 3018 O O . ASN B 1 133 ? 11.039 -11.031 -12.797 1 93.69 133 ASN B O 1
ATOM 3022 N N . CYS B 1 134 ? 12.625 -12.117 -13.742 1 91.19 134 CYS B N 1
ATOM 3023 C CA . CYS B 1 134 ? 13.492 -11.008 -14.141 1 91.19 134 CYS B CA 1
ATOM 3024 C C . CYS B 1 134 ? 14.609 -11.5 -15.055 1 91.19 134 CYS B C 1
ATOM 3026 O O . CYS B 1 134 ? 14.805 -12.703 -15.219 1 91.19 134 CYS B O 1
ATOM 3028 N N . PRO B 1 135 ? 15.258 -10.477 -15.711 1 89.5 135 PRO B N 1
ATOM 3029 C CA . PRO B 1 135 ? 16.422 -10.93 -16.484 1 89.5 135 PRO B CA 1
ATOM 3030 C C . PRO B 1 135 ? 17.391 -11.766 -15.664 1 89.5 135 PRO B C 1
ATOM 3032 O O . PRO B 1 135 ? 17.812 -11.344 -14.586 1 89.5 135 PRO B O 1
ATOM 3035 N N . GLY B 1 136 ? 17.609 -13.016 -16.125 1 91.44 136 GLY B N 1
ATOM 3036 C CA . GLY B 1 136 ? 18.562 -13.867 -15.438 1 91.44 136 GLY B CA 1
ATOM 3037 C C . GLY B 1 136 ? 17.922 -14.859 -14.492 1 91.44 136 GLY B C 1
ATOM 3038 O O . GLY B 1 136 ? 18.609 -15.719 -13.93 1 91.44 136 GLY B O 1
ATOM 3039 N N . GLN B 1 137 ? 16.656 -14.781 -14.32 1 93 137 GLN B N 1
ATOM 3040 C CA . GLN B 1 137 ? 15.961 -15.711 -13.438 1 93 137 GLN B CA 1
ATOM 3041 C C . GLN B 1 137 ? 14.68 -16.219 -14.086 1 93 137 GLN B C 1
ATOM 3043 O O . GLN B 1 137 ? 13.68 -15.5 -14.141 1 93 137 GLN B O 1
ATOM 3048 N N . LEU B 1 138 ? 14.727 -17.422 -14.484 1 96.88 138 LEU B N 1
ATOM 3049 C CA . LEU B 1 138 ? 13.586 -18.125 -15.07 1 96.88 138 LEU B CA 1
ATOM 3050 C C . LEU B 1 138 ? 13.297 -19.406 -14.312 1 96.88 138 LEU B C 1
ATOM 3052 O O . LEU B 1 138 ? 14.219 -20.141 -13.953 1 96.88 138 LEU B O 1
ATOM 3056 N N . VAL B 1 139 ? 12.055 -19.625 -13.977 1 97.56 139 VAL B N 1
ATOM 3057 C CA . VAL B 1 139 ? 11.648 -20.875 -13.352 1 97.56 139 VAL B CA 1
ATOM 3058 C C . VAL B 1 139 ? 10.977 -21.781 -14.375 1 97.56 139 VAL B C 1
ATOM 3060 O O . VAL B 1 139 ? 10.164 -21.312 -15.188 1 97.56 139 VAL B O 1
ATOM 3063 N N . ILE B 1 140 ? 11.32 -23.016 -14.367 1 98.44 140 ILE B N 1
ATOM 3064 C CA . ILE B 1 140 ? 10.68 -24.016 -15.219 1 98.44 140 ILE B CA 1
ATOM 3065 C C . ILE B 1 140 ? 9.891 -25 -14.359 1 98.44 140 ILE B C 1
ATOM 3067 O O . ILE B 1 140 ? 10.195 -25.188 -13.18 1 98.44 140 ILE B O 1
ATOM 3071 N N . SER B 1 141 ? 8.844 -25.531 -14.945 1 98.69 141 SER B N 1
ATOM 3072 C CA . SER B 1 141 ? 8 -26.484 -14.242 1 98.69 141 SER B CA 1
ATOM 3073 C C . SER B 1 141 ? 7.625 -27.656 -15.148 1 98.69 141 SER B C 1
ATOM 3075 O O . SER B 1 141 ? 7.586 -27.516 -16.375 1 98.69 141 SER B O 1
ATOM 3077 N N . GLY B 1 142 ? 7.41 -28.875 -14.5 1 98.25 142 GLY B N 1
ATOM 3078 C CA . GLY B 1 142 ? 7.078 -30.078 -15.234 1 98.25 142 GLY B CA 1
ATOM 3079 C C . GLY B 1 142 ? 7.145 -31.328 -14.383 1 98.25 142 GLY B C 1
ATOM 3080 O O . GLY B 1 142 ? 7.078 -31.266 -13.156 1 98.25 142 GLY B O 1
ATOM 3081 N N . SER B 1 143 ? 7.129 -32.5 -15.109 1 97.75 143 SER B N 1
ATOM 3082 C CA . SER B 1 143 ? 7.328 -33.75 -14.406 1 97.75 143 SER B CA 1
ATOM 3083 C C . SER B 1 143 ? 8.703 -33.812 -13.75 1 97.75 143 SER B C 1
ATOM 3085 O O . SER B 1 143 ? 9.633 -33.125 -14.188 1 97.75 143 SER B O 1
ATOM 3087 N N . VAL B 1 144 ? 8.758 -34.594 -12.711 1 97.5 144 VAL B N 1
ATOM 3088 C CA . VAL B 1 144 ? 10.031 -34.719 -12.016 1 97.5 144 VAL B CA 1
ATOM 3089 C C . VAL B 1 144 ? 11.109 -35.188 -13 1 97.5 144 VAL B C 1
ATOM 3091 O O . VAL B 1 144 ? 12.195 -34.625 -13.055 1 97.5 144 VAL B O 1
ATOM 3094 N N . ALA B 1 145 ? 10.797 -36.188 -13.766 1 97.44 145 ALA B N 1
ATOM 3095 C CA . ALA B 1 145 ? 11.727 -36.688 -14.766 1 97.44 145 ALA B CA 1
ATOM 3096 C C . ALA B 1 145 ? 12.078 -35.625 -15.789 1 97.44 145 ALA B C 1
ATOM 3098 O O . ALA B 1 145 ? 13.234 -35.5 -16.203 1 97.44 145 ALA B O 1
ATOM 3099 N N . GLY B 1 146 ? 11.086 -34.906 -16.203 1 97.69 146 GLY B N 1
ATOM 3100 C CA . GLY B 1 146 ? 11.312 -33.844 -17.156 1 97.69 146 GLY B CA 1
ATOM 3101 C C . GLY B 1 146 ? 12.242 -32.75 -16.625 1 97.69 146 GLY B C 1
ATOM 3102 O O . GLY B 1 146 ? 13.133 -32.281 -17.344 1 97.69 146 GLY B O 1
ATOM 3103 N N . ILE B 1 147 ? 12.047 -32.375 -15.414 1 98.31 147 ILE B N 1
ATOM 3104 C CA . ILE B 1 147 ? 12.867 -31.344 -14.789 1 98.31 147 ILE B CA 1
ATOM 3105 C C . ILE B 1 147 ? 14.305 -31.828 -14.664 1 98.31 147 ILE B C 1
ATOM 3107 O O . ILE B 1 147 ? 15.258 -31.094 -14.922 1 98.31 147 ILE B O 1
ATOM 3111 N N . ASP B 1 148 ? 14.484 -33.062 -14.328 1 97.75 148 ASP B N 1
ATOM 3112 C CA . ASP B 1 148 ? 15.82 -33.656 -14.227 1 97.75 148 ASP B CA 1
ATOM 3113 C C . ASP B 1 148 ? 16.531 -33.625 -15.578 1 97.75 148 ASP B C 1
ATOM 3115 O O . ASP B 1 148 ? 17.703 -33.25 -15.664 1 97.75 148 ASP B O 1
ATOM 3119 N N . ILE B 1 149 ? 15.859 -34.031 -16.578 1 97.94 149 ILE B N 1
ATOM 3120 C CA . ILE B 1 149 ? 16.406 -34 -17.938 1 97.94 149 ILE B CA 1
ATOM 3121 C C . ILE B 1 149 ? 16.781 -32.594 -18.328 1 97.94 149 ILE B C 1
ATOM 3123 O O . ILE B 1 149 ? 17.844 -32.344 -18.891 1 97.94 149 ILE B O 1
ATOM 3127 N N . ALA B 1 150 ? 15.906 -31.656 -18.031 1 98.12 150 ALA B N 1
ATOM 3128 C CA . ALA B 1 150 ? 16.125 -30.266 -18.391 1 98.12 150 ALA B CA 1
ATOM 3129 C C . ALA B 1 150 ? 17.375 -29.703 -17.688 1 98.12 150 ALA B C 1
ATOM 3131 O O . ALA B 1 150 ? 18.172 -29 -18.312 1 98.12 150 ALA B O 1
ATOM 3132 N N . ILE B 1 151 ? 17.469 -29.984 -16.422 1 97.75 151 ILE B N 1
ATOM 3133 C CA . ILE B 1 151 ? 18.609 -29.5 -15.656 1 97.75 151 ILE B CA 1
ATOM 3134 C C . ILE B 1 151 ? 19.906 -30.016 -16.281 1 97.75 151 ILE B C 1
ATOM 3136 O O . ILE B 1 151 ? 20.859 -29.266 -16.438 1 97.75 151 ILE B O 1
ATOM 3140 N N . ASP B 1 152 ? 19.938 -31.234 -16.625 1 97.19 152 ASP B N 1
ATOM 3141 C CA . ASP B 1 152 ? 21.109 -31.828 -17.25 1 97.19 152 ASP B CA 1
ATOM 3142 C C . ASP B 1 152 ? 21.422 -31.156 -18.594 1 97.19 152 ASP B C 1
ATOM 3144 O O . ASP B 1 152 ? 22.578 -30.812 -18.859 1 97.19 152 ASP B O 1
ATOM 3148 N N . LYS B 1 153 ? 20.438 -31.016 -19.391 1 97.19 153 LYS B N 1
ATOM 3149 C CA . LYS B 1 153 ? 20.625 -30.375 -20.688 1 97.19 153 LYS B CA 1
ATOM 3150 C C . LYS B 1 153 ? 21.094 -28.922 -20.531 1 97.19 153 LYS B C 1
ATOM 3152 O O . LYS B 1 153 ? 21.891 -28.438 -21.328 1 97.19 153 LYS B O 1
ATOM 3157 N N . LEU B 1 154 ? 20.5 -28.234 -19.594 1 97.12 154 LEU B N 1
ATOM 3158 C CA . LEU B 1 154 ? 20.891 -26.859 -19.328 1 97.12 154 LEU B CA 1
ATOM 3159 C C . LEU B 1 154 ? 22.344 -26.781 -18.906 1 97.12 154 LEU B C 1
ATOM 3161 O O . LEU B 1 154 ? 23.078 -25.891 -19.344 1 97.12 154 LEU B O 1
ATOM 3165 N N . LYS B 1 155 ? 22.719 -27.688 -18.094 1 95.5 155 LYS B N 1
ATOM 3166 C CA . LYS B 1 155 ? 24.125 -27.75 -17.688 1 95.5 155 LYS B CA 1
ATOM 3167 C C . LYS B 1 155 ? 25.031 -27.953 -18.891 1 95.5 155 LYS B C 1
ATOM 3169 O O . LYS B 1 155 ? 26.078 -27.297 -19 1 95.5 155 LYS B O 1
ATOM 3174 N N . GLU B 1 156 ? 24.672 -28.797 -19.688 1 95.62 156 GLU B N 1
ATOM 3175 C CA . GLU B 1 156 ? 25.438 -29.062 -20.891 1 95.62 156 GLU B CA 1
ATOM 3176 C C . GLU B 1 156 ? 25.516 -27.828 -21.797 1 95.62 156 GLU B C 1
ATOM 3178 O O . GLU B 1 156 ? 26.516 -27.625 -22.5 1 95.62 156 GLU B O 1
ATOM 3183 N N . ALA B 1 157 ? 24.484 -27.078 -21.719 1 93.75 157 ALA B N 1
ATOM 3184 C CA . ALA B 1 157 ? 24.391 -25.891 -22.562 1 93.75 157 ALA B CA 1
ATOM 3185 C C . ALA B 1 157 ? 25.141 -24.719 -21.938 1 93.75 157 ALA B C 1
ATOM 3187 O O . ALA B 1 157 ? 25.203 -23.641 -22.531 1 93.75 157 ALA B O 1
ATOM 3188 N N . GLY B 1 158 ? 25.578 -24.844 -20.703 1 91.94 158 GLY B N 1
ATOM 3189 C CA . GLY B 1 158 ? 26.406 -23.812 -20.109 1 91.94 158 GLY B CA 1
ATOM 3190 C C . GLY B 1 158 ? 25.703 -23.031 -19.016 1 91.94 158 GLY B C 1
ATOM 3191 O O . GLY B 1 158 ? 26.234 -22.047 -18.5 1 91.94 158 GLY B O 1
ATOM 3192 N N . VAL B 1 159 ? 24.531 -23.484 -18.797 1 88.75 159 VAL B N 1
ATOM 3193 C CA . VAL B 1 159 ? 23.828 -22.859 -17.672 1 88.75 159 VAL B CA 1
ATOM 3194 C C . VAL B 1 159 ? 24.5 -23.266 -16.359 1 88.75 159 VAL B C 1
ATOM 3196 O O . VAL B 1 159 ? 24.641 -24.453 -16.062 1 88.75 159 VAL B O 1
ATOM 3199 N N . GLY B 1 160 ? 24.859 -22.312 -15.586 1 83.44 160 GLY B N 1
ATOM 3200 C CA . GLY B 1 160 ? 25.641 -22.547 -14.375 1 83.44 160 GLY B CA 1
ATOM 3201 C C . GLY B 1 160 ? 24.781 -22.969 -13.195 1 83.44 160 GLY B C 1
ATOM 3202 O O . GLY B 1 160 ? 25.266 -23.609 -12.266 1 83.44 160 GLY B O 1
ATOM 3203 N N . ARG B 1 161 ? 23.594 -22.469 -13.18 1 89.81 161 ARG B N 1
ATOM 3204 C CA . ARG B 1 161 ? 22.844 -22.734 -11.961 1 89.81 161 ARG B CA 1
ATOM 3205 C C . ARG B 1 161 ? 21.375 -23 -12.266 1 89.81 161 ARG B C 1
ATOM 3207 O O . ARG B 1 161 ? 20.656 -22.109 -12.711 1 89.81 161 ARG B O 1
ATOM 3214 N N . ALA B 1 162 ? 21.062 -24.234 -12.148 1 95.06 162 ALA B N 1
ATOM 3215 C CA . ALA B 1 162 ? 19.672 -24.688 -12.18 1 95.06 162 ALA B CA 1
ATOM 3216 C C . ALA B 1 162 ? 19.344 -25.531 -10.945 1 95.06 162 ALA B C 1
ATOM 3218 O O . ALA B 1 162 ? 19.953 -26.562 -10.703 1 95.06 162 ALA B O 1
ATOM 3219 N N . LEU B 1 163 ? 18.312 -25.078 -10.156 1 96.06 163 LEU B N 1
ATOM 3220 C CA . LEU B 1 163 ? 18.062 -25.688 -8.859 1 96.06 163 LEU B CA 1
ATOM 3221 C C . LEU B 1 163 ? 16.594 -26.094 -8.727 1 96.06 163 LEU B C 1
ATOM 3223 O O . LEU B 1 163 ? 15.703 -25.281 -9 1 96.06 163 LEU B O 1
ATOM 3227 N N . LYS B 1 164 ? 16.422 -27.312 -8.289 1 96 164 LYS B N 1
ATOM 3228 C CA . LYS B 1 164 ? 15.062 -27.75 -7.977 1 96 164 LYS B CA 1
ATOM 3229 C C . LYS B 1 164 ? 14.5 -26.984 -6.781 1 96 164 LYS B C 1
ATOM 3231 O O . LYS B 1 164 ? 15.211 -26.75 -5.805 1 96 164 LYS B O 1
ATOM 3236 N N . LEU B 1 165 ? 13.32 -26.578 -6.914 1 92.88 165 LEU B N 1
ATOM 3237 C CA . LEU B 1 165 ? 12.656 -25.828 -5.848 1 92.88 165 LEU B CA 1
ATOM 3238 C C . LEU B 1 165 ? 11.891 -26.766 -4.918 1 92.88 165 LEU B C 1
ATOM 3240 O O . LEU B 1 165 ? 11.523 -27.875 -5.312 1 92.88 165 LEU B O 1
ATOM 3244 N N . GLN B 1 166 ? 11.75 -26.297 -3.725 1 87.44 166 GLN B N 1
ATOM 3245 C CA . GLN B 1 166 ? 10.969 -27.047 -2.748 1 87.44 166 GLN B CA 1
ATOM 3246 C C . GLN B 1 166 ? 9.484 -26.703 -2.844 1 87.44 166 GLN B C 1
ATOM 3248 O O . GLN B 1 166 ? 8.953 -26 -1.98 1 87.44 166 GLN B O 1
ATOM 3253 N N . VAL B 1 167 ? 8.852 -27.234 -3.83 1 88.25 167 VAL B N 1
ATOM 3254 C CA . VAL B 1 167 ? 7.441 -26.969 -4.074 1 88.25 167 VAL B CA 1
ATOM 3255 C C . VAL B 1 167 ? 6.695 -28.297 -4.27 1 88.25 167 VAL B C 1
ATOM 3257 O O . VAL B 1 167 ? 7.316 -29.344 -4.48 1 88.25 167 VAL B O 1
ATOM 3260 N N . GLY B 1 168 ? 5.406 -28.188 -4.211 1 85.75 168 GLY B N 1
ATOM 3261 C CA . GLY B 1 168 ? 4.602 -29.391 -4.223 1 85.75 168 GLY B CA 1
ATOM 3262 C C . GLY B 1 168 ? 4.215 -29.828 -5.621 1 85.75 168 GLY B C 1
ATOM 3263 O O . GLY B 1 168 ? 3.646 -30.922 -5.805 1 85.75 168 GLY B O 1
ATOM 3264 N N . GLY B 1 169 ? 4.547 -29.031 -6.609 1 93.31 169 GLY B N 1
ATOM 3265 C CA . GLY B 1 169 ? 4.121 -29.406 -7.945 1 93.31 169 GLY B CA 1
ATOM 3266 C C . GLY B 1 169 ? 4.605 -28.453 -9.016 1 93.31 169 GLY B C 1
ATOM 3267 O O . GLY B 1 169 ? 5.383 -27.531 -8.734 1 93.31 169 GLY B O 1
ATOM 3268 N N . ALA B 1 170 ? 4.141 -28.828 -10.258 1 96.69 170 ALA B N 1
ATOM 3269 C CA . ALA B 1 170 ? 4.523 -28.047 -11.43 1 96.69 170 ALA B CA 1
ATOM 3270 C C . ALA B 1 170 ? 3.539 -26.906 -11.672 1 96.69 170 ALA B C 1
ATOM 3272 O O . ALA B 1 170 ? 2.805 -26.906 -12.664 1 96.69 170 ALA B O 1
ATOM 3273 N N . PHE B 1 171 ? 3.639 -25.906 -10.859 1 95.19 171 PHE B N 1
ATOM 3274 C CA . PHE B 1 171 ? 2.754 -24.75 -11 1 95.19 171 PHE B CA 1
ATOM 3275 C C . PHE B 1 171 ? 3.031 -24 -12.297 1 95.19 171 PHE B C 1
ATOM 3277 O O . PHE B 1 171 ? 4.172 -23.969 -12.773 1 95.19 171 PHE B O 1
ATOM 3284 N N . HIS B 1 172 ? 1.898 -23.438 -12.867 1 97.38 172 HIS B N 1
ATOM 3285 C CA . HIS B 1 172 ? 1.979 -22.672 -14.109 1 97.38 172 HIS B CA 1
ATOM 3286 C C . HIS B 1 172 ? 2.494 -23.531 -15.25 1 97.38 172 HIS B C 1
ATOM 3288 O O . HIS B 1 172 ? 3.375 -23.109 -16 1 97.38 172 HIS B O 1
ATOM 3294 N N . SER B 1 173 ? 2.043 -24.781 -15.312 1 97.62 173 SER B N 1
ATOM 3295 C CA . SER B 1 173 ? 2.312 -25.734 -16.391 1 97.62 173 SER B CA 1
ATOM 3296 C C . SER B 1 173 ? 1.047 -26.484 -16.797 1 97.62 173 SER B C 1
ATOM 3298 O O . SER B 1 173 ? 0.029 -26.422 -16.094 1 97.62 173 SER B O 1
ATOM 3300 N N . PRO B 1 174 ? 1.146 -27.203 -17.938 1 96.88 174 PRO B N 1
ATOM 3301 C CA . PRO B 1 174 ? -0.003 -28.016 -18.375 1 96.88 174 PRO B CA 1
ATOM 3302 C C . PRO B 1 174 ? -0.431 -29.047 -17.328 1 96.88 174 PRO B C 1
ATOM 3304 O O . PRO B 1 174 ? -1.58 -29.484 -17.344 1 96.88 174 PRO B O 1
ATOM 3307 N N . LEU B 1 175 ? 0.374 -29.406 -16.422 1 97 175 LEU B N 1
ATOM 3308 C CA . LEU B 1 175 ? 0.067 -30.422 -15.422 1 97 175 LEU B CA 1
ATOM 3309 C C . LEU B 1 175 ? -0.914 -29.891 -14.383 1 97 175 LEU B C 1
ATOM 3311 O O . LEU B 1 175 ? -1.476 -30.656 -13.594 1 97 175 LEU B O 1
ATOM 3315 N N . MET B 1 176 ? -1.173 -28.609 -14.43 1 97.19 176 MET B N 1
ATOM 3316 C CA . MET B 1 176 ? -2.139 -27.984 -13.531 1 97.19 176 MET B CA 1
ATOM 3317 C C . MET B 1 176 ? -3.518 -27.906 -14.18 1 97.19 176 MET B C 1
ATOM 3319 O O . MET B 1 176 ? -4.434 -27.297 -13.641 1 97.19 176 MET B O 1
ATOM 3323 N N . ALA B 1 177 ? -3.734 -28.594 -15.297 1 97.12 177 ALA B N 1
ATOM 3324 C CA . ALA B 1 177 ? -4.984 -28.547 -16.047 1 97.12 177 ALA B CA 1
ATOM 3325 C C . ALA B 1 177 ? -6.164 -28.969 -15.18 1 97.12 177 ALA B C 1
ATOM 3327 O O . ALA B 1 177 ? -7.227 -28.344 -15.219 1 97.12 177 ALA B O 1
ATOM 3328 N N . PRO B 1 178 ? -6.047 -30.031 -14.375 1 96.69 178 PRO B N 1
ATOM 3329 C CA . PRO B 1 178 ? -7.176 -30.391 -13.516 1 96.69 178 PRO B CA 1
ATOM 3330 C C . PRO B 1 178 ? -7.551 -29.281 -12.539 1 96.69 178 PRO B C 1
ATOM 3332 O O . PRO B 1 178 ? -8.734 -29.062 -12.273 1 96.69 178 PRO B O 1
ATOM 3335 N N . ALA B 1 179 ? -6.59 -28.609 -11.984 1 96.44 179 ALA B N 1
ATOM 3336 C CA . ALA B 1 179 ? -6.844 -27.5 -11.07 1 96.44 179 ALA B CA 1
ATOM 3337 C C . ALA B 1 179 ? -7.512 -26.328 -11.789 1 96.44 179 ALA B C 1
ATOM 3339 O O . ALA B 1 179 ? -8.43 -25.703 -11.258 1 96.44 179 ALA B O 1
ATOM 3340 N N . ARG B 1 180 ? -7.066 -26.062 -12.961 1 97.62 180 ARG B N 1
ATOM 3341 C CA . ARG B 1 180 ? -7.641 -24.984 -13.766 1 97.62 180 ARG B CA 1
ATOM 3342 C C . ARG B 1 180 ? -9.125 -25.234 -14.023 1 97.62 180 ARG B C 1
ATOM 3344 O O . ARG B 1 180 ? -9.938 -24.312 -13.938 1 97.62 180 ARG B O 1
ATOM 3351 N N . GLU B 1 181 ? -9.461 -26.422 -14.359 1 96.75 181 GLU B N 1
ATOM 3352 C CA . GLU B 1 181 ? -10.844 -26.75 -14.664 1 96.75 181 GLU B CA 1
ATOM 3353 C C . GLU B 1 181 ? -11.75 -26.516 -13.461 1 96.75 181 GLU B C 1
ATOM 3355 O O . GLU B 1 181 ? -12.836 -25.953 -13.594 1 96.75 181 GLU B O 1
ATOM 3360 N N . GLU B 1 182 ? -11.289 -26.906 -12.352 1 95.75 182 GLU B N 1
ATOM 3361 C CA . GLU B 1 182 ? -12.055 -26.703 -11.125 1 95.75 182 GLU B CA 1
ATOM 3362 C C . GLU B 1 182 ? -12.18 -25.219 -10.789 1 95.75 182 GLU B C 1
ATOM 3364 O O . GLU B 1 182 ? -13.258 -24.75 -10.414 1 95.75 182 GLU B O 1
ATOM 3369 N N . LEU B 1 183 ? -11.117 -24.531 -10.891 1 97.31 183 LEU B N 1
ATOM 3370 C CA . LEU B 1 183 ? -11.109 -23.109 -10.57 1 97.31 183 LEU B CA 1
ATOM 3371 C C . LEU B 1 183 ? -11.922 -22.328 -11.586 1 97.31 183 LEU B C 1
ATOM 3373 O O . LEU B 1 183 ? -12.555 -21.328 -11.234 1 97.31 183 LEU B O 1
ATOM 3377 N N . ALA B 1 184 ? -11.93 -22.812 -12.82 1 97.81 184 ALA B N 1
ATOM 3378 C CA . ALA B 1 184 ? -12.648 -22.125 -13.891 1 97.81 184 ALA B CA 1
ATOM 3379 C C . ALA B 1 184 ? -14.141 -22.031 -13.562 1 97.81 184 ALA B C 1
ATOM 3381 O O . ALA B 1 184 ? -14.758 -20.984 -13.781 1 97.81 184 ALA B O 1
ATOM 3382 N N . LYS B 1 185 ? -14.688 -23.016 -13.102 1 96.44 185 LYS B N 1
ATOM 3383 C CA . LYS B 1 185 ? -16.094 -23.016 -12.734 1 96.44 185 LYS B CA 1
ATOM 3384 C C . LYS B 1 185 ? -16.391 -22 -11.641 1 96.44 185 LYS B C 1
ATOM 3386 O O . LYS B 1 185 ? -17.359 -21.234 -11.734 1 96.44 185 LYS B O 1
ATOM 3391 N N . ALA B 1 186 ? -15.578 -21.984 -10.648 1 96.88 186 ALA B N 1
ATOM 3392 C CA . ALA B 1 186 ? -15.758 -21.078 -9.523 1 96.88 186 ALA B CA 1
ATOM 3393 C C . ALA B 1 186 ? -15.602 -19.625 -9.969 1 96.88 186 ALA B C 1
ATOM 3395 O O . ALA B 1 186 ? -16.375 -18.75 -9.547 1 96.88 186 ALA B O 1
ATOM 3396 N N . ILE B 1 187 ? -14.625 -19.344 -10.789 1 98 187 ILE B N 1
ATOM 3397 C CA . ILE B 1 187 ? -14.375 -18 -11.273 1 98 187 ILE B CA 1
ATOM 3398 C C . ILE B 1 187 ? -15.555 -17.531 -12.117 1 98 187 ILE B C 1
ATOM 3400 O O . ILE B 1 187 ? -16.016 -16.391 -11.969 1 98 187 ILE B O 1
ATOM 3404 N N . THR B 1 188 ? -16.016 -18.422 -12.93 1 96.88 188 THR B N 1
ATOM 3405 C CA . THR B 1 188 ? -17.156 -18.094 -13.797 1 96.88 188 THR B CA 1
ATOM 3406 C C . THR B 1 188 ? -18.375 -17.734 -12.961 1 96.88 188 THR B C 1
ATOM 3408 O O . THR B 1 188 ? -19.141 -16.828 -13.32 1 96.88 188 THR B O 1
ATOM 3411 N N . ASP B 1 189 ? -18.562 -18.312 -11.836 1 96.69 189 ASP B N 1
ATOM 3412 C CA . ASP B 1 189 ? -19.734 -18.141 -11 1 96.69 189 ASP B CA 1
ATOM 3413 C C . ASP B 1 189 ? -19.578 -16.953 -10.062 1 96.69 189 ASP B C 1
ATOM 3415 O O . ASP B 1 189 ? -20.516 -16.578 -9.352 1 96.69 189 ASP B O 1
ATOM 3419 N N . THR B 1 190 ? -18.453 -16.359 -10.016 1 97.5 190 THR B N 1
ATOM 3420 C CA . THR B 1 190 ? -18.172 -15.25 -9.125 1 97.5 190 THR B CA 1
ATOM 3421 C C . THR B 1 190 ? -18.422 -13.914 -9.828 1 97.5 190 THR B C 1
ATOM 3423 O O . THR B 1 190 ? -18.109 -13.773 -11.016 1 97.5 190 THR B O 1
ATOM 3426 N N . THR B 1 191 ? -18.938 -12.992 -9.102 1 96.19 191 THR B N 1
ATOM 3427 C CA . THR B 1 191 ? -19.172 -11.656 -9.648 1 96.19 191 THR B CA 1
ATOM 3428 C C . THR B 1 191 ? -17.875 -10.852 -9.656 1 96.19 191 THR B C 1
ATOM 3430 O O . THR B 1 191 ? -17.203 -10.719 -8.633 1 96.19 191 THR B O 1
ATOM 3433 N N . PHE B 1 192 ? -17.531 -10.352 -10.812 1 96.12 192 PHE B N 1
ATOM 3434 C CA . PHE B 1 192 ? -16.453 -9.383 -10.992 1 96.12 192 PHE B CA 1
ATOM 3435 C C . PHE B 1 192 ? -17.016 -8.023 -11.383 1 96.12 192 PHE B C 1
ATOM 3437 O O . PHE B 1 192 ? -17.938 -7.934 -12.211 1 96.12 192 PHE B O 1
ATOM 3444 N N . SER B 1 193 ? -16.5 -7 -10.781 1 91.25 193 SER B N 1
ATOM 3445 C CA . SER B 1 193 ? -16.938 -5.637 -11.086 1 91.25 193 SER B CA 1
ATOM 3446 C C . SER B 1 193 ? -15.914 -4.922 -11.977 1 91.25 193 SER B C 1
ATOM 3448 O O . SER B 1 193 ? -14.781 -5.383 -12.117 1 91.25 193 SER B O 1
ATOM 3450 N N . ALA B 1 194 ? -16.391 -3.822 -12.523 1 87.94 194 ALA B N 1
ATOM 3451 C CA . ALA B 1 194 ? -15.438 -2.967 -13.227 1 87.94 194 ALA B CA 1
ATOM 3452 C C . ALA B 1 194 ? -14.359 -2.451 -12.281 1 87.94 194 ALA B C 1
ATOM 3454 O O . ALA B 1 194 ? -14.672 -1.893 -11.227 1 87.94 194 ALA B O 1
ATOM 3455 N N . PRO B 1 195 ? -13.094 -2.66 -12.68 1 90.12 195 PRO B N 1
ATOM 3456 C CA . PRO B 1 195 ? -12.023 -2.219 -11.781 1 90.12 195 PRO B CA 1
ATOM 3457 C C . PRO B 1 195 ? -11.859 -0.7 -11.758 1 90.12 195 PRO B C 1
ATOM 3459 O O . PRO B 1 195 ? -12.211 -0.026 -12.734 1 90.12 195 PRO B O 1
ATOM 3462 N N . ILE B 1 196 ? -11.289 -0.156 -10.711 1 79.81 196 ILE B N 1
ATOM 3463 C CA . ILE B 1 196 ? -11.094 1.284 -10.578 1 79.81 196 ILE B CA 1
ATOM 3464 C C . ILE B 1 196 ? -9.797 1.694 -11.289 1 79.81 196 ILE B C 1
ATOM 3466 O O . ILE B 1 196 ? -9.562 2.883 -11.516 1 79.81 196 ILE B O 1
ATOM 3470 N N . CYS B 1 197 ? -8.992 0.729 -11.602 1 84.12 197 CYS B N 1
ATOM 3471 C CA . CYS B 1 197 ? -7.766 0.914 -12.375 1 84.12 197 CYS B CA 1
ATOM 3472 C C . CYS B 1 197 ? -7.367 -0.376 -13.078 1 84.12 197 CYS B C 1
ATOM 3474 O O . CYS B 1 197 ? -7.875 -1.45 -12.75 1 84.12 197 CYS B O 1
ATOM 3476 N N . PRO B 1 198 ? -6.469 -0.313 -14.016 1 92.12 198 PRO B N 1
ATOM 3477 C CA . PRO B 1 198 ? -6.105 -1.519 -14.758 1 92.12 198 PRO B CA 1
ATOM 3478 C C . PRO B 1 198 ? -5.309 -2.516 -13.922 1 92.12 198 PRO B C 1
ATOM 3480 O O . PRO B 1 198 ? -4.523 -2.113 -13.055 1 92.12 198 PRO B O 1
ATOM 3483 N N . VAL B 1 199 ? -5.559 -3.754 -14.266 1 95.5 199 VAL B N 1
ATOM 3484 C CA . VAL B 1 199 ? -4.742 -4.836 -13.727 1 95.5 199 VAL B CA 1
ATOM 3485 C C . VAL B 1 199 ? -3.875 -5.43 -14.836 1 95.5 199 VAL B C 1
ATOM 3487 O O . VAL B 1 199 ? -4.348 -5.648 -15.953 1 95.5 199 VAL B O 1
ATOM 3490 N N . TYR B 1 200 ? -2.598 -5.562 -14.562 1 95.75 200 TYR B N 1
ATOM 3491 C CA . TYR B 1 200 ? -1.7 -6.258 -15.484 1 95.75 200 TYR B CA 1
ATOM 3492 C C . TYR B 1 200 ? -1.614 -7.742 -15.141 1 95.75 200 TYR B C 1
ATOM 3494 O O . TYR B 1 200 ? -1.197 -8.109 -14.039 1 95.75 200 TYR B O 1
ATOM 3502 N N . GLN B 1 201 ? -1.979 -8.531 -16.078 1 97.62 201 GLN B N 1
ATOM 3503 C CA . GLN B 1 201 ? -2.207 -9.922 -15.727 1 97.62 201 GLN B CA 1
ATOM 3504 C C . GLN B 1 201 ? -1.038 -10.805 -16.156 1 97.62 201 GLN B C 1
ATOM 3506 O O . GLN B 1 201 ? -0.398 -10.531 -17.172 1 97.62 201 GLN B O 1
ATOM 3511 N N . ASN B 1 202 ? -0.827 -11.836 -15.461 1 97.56 202 ASN B N 1
ATOM 3512 C CA . ASN B 1 202 ? 0.339 -12.711 -15.578 1 97.56 202 ASN B CA 1
ATOM 3513 C C . ASN B 1 202 ? 0.417 -13.359 -16.953 1 97.56 202 ASN B C 1
ATOM 3515 O O . ASN B 1 202 ? 1.501 -13.477 -17.531 1 97.56 202 ASN B O 1
ATOM 3519 N N . CYS B 1 203 ? -0.715 -13.734 -17.531 1 97.69 203 CYS B N 1
ATOM 3520 C CA . CYS B 1 203 ? -0.742 -14.664 -18.656 1 97.69 203 CYS B CA 1
ATOM 3521 C C . CYS B 1 203 ? -0.375 -13.945 -19.953 1 97.69 203 CYS B C 1
ATOM 3523 O O . CYS B 1 203 ? 0.06 -14.586 -20.922 1 97.69 203 CYS B O 1
ATOM 3525 N N . ASN B 1 204 ? -0.535 -12.586 -19.938 1 97.62 204 ASN B N 1
ATOM 3526 C CA . ASN B 1 204 ? -0.299 -11.906 -21.219 1 97.62 204 ASN B CA 1
ATOM 3527 C C . ASN B 1 204 ? 0.471 -10.609 -21.016 1 97.62 204 ASN B C 1
ATOM 3529 O O . ASN B 1 204 ? 0.822 -9.938 -21.984 1 97.62 204 ASN B O 1
ATOM 3533 N N . ALA B 1 205 ? 0.72 -10.234 -19.797 1 97 205 ALA B N 1
ATOM 3534 C CA . ALA B 1 205 ? 1.498 -9.055 -19.438 1 97 205 ALA B CA 1
ATOM 3535 C C . ALA B 1 205 ? 0.85 -7.785 -19.984 1 97 205 ALA B C 1
ATOM 3537 O O . ALA B 1 205 ? 1.545 -6.832 -20.359 1 97 205 ALA B O 1
ATOM 3538 N N . LYS B 1 206 ? -0.467 -7.82 -20.062 1 96 206 LYS B N 1
ATOM 3539 C CA . LYS B 1 206 ? -1.196 -6.672 -20.594 1 96 206 LYS B CA 1
ATOM 3540 C C . LYS B 1 206 ? -2.17 -6.117 -19.562 1 96 206 LYS B C 1
ATOM 3542 O O . LYS B 1 206 ? -2.635 -6.844 -18.688 1 96 206 LYS B O 1
ATOM 3547 N N . ALA B 1 207 ? -2.453 -4.848 -19.734 1 94.94 207 ALA B N 1
ATOM 3548 C CA . ALA B 1 207 ? -3.455 -4.203 -18.891 1 94.94 207 ALA B CA 1
ATOM 3549 C C . ALA B 1 207 ? -4.867 -4.625 -19.297 1 94.94 207 ALA B C 1
ATOM 3551 O O . ALA B 1 207 ? -5.164 -4.754 -20.484 1 94.94 207 ALA B O 1
ATOM 3552 N N . SER B 1 208 ? -5.637 -4.887 -18.328 1 95 208 SER B N 1
ATOM 3553 C CA . SER B 1 208 ? -7.047 -5.172 -18.562 1 95 208 SER B CA 1
ATOM 3554 C C . SER B 1 208 ? -7.941 -4.352 -17.641 1 95 208 SER B C 1
ATOM 3556 O O . SER B 1 208 ? -7.621 -4.16 -16.469 1 95 208 SER B O 1
ATOM 3558 N N . SER B 1 209 ? -9.094 -3.885 -18.188 1 92.31 209 SER B N 1
ATOM 3559 C CA . SER B 1 209 ? -10.062 -3.127 -17.406 1 92.31 209 SER B CA 1
ATOM 3560 C C . SER B 1 209 ? -11.477 -3.65 -17.625 1 92.31 209 SER B C 1
ATOM 3562 O O . SER B 1 209 ? -12.453 -3.02 -17.203 1 92.31 209 SER B O 1
ATOM 3564 N N . VAL B 1 210 ? -11.562 -4.758 -18.312 1 93.25 210 VAL B N 1
ATOM 3565 C CA . VAL B 1 210 ? -12.852 -5.383 -18.594 1 93.25 210 VAL B CA 1
ATOM 3566 C C . VAL B 1 210 ? -12.992 -6.66 -17.766 1 93.25 210 VAL B C 1
ATOM 3568 O O . VAL B 1 210 ? -12.172 -7.574 -17.875 1 93.25 210 VAL B O 1
ATOM 3571 N N . ALA B 1 211 ? -14.07 -6.703 -17.031 1 94.56 211 ALA B N 1
ATOM 3572 C CA . ALA B 1 211 ? -14.273 -7.789 -16.078 1 94.56 211 ALA B CA 1
ATOM 3573 C C . ALA B 1 211 ? -14.25 -9.148 -16.781 1 94.56 211 ALA B C 1
ATOM 3575 O O . ALA B 1 211 ? -13.633 -10.094 -16.281 1 94.56 211 ALA B O 1
ATOM 3576 N N . ALA B 1 212 ? -14.859 -9.25 -17.938 1 95.56 212 ALA B N 1
ATOM 3577 C CA . ALA B 1 212 ? -14.922 -10.516 -18.641 1 95.56 212 ALA B CA 1
ATOM 3578 C C . ALA B 1 212 ? -13.531 -10.969 -19.094 1 95.56 212 ALA B C 1
ATOM 3580 O O . ALA B 1 212 ? -13.203 -12.156 -19.016 1 95.56 212 ALA B O 1
ATOM 3581 N N . THR B 1 213 ? -12.766 -10.055 -19.562 1 96.88 213 THR B N 1
ATOM 3582 C CA . THR B 1 213 ? -11.391 -10.352 -19.969 1 96.88 213 THR B CA 1
ATOM 3583 C C . THR B 1 213 ? -10.547 -10.766 -18.75 1 96.88 213 THR B C 1
ATOM 3585 O O . THR B 1 213 ? -9.781 -11.727 -18.828 1 96.88 213 THR B O 1
ATOM 3588 N N . ILE B 1 214 ? -10.727 -9.992 -17.719 1 97.5 214 ILE B N 1
ATOM 3589 C CA . ILE B 1 214 ? -9.992 -10.258 -16.484 1 97.5 214 ILE B CA 1
ATOM 3590 C C . ILE B 1 214 ? -10.297 -11.672 -16 1 97.5 214 ILE B C 1
ATOM 3592 O O . ILE B 1 214 ? -9.391 -12.414 -15.617 1 97.5 214 ILE B O 1
ATOM 3596 N N . LYS B 1 215 ? -11.508 -12.109 -16.125 1 96.88 215 LYS B N 1
ATOM 3597 C CA . LYS B 1 215 ? -11.945 -13.438 -15.711 1 96.88 215 LYS B CA 1
ATOM 3598 C C . LYS B 1 215 ? -11.273 -14.523 -16.547 1 96.88 215 LYS B C 1
ATOM 3600 O O . LYS B 1 215 ? -10.742 -15.492 -16 1 96.88 215 LYS B O 1
ATOM 3605 N N . GLN B 1 216 ? -11.359 -14.336 -17.75 1 97.12 216 GLN B N 1
ATOM 3606 C CA . GLN B 1 216 ? -10.797 -15.336 -18.656 1 97.12 216 GLN B CA 1
ATOM 3607 C C . GLN B 1 216 ? -9.289 -15.477 -18.453 1 97.12 216 GLN B C 1
ATOM 3609 O O . GLN B 1 216 ? -8.766 -16.594 -18.453 1 97.12 216 GLN B O 1
ATOM 3614 N N . ASN B 1 217 ? -8.641 -14.375 -18.359 1 98 217 ASN B N 1
ATOM 3615 C CA . ASN B 1 217 ? -7.203 -14.398 -18.109 1 98 217 ASN B CA 1
ATOM 3616 C C . ASN B 1 217 ? -6.867 -15.078 -16.797 1 98 217 ASN B C 1
ATOM 3618 O O . ASN B 1 217 ? -5.879 -15.812 -16.703 1 98 217 ASN B O 1
ATOM 3622 N N . LEU B 1 218 ? -7.668 -14.75 -15.797 1 98.19 218 LEU B N 1
ATOM 3623 C CA . LEU B 1 218 ? -7.438 -15.344 -14.484 1 98.19 218 LEU B CA 1
ATOM 3624 C C . LEU B 1 218 ? -7.594 -16.859 -14.531 1 98.19 218 LEU B C 1
ATOM 3626 O O . LEU B 1 218 ? -6.855 -17.578 -13.852 1 98.19 218 LEU B O 1
ATOM 3630 N N . ILE B 1 219 ? -8.5 -17.359 -15.344 1 97.12 219 ILE B N 1
ATOM 3631 C CA . ILE B 1 219 ? -8.734 -18.797 -15.516 1 97.12 219 ILE B CA 1
ATOM 3632 C C . ILE B 1 219 ? -7.512 -19.438 -16.156 1 97.12 219 ILE B C 1
ATOM 3634 O O . ILE B 1 219 ? -7.082 -20.516 -15.75 1 97.12 219 ILE B O 1
ATOM 3638 N N . THR B 1 220 ? -6.918 -18.766 -17.094 1 96.94 220 THR B N 1
ATOM 3639 C CA . THR B 1 220 ? -5.801 -19.328 -17.844 1 96.94 220 THR B CA 1
ATOM 3640 C C . THR B 1 220 ? -4.52 -19.281 -17.016 1 96.94 220 THR B C 1
ATOM 3642 O O . THR B 1 220 ? -3.574 -20.031 -17.297 1 96.94 220 THR B O 1
ATOM 3645 N N . GLN B 1 221 ? -4.492 -18.547 -16.016 1 96.81 221 GLN B N 1
ATOM 3646 C CA . GLN B 1 221 ? -3.279 -18.203 -15.273 1 96.81 221 GLN B CA 1
ATOM 3647 C C . GLN B 1 221 ? -2.572 -19.453 -14.766 1 96.81 221 GLN B C 1
ATOM 3649 O O . GLN B 1 221 ? -1.346 -19.562 -14.828 1 96.81 221 GLN B O 1
ATOM 3654 N N . LEU B 1 222 ? -3.283 -20.469 -14.281 1 95.19 222 LEU B N 1
ATOM 3655 C CA . LEU B 1 222 ? -2.713 -21.609 -13.57 1 95.19 222 LEU B CA 1
ATOM 3656 C C . LEU B 1 222 ? -1.903 -22.5 -14.516 1 95.19 222 LEU B C 1
ATOM 3658 O O . LEU B 1 222 ? -1.045 -23.266 -14.07 1 95.19 222 LEU B O 1
ATOM 3662 N N . THR B 1 223 ? -2.221 -22.422 -15.766 1 97.44 223 THR B N 1
ATOM 3663 C CA . THR B 1 223 ? -1.536 -23.297 -16.719 1 97.44 223 THR B CA 1
ATOM 3664 C C . THR B 1 223 ? -0.66 -22.469 -17.656 1 97.44 223 THR B C 1
ATOM 3666 O O . THR B 1 223 ? -0.141 -23 -18.641 1 97.44 223 THR B O 1
ATOM 3669 N N . ALA B 1 224 ? -0.578 -21.234 -17.422 1 97.62 224 ALA B N 1
ATOM 3670 C CA . ALA B 1 224 ? 0.233 -20.312 -18.234 1 97.62 224 ALA B CA 1
ATOM 3671 C C . ALA B 1 224 ? 1.408 -19.766 -17.422 1 97.62 224 ALA B C 1
ATOM 3673 O O . ALA B 1 224 ? 1.343 -19.688 -16.203 1 97.62 224 ALA B O 1
ATOM 3674 N N . PRO B 1 225 ? 2.441 -19.406 -18.109 1 98.06 225 PRO B N 1
ATOM 3675 C CA . PRO B 1 225 ? 3.566 -18.812 -17.391 1 98.06 225 PRO B CA 1
ATOM 3676 C C . PRO B 1 225 ? 3.23 -17.453 -16.797 1 98.06 225 PRO B C 1
ATOM 3678 O O . PRO B 1 225 ? 2.383 -16.719 -17.328 1 98.06 225 PRO B O 1
ATOM 3681 N N . VAL B 1 226 ? 3.867 -17.141 -15.664 1 97.69 226 VAL B N 1
ATOM 3682 C CA . VAL B 1 226 ? 3.848 -15.781 -15.125 1 97.69 226 VAL B CA 1
ATOM 3683 C C . VAL B 1 226 ? 4.871 -14.914 -15.867 1 97.69 226 VAL B C 1
ATOM 3685 O O . VAL B 1 226 ? 6.078 -15.078 -15.68 1 97.69 226 VAL B O 1
ATOM 3688 N N . LEU B 1 227 ? 4.383 -14.031 -16.641 1 97.75 227 LEU B N 1
ATOM 3689 C CA . LEU B 1 227 ? 5.238 -13.156 -17.438 1 97.75 227 LEU B CA 1
ATOM 3690 C C . LEU B 1 227 ? 5.578 -11.883 -16.672 1 97.75 227 LEU B C 1
ATOM 3692 O O . LEU B 1 227 ? 5.367 -10.781 -17.172 1 97.75 227 LEU B O 1
ATOM 3696 N N . TRP B 1 228 ? 6.199 -12 -15.547 1 95.38 228 TRP B N 1
ATOM 3697 C CA . TRP B 1 228 ? 6.422 -10.898 -14.617 1 95.38 228 TRP B CA 1
ATOM 3698 C C . TRP B 1 228 ? 7.352 -9.859 -15.227 1 95.38 228 TRP B C 1
ATOM 3700 O O . TRP B 1 228 ? 7.109 -8.656 -15.102 1 95.38 228 TRP B O 1
ATOM 3710 N N . THR B 1 229 ? 8.43 -10.305 -15.891 1 93.06 229 THR B N 1
ATOM 3711 C CA . THR B 1 229 ? 9.359 -9.375 -16.531 1 93.06 229 THR B CA 1
ATOM 3712 C C . THR B 1 229 ? 8.625 -8.492 -17.547 1 93.06 229 THR B C 1
ATOM 3714 O O . THR B 1 229 ? 8.734 -7.262 -17.484 1 93.06 229 THR B O 1
ATOM 3717 N N . GLN B 1 230 ? 7.914 -9.117 -18.422 1 94.75 230 GLN B N 1
ATOM 3718 C CA . GLN B 1 230 ? 7.195 -8.406 -19.469 1 94.75 230 GLN B CA 1
ATOM 3719 C C . GLN B 1 230 ? 6.113 -7.504 -18.875 1 94.75 230 GLN B C 1
ATOM 3721 O O . GLN B 1 230 ? 5.887 -6.398 -19.375 1 94.75 230 GLN B O 1
ATOM 3726 N N . LEU B 1 231 ? 5.52 -8.031 -17.859 1 94.94 231 LEU B N 1
ATOM 3727 C CA . LEU B 1 231 ? 4.441 -7.312 -17.188 1 94.94 231 LEU B CA 1
ATOM 3728 C C . LEU B 1 231 ? 4.957 -6.02 -16.562 1 94.94 231 LEU B C 1
ATOM 3730 O O . LEU B 1 231 ? 4.359 -4.957 -16.734 1 94.94 231 LEU B O 1
ATOM 3734 N N . VAL B 1 232 ? 6 -6.062 -15.875 1 91.19 232 VAL B N 1
ATOM 3735 C CA . VAL B 1 232 ? 6.602 -4.895 -15.242 1 91.19 232 VAL B CA 1
ATOM 3736 C C . VAL B 1 232 ? 7.082 -3.916 -16.312 1 91.19 232 VAL B C 1
ATOM 3738 O O . VAL B 1 232 ? 6.895 -2.705 -16.188 1 91.19 232 VAL B O 1
ATOM 3741 N N . GLN B 1 233 ? 7.645 -4.453 -17.328 1 91.06 233 GLN B N 1
ATOM 3742 C CA . GLN B 1 233 ? 8.078 -3.609 -18.438 1 91.06 233 GLN B CA 1
ATOM 3743 C C . GLN B 1 233 ? 6.902 -2.85 -19.047 1 91.06 233 GLN B C 1
ATOM 3745 O O . GLN B 1 233 ? 7.023 -1.669 -19.375 1 91.06 233 GLN B O 1
ATOM 3750 N N . GLN B 1 234 ? 5.809 -3.57 -19.188 1 92.19 234 GLN B N 1
ATOM 3751 C CA . GLN B 1 234 ? 4.617 -2.928 -19.734 1 92.19 234 GLN B CA 1
ATOM 3752 C C . GLN B 1 234 ? 4.098 -1.842 -18.797 1 92.19 234 GLN B C 1
ATOM 3754 O O . GLN B 1 234 ? 3.666 -0.779 -19.25 1 92.19 234 GLN B O 1
ATOM 3759 N N . MET B 1 235 ? 4.129 -2.078 -17.484 1 88.5 235 MET B N 1
ATOM 3760 C CA . MET B 1 235 ? 3.709 -1.077 -16.516 1 88.5 235 MET B CA 1
ATOM 3761 C C . MET B 1 235 ? 4.566 0.179 -16.625 1 88.5 235 MET B C 1
ATOM 3763 O O . MET B 1 235 ? 4.047 1.296 -16.594 1 88.5 235 MET B O 1
ATOM 3767 N N . VAL B 1 236 ? 5.789 -0.023 -16.734 1 84.12 236 VAL B N 1
ATOM 3768 C CA . VAL B 1 236 ? 6.723 1.093 -16.859 1 84.12 236 VAL B CA 1
ATOM 3769 C C . VAL B 1 236 ? 6.445 1.854 -18.156 1 84.12 236 VAL B C 1
ATOM 3771 O O . VAL B 1 236 ? 6.398 3.088 -18.156 1 84.12 236 VAL B O 1
ATOM 3774 N N . ALA B 1 237 ? 6.281 1.096 -19.188 1 87.25 237 ALA B N 1
ATOM 3775 C CA . ALA B 1 237 ? 5.98 1.707 -20.484 1 87.25 237 ALA B CA 1
ATOM 3776 C C . ALA B 1 237 ? 4.699 2.535 -20.422 1 87.25 237 ALA B C 1
ATOM 3778 O O . ALA B 1 237 ? 4.582 3.562 -21.094 1 87.25 237 ALA B O 1
ATOM 3779 N N . ASP B 1 238 ? 3.822 2.07 -19.531 1 86.12 238 ASP B N 1
ATOM 3780 C CA . ASP B 1 238 ? 2.539 2.752 -19.391 1 86.12 238 ASP B CA 1
ATOM 3781 C C . ASP B 1 238 ? 2.641 3.908 -18.406 1 86.12 238 ASP B C 1
ATOM 3783 O O . ASP B 1 238 ? 1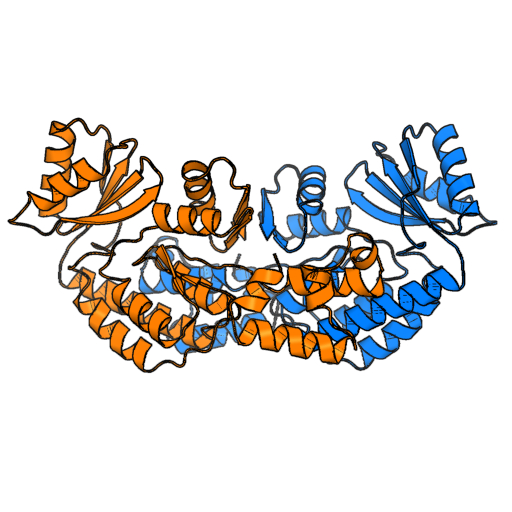.641 4.562 -18.094 1 86.12 238 ASP B O 1
ATOM 3787 N N . GLY B 1 239 ? 3.83 4.059 -17.797 1 80.94 239 GLY B N 1
ATOM 3788 C CA . GLY B 1 239 ? 4.055 5.273 -17.031 1 80.94 239 GLY B CA 1
ATOM 3789 C C . GLY B 1 239 ? 4.32 5.012 -15.562 1 80.94 239 GLY B C 1
ATOM 3790 O O . GLY B 1 239 ? 4.488 5.949 -14.781 1 80.94 239 GLY B O 1
ATOM 3791 N N . ALA B 1 240 ? 4.312 3.74 -15.172 1 77.62 240 ALA B N 1
ATOM 3792 C CA . ALA B 1 240 ? 4.598 3.443 -13.773 1 77.62 240 ALA B CA 1
ATOM 3793 C C . ALA B 1 240 ? 6.023 3.846 -13.406 1 77.62 240 ALA B C 1
ATOM 3795 O O . ALA B 1 240 ? 6.973 3.508 -14.117 1 77.62 240 ALA B O 1
ATOM 3796 N N . GLN B 1 241 ? 6.109 4.539 -12.328 1 71.88 241 GLN B N 1
ATOM 3797 C CA . GLN B 1 241 ? 7.426 4.941 -11.844 1 71.88 241 GLN B CA 1
ATOM 3798 C C . GLN B 1 241 ? 7.691 4.387 -10.445 1 71.88 241 GLN B C 1
ATOM 3800 O O . GLN B 1 241 ? 8.844 4.117 -10.086 1 71.88 241 GLN B O 1
ATOM 3805 N N . GLU B 1 242 ? 6.637 4.195 -9.766 1 69.44 242 GLU B N 1
ATOM 3806 C CA . GLU B 1 242 ? 6.746 3.729 -8.391 1 69.44 242 GLU B CA 1
ATOM 3807 C C . GLU B 1 242 ? 5.914 2.469 -8.164 1 69.44 242 GLU B C 1
ATOM 3809 O O . GLU B 1 242 ? 4.758 2.4 -8.586 1 69.44 242 GLU B O 1
ATOM 3814 N N . PHE B 1 243 ? 6.625 1.496 -7.621 1 73.62 243 PHE B N 1
ATOM 3815 C CA . PHE B 1 243 ? 5.973 0.223 -7.336 1 73.62 243 PHE B CA 1
ATOM 3816 C C . PHE B 1 243 ? 5.898 -0.02 -5.832 1 73.62 243 PHE B C 1
ATOM 3818 O O . PHE B 1 243 ? 6.883 0.178 -5.117 1 73.62 243 PHE B O 1
ATOM 3825 N N . ILE B 1 244 ? 4.66 -0.469 -5.43 1 69.69 244 ILE B N 1
ATOM 3826 C CA . ILE B 1 244 ? 4.473 -0.819 -4.027 1 69.69 244 ILE B CA 1
ATOM 3827 C C . ILE B 1 244 ? 4.094 -2.293 -3.91 1 69.69 244 ILE B C 1
ATOM 3829 O O . ILE B 1 244 ? 3.098 -2.732 -4.488 1 69.69 244 ILE B O 1
ATOM 3833 N N . GLU B 1 245 ? 4.98 -3.004 -3.236 1 74.56 245 GLU B N 1
ATOM 3834 C CA . GLU B 1 245 ? 4.691 -4.418 -3.006 1 74.56 245 GLU B CA 1
ATOM 3835 C C . GLU B 1 245 ? 3.852 -4.609 -1.746 1 74.56 245 GLU B C 1
ATOM 3837 O O . GLU B 1 245 ? 4.164 -4.051 -0.694 1 74.56 245 GLU B O 1
ATOM 3842 N N . CYS B 1 246 ? 2.758 -5.285 -1.907 1 71 246 CYS B N 1
ATOM 3843 C CA . CYS B 1 246 ? 1.884 -5.629 -0.792 1 71 246 CYS B CA 1
ATOM 3844 C C . CYS B 1 246 ? 1.904 -7.133 -0.527 1 71 246 CYS B C 1
ATOM 3846 O O . CYS B 1 246 ? 1.819 -7.93 -1.46 1 71 246 CYS B O 1
ATOM 3848 N N . GLY B 1 247 ? 2.16 -7.523 0.75 1 63.66 247 GLY B N 1
ATOM 3849 C CA . GLY B 1 247 ? 2.242 -8.93 1.1 1 63.66 247 GLY B CA 1
ATOM 3850 C C . GLY B 1 247 ? 3.49 -9.281 1.888 1 63.66 247 GLY B C 1
ATOM 3851 O O . GLY B 1 247 ? 4.273 -8.398 2.246 1 63.66 247 GLY B O 1
ATOM 3852 N N . PRO B 1 248 ? 3.58 -10.562 2.068 1 62 248 PRO B N 1
ATOM 3853 C CA . PRO B 1 248 ? 4.746 -10.992 2.85 1 62 248 PRO B CA 1
ATOM 3854 C C . PRO B 1 248 ? 6.031 -11.008 2.027 1 62 248 PRO B C 1
ATOM 3856 O O . PRO B 1 248 ? 6.008 -11.359 0.846 1 62 248 PRO B O 1
ATOM 3859 N N . GLY B 1 249 ? 7.168 -10.492 2.65 1 63.38 249 GLY B N 1
ATOM 3860 C CA . GLY B 1 249 ? 8.469 -10.531 1.999 1 63.38 249 GLY B CA 1
ATOM 3861 C C . GLY B 1 249 ? 8.711 -9.352 1.083 1 63.38 249 GLY B C 1
ATOM 3862 O O . GLY B 1 249 ? 7.949 -8.383 1.087 1 63.38 249 GLY B O 1
ATOM 3863 N N . ASN B 1 250 ? 9.844 -9.367 0.424 1 67.25 250 ASN B N 1
ATOM 3864 C CA . ASN B 1 250 ? 10.219 -8.289 -0.491 1 67.25 250 ASN B CA 1
ATOM 3865 C C . ASN B 1 250 ? 10.812 -8.836 -1.784 1 67.25 250 ASN B C 1
ATOM 3867 O O . ASN B 1 250 ? 11.648 -8.188 -2.41 1 67.25 250 ASN B O 1
ATOM 3871 N N . VAL B 1 251 ? 10.344 -9.906 -2.148 1 71.75 251 VAL B N 1
ATOM 3872 C CA . VAL B 1 251 ? 10.906 -10.602 -3.303 1 71.75 251 VAL B CA 1
ATOM 3873 C C . VAL B 1 251 ? 10.609 -9.812 -4.574 1 71.75 251 VAL B C 1
ATOM 3875 O O . VAL B 1 251 ? 11.477 -9.68 -5.445 1 71.75 251 VAL B O 1
ATOM 3878 N N . LEU B 1 252 ? 9.445 -9.266 -4.707 1 77.06 252 LEU B N 1
ATOM 3879 C CA . LEU B 1 252 ? 9.031 -8.602 -5.938 1 77.06 252 LEU B CA 1
ATOM 3880 C C . LEU B 1 252 ? 9.797 -7.297 -6.137 1 77.06 252 LEU B C 1
ATOM 3882 O O . LEU B 1 252 ? 10.039 -6.879 -7.273 1 77.06 252 LEU B O 1
ATOM 3886 N N . GLN B 1 253 ? 10.172 -6.664 -5.016 1 72.62 253 GLN B N 1
ATOM 3887 C CA . GLN B 1 253 ? 10.992 -5.469 -5.133 1 72.62 253 GLN B CA 1
ATOM 3888 C C . GLN B 1 253 ? 12.312 -5.773 -5.848 1 72.62 253 GLN B C 1
ATOM 3890 O O . GLN B 1 253 ? 12.711 -5.047 -6.754 1 72.62 253 GLN B O 1
ATOM 3895 N N . GLY B 1 254 ? 12.953 -6.852 -5.414 1 72.44 254 GLY B N 1
ATOM 3896 C CA . GLY B 1 254 ? 14.195 -7.27 -6.047 1 72.44 254 GLY B CA 1
ATOM 3897 C C . GLY B 1 254 ? 14.031 -7.578 -7.523 1 72.44 254 GLY B C 1
ATOM 3898 O O . GLY B 1 254 ? 14.875 -7.191 -8.344 1 72.44 254 GLY B O 1
ATOM 3899 N N . LEU B 1 255 ? 12.961 -8.188 -7.852 1 78.62 255 LEU B N 1
ATOM 3900 C CA . LEU B 1 255 ? 12.703 -8.547 -9.242 1 78.62 255 LEU B CA 1
ATOM 3901 C C . LEU B 1 255 ? 12.477 -7.301 -10.086 1 78.62 255 LEU B C 1
ATOM 3903 O O . LEU B 1 255 ? 13.016 -7.184 -11.188 1 78.62 255 LEU B O 1
ATOM 3907 N N . ILE B 1 256 ? 11.695 -6.383 -9.602 1 76.38 256 ILE B N 1
ATOM 3908 C CA . ILE B 1 256 ? 11.336 -5.172 -10.336 1 76.38 256 ILE B CA 1
ATOM 3909 C C . ILE B 1 256 ? 12.594 -4.352 -10.609 1 76.38 256 ILE B C 1
ATOM 3911 O O . ILE B 1 256 ? 12.781 -3.844 -11.719 1 76.38 256 ILE B O 1
ATOM 3915 N N . THR B 1 257 ? 13.453 -4.262 -9.594 1 76.81 257 THR B N 1
ATOM 3916 C CA . THR B 1 257 ? 14.68 -3.49 -9.742 1 76.81 257 THR B CA 1
ATOM 3917 C C . THR B 1 257 ? 15.586 -4.109 -10.805 1 76.81 257 THR B C 1
ATOM 3919 O O . THR B 1 257 ? 16.281 -3.396 -11.531 1 76.81 257 THR B O 1
ATOM 3922 N N . LYS B 1 258 ? 15.586 -5.375 -10.875 1 77.88 258 LYS B N 1
ATOM 3923 C CA . LYS B 1 258 ? 16.375 -6.074 -11.883 1 77.88 258 LYS B CA 1
ATOM 3924 C C . LYS B 1 258 ? 15.789 -5.871 -13.281 1 77.88 258 LYS B C 1
ATOM 3926 O O . LYS B 1 258 ? 16.531 -5.852 -14.266 1 77.88 258 LYS B O 1
ATOM 3931 N N . ILE B 1 259 ? 14.539 -5.688 -13.344 1 79.19 259 ILE B N 1
ATOM 3932 C CA . ILE B 1 259 ? 13.844 -5.492 -14.617 1 79.19 259 ILE B CA 1
ATOM 3933 C C . ILE B 1 259 ? 14.016 -4.047 -15.078 1 79.19 259 ILE B C 1
ATOM 3935 O O . ILE B 1 259 ? 14.25 -3.789 -16.266 1 79.19 259 ILE B O 1
ATOM 3939 N N . ASP B 1 260 ? 13.828 -3.158 -14.148 1 73.31 260 ASP B N 1
ATOM 3940 C CA . ASP B 1 260 ? 13.977 -1.729 -14.406 1 73.31 260 ASP B CA 1
ATOM 3941 C C . ASP B 1 260 ? 14.711 -1.036 -13.266 1 73.31 260 ASP B C 1
ATOM 3943 O O . ASP B 1 260 ? 14.117 -0.733 -12.227 1 73.31 260 ASP B O 1
ATOM 3947 N N . ALA B 1 261 ? 15.898 -0.705 -13.531 1 70.56 261 ALA B N 1
ATOM 3948 C CA . ALA B 1 261 ? 16.766 -0.147 -12.5 1 70.56 261 ALA B CA 1
ATOM 3949 C C . ALA B 1 261 ? 16.281 1.234 -12.062 1 70.56 261 ALA B C 1
ATOM 3951 O O . ALA B 1 261 ? 16.641 1.709 -10.984 1 70.56 261 ALA B O 1
ATOM 3952 N N . SER B 1 262 ? 15.508 1.809 -12.914 1 66.62 262 SER B N 1
ATOM 3953 C CA . SER B 1 262 ? 15.055 3.156 -12.594 1 66.62 262 SER B CA 1
ATOM 3954 C C . SER B 1 262 ? 13.781 3.125 -11.758 1 66.62 262 SER B C 1
ATOM 3956 O O . SER B 1 262 ? 13.367 4.148 -11.203 1 66.62 262 SER B O 1
ATOM 39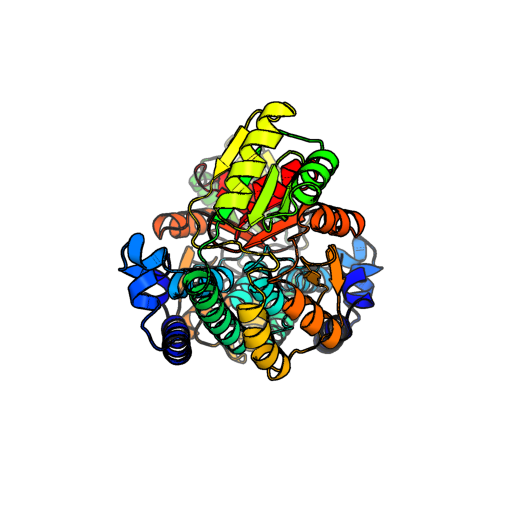58 N N . ALA B 1 263 ? 13.25 1.896 -11.656 1 60.19 263 ALA B N 1
ATOM 3959 C CA . ALA B 1 263 ? 12 1.77 -10.914 1 60.19 263 ALA B CA 1
ATOM 3960 C C . ALA B 1 263 ? 12.234 1.965 -9.414 1 60.19 263 ALA B C 1
ATOM 3962 O O . ALA B 1 263 ? 13.219 1.473 -8.867 1 60.19 263 ALA B O 1
ATOM 3963 N N . ILE B 1 264 ? 11.484 2.734 -8.828 1 58.09 264 ILE B N 1
ATOM 3964 C CA . ILE B 1 264 ? 11.5 2.896 -7.383 1 58.09 264 ILE B CA 1
ATOM 3965 C C . ILE B 1 264 ? 10.547 1.893 -6.738 1 58.09 264 ILE B C 1
ATOM 3967 O O . ILE B 1 264 ? 9.383 1.781 -7.141 1 58.09 264 ILE B O 1
ATOM 3971 N N . THR B 1 265 ? 11.102 0.929 -5.984 1 51.34 265 THR B N 1
ATOM 3972 C CA . THR B 1 265 ? 10.273 -0.099 -5.367 1 51.34 265 THR B CA 1
ATOM 3973 C C . THR B 1 265 ? 10.156 0.13 -3.863 1 51.34 265 THR B C 1
ATOM 3975 O O . THR B 1 265 ? 11.047 0.719 -3.248 1 51.34 265 THR B O 1
ATOM 3978 N N . SER B 1 266 ? 8.953 -0.283 -3.344 1 52.06 266 SER B N 1
ATOM 3979 C CA . SER B 1 266 ? 8.734 -0.303 -1.901 1 52.06 266 SER B CA 1
ATOM 3980 C C . SER B 1 266 ? 7.777 -1.419 -1.5 1 52.06 266 SER B C 1
ATOM 3982 O O . SER B 1 266 ? 7.297 -2.168 -2.354 1 52.06 266 SER B O 1
ATOM 3984 N N . LYS B 1 267 ? 7.672 -2.043 -0.322 1 50.25 267 LYS B N 1
ATOM 3985 C CA . LYS B 1 267 ? 6.848 -3.16 0.127 1 50.25 267 LYS B CA 1
ATOM 3986 C C . LYS B 1 267 ? 5.773 -2.693 1.107 1 50.25 267 LYS B C 1
ATOM 3988 O O . LYS B 1 267 ? 6 -1.761 1.882 1 50.25 267 LYS B O 1
ATOM 3993 N N . LEU B 1 268 ? 4.484 -3.299 1.025 1 48.16 268 LEU B N 1
ATOM 3994 C CA . LEU B 1 268 ? 3.418 -3.16 2.012 1 48.16 268 LEU B CA 1
ATOM 3995 C C . LEU B 1 268 ? 3.555 -4.207 3.111 1 48.16 268 LEU B C 1
ATOM 3997 O O . LEU B 1 268 ? 3.699 -5.398 2.828 1 48.16 268 LEU B O 1
#

Radius of gyration: 25.93 Å; Cα contacts (8 Å, |Δi|>4): 1112; chains: 2; bounding box: 48×76×53 Å

Secondary structure (DSSP, 8-state):
-HHHHHHH-HHHHHHHHHHHHHHTS-HHHHHHH--HHHHHSHHHHHHHHHHHHH--S-EE-STTHHHHHHHHTTSS-HHHHHHHHHHHHHHHHHHHHHS-EEEEEEES---HHHHHHHHHH--SS-EEEEEEEETTEEEEEEEHHHHHHHHHHHHHTT--EEEE---SS-TTSGGGHHHHHHHHHHHHHS--PPPSS-EE-TTT--EE--HHHHHHHHHHGGGS-B-HHHHHHHHHHTT--EEEE-SSSSHHHHHHHHH-TT-EEEE-/-HHHHHHH-HHHHHHHHHHHHHHTS-HHHHHHH--HHHHHSHHHHHHHHHHHHH--S-EE-STTHHHHHHHHTTSS-HHHHHHHHHHHHHHHHHHHHHS-EEEEEEES---HHHHHHHHHH--SS-EEEEEEEETTEEEEEEEHHHHHHHHHHHHHTT--EEEE---SS-TTSGGGHHHHHHHHHHHHHS--PPPSS-EE-TTT--EE--HHHHHHHHHHGGGS-B-HHHHHHHHHHTT--EEEE-SSSSHHHHHHHHH-TT-EEEE-

InterPro domains:
  IPR001227 Acyl transferase domain 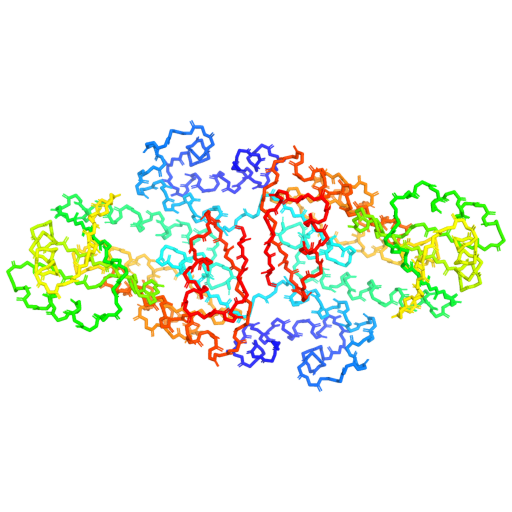superfamily [G3DSA:3.40.366.10] (1-257)
  IPR004410 Malonyl CoA-acyl carrier protein transacylase, FabD-type [TIGR00128] (1-260)
  IPR014043 Acyl transferase domain [PF00698] (1-254)
  IPR014043 Acyl transferase domain [SM00827] (1-266)
  IPR016035 Acyl transferase/acyl hydrolase/lysophospholipase [SSF52151] (1-263)
  IPR016036 Malonyl-CoA ACP transacylase, ACP-binding [SSF55048] (101-163)
  IPR024925 Malonyl CoA-acyl carrier protein transacylase [PIRSF000446] (1-262)
  IPR052760 Mitochondrial malonyltransferase [PTHR47170] (1-264)

Nearest PDB structures (foldseek):
  3r97-assembly1_A  TM=7.745E-01  e=6.958E-24  Xanthomonas oryzae pv. oryzae KACC 10331
  2g2y-assembly1_A  TM=7.791E-01  e=1.845E-23  Escherichia coli K-12
  3h0p-assembly1_A  TM=7.665E-01  e=9.270E-24  Salmonella enterica subsp. enterica serovar Typhimurium
  3tqe-assembly1_A  TM=7.635E-01  e=2.070E-23  Coxiella burnetii
  6smd-assembly2_C  TM=7.715E-01  e=9.741E-23  Photorhabdus luminescens

pLDDT: mean 88.06, std 12.42, range [36.66, 98.69]

Organism: NCBI:txid69355

Sequence (536 aa):
MGKDLYDASALGQELFQKANEILGFDIADIMFNGTDEDLKKTEVTQPAVFIHSNTPQMVAGHSLGEFSALVANECLSFEDGLKLVSLRAKAMQKACDLQPSTMAAVLRYQDEKQIETICAEIKEEVVVPANYNCPGQLVISGSVAGIDIAIDKLKEAGVGRALKLQVGGAFHSPLMAPAREELAKAITDTTFSAPICPVYQNCNAKASSVAATIKQNLITQLTAPVLWTQLVQQMVADGAQEFIECGPGNVLQGLITKIDASAITSKLMGKDLYDASALGQELFQKANEILGFDIADIMFNGTDEDLKKTEVTQPAVFIHSNTPQMVAGHSLGEFSALVANECLSFEDGLKLVSLRAKAMQKACDLQPSTMAAVLRYQDEKQIETICAEIKEEVVVPANYNCPGQLVISGSVAGIDIAIDKLKEAGVGRALKLQVGGAFHSPLMAPAREELAKAITDTTFSAPICPVYQNCNAKASSVAATIKQNLITQLTAPVLWTQLVQQMVADGAQEFIECGPGNVLQGLITKIDASAITSKL

Foldseek 3Di:
DLQCLCPPFPLLVVVQVVVCVVLVHRLSCCLVPNDPVSCPPPSNVVVSVVCVVQADAEFEQFQLCRLVRLCSLPQAPPVLSVVLSVLLVVLQLVLLVVAPWFKKKQFQDQCVVVLQVLQVPPDVWHKHWAEPQAGGITMMITHPVSLVSSVVVCVVVPRDDMGIDDDSHGWQAPSSVRSLVRSLVSLVVGGTDFTSHWYQAQQPLDTDRDSVVSSVSSSNRRHGHRHNLSNLVVCVVVPAQEEEAEDPDCSSVVSSCRSPVRHHYYYD/DLQCLCPPFPLLVVVQVVVCVVLVHRLSCCLVPNDPVSCPPPSNVVVVCVCVVQADAEFEQFQLCRLVRLCSLPQAPPVLSVVLSVLLVVLQLVLLVVAPWFKKKQFQDQCVVVLQVLQVPPDPWHKHWAEPQAGGITMMITHPVSLVSSVVVCVVVPRDDMGIDDDSHGWQAPSSVRSLVRSLVSLVPGGTDFTSHWYQAQQPLDTDRDSVVSSVRSSNRRHGHRHNLSNLVVCVVVPQQEEEAEDPDCSSVVSSCRSPVRHHYYYD